Protein 3GZX (pdb70)

B-factor: mean 23.66, std 5.89, range [10.69, 100.93]

Secondary structure (DSSP, 8-state):
---HHHHHTTEETTTTEEEGGGGT-HHHHHHHHHHTTTTS-EEEEEGGGS-STTEEEEEEETTEEEEEEE-TTS-EEEEES--TTT---S--SSEEE-SEEE-TTT--EEETTS-EEE-TTIIIII-SSSTTTTS--GGG-PPPEEEEEEETTEEEEES-TTSPPHHHHTTT-HHHHHHHHSSSTT-EEEPS--EEEEESS-HHHHHHHHHHB-TTTTTTTTHHHHHHTS-TT--TTTS-----EEEEE-SSSS-EEEEEES--HHHHHHHHHHHHHHHHSSHHHHHHHHH-TTS-GGGEEEEEEEETTTEEEETTTTEEEEEEE-STT-EEEEEEEEEETTS-HHHHHHHHHHHHHHSSTT-TTHHHHHHHHHHHHHHTTSTTGGG-EEE--TTTT--S---TTSSSEEEESB--HHHHHHHHHHHHHHH---HHHH--/-TT--TTSPP---SSPPPHHHHHHHHHHHHHHHHHHHTT-HHHHHTTEEEEEEEEEEPB----GGGGGGSBPPTTS-EEEEE-HHHHHHHHHHHTTT--GGGSSPPEEEEEEEEEEEEE-SSTTEEEEEEEEEEEEEETT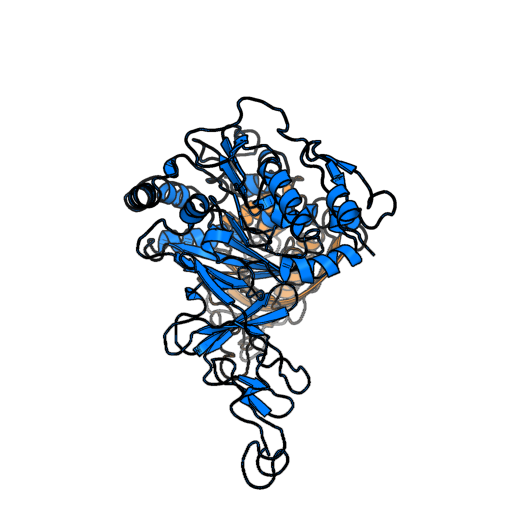TEEEEEEEEEEEEEEE-SSTTSEEEEEEEEEES-SSB-SS---S--

Foldseek 3Di:
DDALVNLLVQFDLQQQKHFLLCLAPQVNVVLCVVLPLQFDWFWFFFCQCAVDAQKWAWGDSFPFIWIWGQHPVRDIWIFTQFFQPPTARQDPDRIDGDQWTFGPPQTQIAGRNQFGDDGPCCDPPVDDHDRCNRPDDSRVTGTQIWDWDDDLTIIITHRDPQHDDPVLLCAQCVLVVCLAFVLDPQTKHWDPDWAKDKFQTALLLVQLCLFANPVCVLPPLQLQLLQVQDDPVDHSVPDDGAFAWKKAAGPANLKIKIWGFQDASSLCSQQNDVLLCCCADDPSVVSSCVRSVLAPSNGTYFMGIHRPPFWIATRSLAKIWGWRDDGSGMTMTTITGMDRPPDDPVNVVSSVVSCCQAVHCPHSNPVSSSVVRNVLSVQCVDPVSSRDIDGQCFQNPPPDQADPSHDHDMGGSNHCSSVSSNSSLVSVSSNDPHCVPSRD/DVPPPPVDDDDFDPDADDPVVLVLVVLLVVVLQVCQQVVVLVVNLVQADQQEWEFEWAADDDDDPVVVPGTDDPPDDGQDTDGSVVSVVLSCLSPVCPVPVQVVHKRKGKDKAPWGWDDDPPPQKIWIKIKIWIWIDDDDGDTDIWIFMKIWIWGQDPDPSRIHTNYIYTYTPDNPRPDPGPSGDD

Structure (mmCIF, N/CA/C/O backbone):
data_3GZX
#
_entry.id   3GZX
#
_cell.length_a   136.355
_cell.length_b   136.355
_cell.length_c   107.155
_cell.angle_alpha   90.00
_cell.angle_beta   90.00
_cell.angle_gamma   120.00
#
_symmetry.space_group_name_H-M   'H 3'
#
loop_
_entity.id
_entity.type
_entity.pdbx_description
1 polymer 'Biphenyl dioxygenase subunit alpha'
2 polymer 'Biphenyl dioxygenase subunit beta'
3 non-polymer 'FE (II) ION'
4 non-polymer 'FE2/S2 (INORGANIC) CLUSTER'
5 non-polymer BIPHENYL
6 non-polymer GLYCEROL
7 non-polymer '2-(N-MORPHOLINO)-ETHANESULFONIC ACID'
8 water water
#
loop_
_atom_site.group_PDB
_atom_site.id
_atom_site.type_symbol
_atom_site.label_atom_id
_atom_site.label_alt_id
_atom_site.label_comp_id
_atom_site.label_asym_id
_atom_site.label_entity_id
_atom_site.label_seq_id
_atom_site.pdbx_PDB_ins_code
_atom_site.Cartn_x
_atom_site.Cartn_y
_atom_site.Cartn_z
_atom_site.occupancy
_atom_site.B_iso_or_equiv
_atom_site.auth_seq_id
_atom_site.auth_comp_id
_atom_site.auth_asym_id
_atom_site.auth_atom_id
_atom_site.pdbx_PDB_model_num
ATOM 1 N N . ASN A 1 18 ? -5.001 81.773 28.774 1.00 30.74 18 ASN A N 1
ATOM 2 C CA . ASN A 1 18 ? -6.165 81.381 29.620 1.00 30.72 18 ASN A CA 1
ATOM 3 C C . ASN A 1 18 ? -7.106 82.559 29.878 1.00 30.62 18 ASN A C 1
ATOM 4 O O . ASN A 1 18 ? -6.739 83.525 30.554 1.00 30.70 18 ASN A O 1
ATOM 9 N N . TRP A 1 19 ? -8.316 82.467 29.331 1.00 30.45 19 TRP A N 1
ATOM 10 C CA . TRP A 1 19 ? -9.323 83.517 29.471 1.00 30.23 19 TRP A CA 1
ATOM 11 C C . TRP A 1 19 ? -10.302 83.222 30.604 1.00 30.08 19 TRP A C 1
ATOM 12 O O . TRP A 1 19 ? -10.863 82.126 30.684 1.00 30.10 19 TRP A O 1
ATOM 23 N N . THR A 1 20 ? -10.496 84.208 31.477 1.00 29.84 20 THR A N 1
ATOM 24 C CA . THR A 1 20 ? -11.463 84.111 32.570 1.00 29.65 20 THR A CA 1
ATOM 25 C C . THR A 1 20 ? -12.810 84.703 32.140 1.00 29.45 20 THR A C 1
ATOM 26 O O . THR A 1 20 ? -12.844 85.576 31.268 1.00 29.47 20 THR A O 1
ATOM 30 N N . PRO A 1 21 ? -13.924 84.226 32.739 1.00 29.25 21 PRO A N 1
ATOM 31 C CA . PRO A 1 21 ? -15.262 84.744 32.423 1.00 29.04 21 PRO A CA 1
ATOM 32 C C . PRO A 1 21 ? -15.374 86.270 32.506 1.00 28.82 21 PRO A C 1
ATOM 33 O O . PRO A 1 21 ? -16.066 86.877 31.686 1.00 28.83 21 PRO A O 1
ATOM 37 N N . ASP A 1 22 ? -14.695 86.873 33.483 1.00 28.53 22 ASP A N 1
ATOM 38 C CA . ASP A 1 22 ?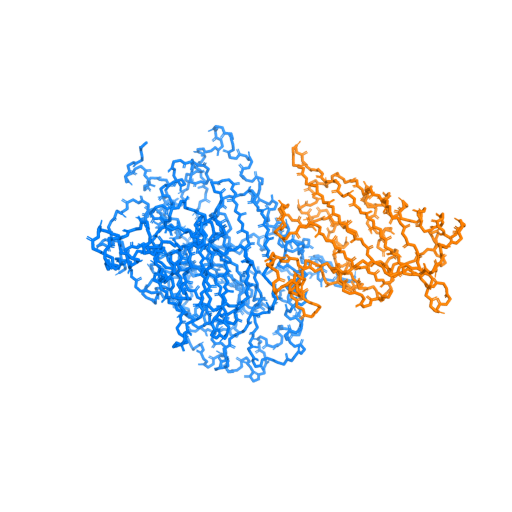 -14.675 88.328 33.642 1.00 28.24 22 ASP A CA 1
ATOM 39 C C . ASP A 1 22 ? -13.916 89.027 32.512 1.00 28.01 22 ASP A C 1
ATOM 40 O O . ASP A 1 22 ? -14.329 90.092 32.049 1.00 27.96 22 ASP A O 1
ATOM 45 N N . ALA A 1 23 ? -12.813 88.420 32.077 1.00 27.72 23 ALA A N 1
ATOM 46 C CA . ALA A 1 23 ? -12.000 88.957 30.984 1.00 27.45 23 ALA A CA 1
ATOM 47 C C . ALA A 1 23 ? -12.719 88.869 29.639 1.00 27.27 23 ALA A C 1
ATOM 48 O O . ALA A 1 23 ? -12.549 89.739 28.781 1.00 27.27 23 ALA A O 1
ATOM 50 N N . ILE A 1 24 ? -13.515 87.816 29.466 1.00 27.01 24 ILE A N 1
ATOM 51 C CA . ILE A 1 24 ? -14.302 87.615 28.248 1.00 26.76 24 ILE A CA 1
ATOM 52 C C . ILE A 1 24 ? -15.465 88.610 28.174 1.00 26.57 24 ILE A C 1
ATOM 53 O O . ILE A 1 24 ? -15.721 89.196 27.119 1.00 26.56 24 ILE A O 1
ATOM 58 N N . ARG A 1 25 ? -16.155 88.800 29.299 1.00 26.33 25 ARG A N 1
ATOM 59 C CA . ARG A 1 25 ? -17.270 89.746 29.383 1.00 26.09 25 ARG A CA 1
ATOM 60 C C . ARG A 1 25 ? -16.830 91.193 29.157 1.00 25.84 25 ARG A C 1
ATOM 61 O O . ARG A 1 25 ? -17.609 92.011 28.666 1.00 25.79 25 ARG A O 1
ATOM 69 N N . ALA A 1 26 ? -15.581 91.494 29.509 1.00 25.51 26 ALA A N 1
ATOM 70 C CA . ALA A 1 26 ? -15.010 92.833 29.341 1.00 25.25 26 ALA A CA 1
ATOM 71 C C . ALA A 1 26 ? -14.752 93.199 27.876 1.00 25.05 26 ALA A C 1
ATOM 72 O O . ALA A 1 26 ? -14.598 94.378 27.544 1.00 25.00 26 ALA A O 1
ATOM 74 N N . LEU A 1 27 ? -14.708 92.188 27.009 1.00 24.80 27 LEU A N 1
ATOM 75 C CA . LEU A 1 27 ? -14.477 92.389 25.576 1.00 24.57 27 LEU A CA 1
ATOM 76 C C . LEU A 1 27 ? -15.672 93.041 24.877 1.00 24.42 27 LEU A C 1
ATOM 77 O O . LEU A 1 27 ? -15.512 93.698 23.846 1.00 24.35 27 LEU A O 1
ATOM 82 N N . VAL A 1 28 ? -16.863 92.847 25.442 1.00 24.21 28 VAL A N 1
ATOM 83 C CA . VAL A 1 28 ? -18.095 93.417 24.899 1.00 24.06 28 VAL A CA 1
ATOM 84 C C . VAL A 1 28 ? -18.801 94.269 25.956 1.00 24.01 28 VAL A C 1
ATOM 85 O O . VAL A 1 28 ? -19.115 93.787 27.046 1.00 23.99 28 VAL A O 1
ATOM 89 N N . ASP A 1 29 ? -19.042 95.535 25.623 1.00 23.93 29 ASP A N 1
ATOM 90 C CA . ASP A 1 29 ? -19.764 96.448 26.505 1.00 23.89 29 ASP A CA 1
ATOM 91 C C . ASP A 1 29 ? -20.975 97.021 25.771 1.00 23.86 29 ASP A C 1
ATOM 92 O O . ASP A 1 29 ? -20.850 97.977 25.002 1.00 23.87 29 ASP A O 1
ATOM 97 N N . GLN A 1 30 ? -22.143 96.427 26.007 1.00 23.82 30 GLN A N 1
ATOM 98 C CA . GLN A 1 30 ? -23.380 96.876 25.362 1.00 23.80 30 GLN A CA 1
ATOM 99 C C . GLN A 1 30 ? -23.948 98.145 26.004 1.00 23.77 30 GLN A C 1
ATOM 100 O O . GLN A 1 30 ? -24.664 98.909 25.352 1.00 23.83 30 GLN A O 1
ATOM 106 N N . ASP A 1 31 ? -23.622 98.360 27.278 1.00 23.72 31 ASP A N 1
ATOM 107 C CA . ASP A 1 31 ? -24.084 99.533 28.021 1.00 23.69 31 ASP A CA 1
ATOM 108 C C . ASP A 1 31 ? -23.372 100.810 27.583 1.00 23.52 31 ASP A C 1
ATOM 109 O O . ASP A 1 31 ? -23.933 101.905 27.679 1.00 23.53 31 ASP A O 1
ATOM 114 N N . ASN A 1 32 ? -22.138 100.661 27.107 1.00 23.31 32 ASN A N 1
ATOM 115 C CA . ASN A 1 32 ? -21.341 101.792 26.636 1.00 23.09 32 ASN A CA 1
ATOM 116 C C . ASN A 1 32 ? -21.067 101.763 25.130 1.00 22.90 32 ASN A C 1
ATOM 117 O O . ASN A 1 32 ? -20.480 102.698 24.585 1.00 22.90 32 ASN A O 1
ATOM 122 N N . GLY A 1 33 ? -21.500 100.691 24.468 1.00 22.70 33 GLY A N 1
ATOM 123 C CA . GLY A 1 33 ? -21.346 100.544 23.019 1.00 22.44 33 GLY A CA 1
ATOM 124 C C . GLY A 1 33 ? -19.900 100.443 22.569 1.00 22.27 33 GLY A C 1
ATOM 125 O O . GLY A 1 33 ? -19.468 101.180 21.681 1.00 22.29 33 GLY A O 1
ATOM 126 N N . LYS A 1 34 ? -19.154 99.530 23.187 1.00 22.07 34 LYS A N 1
ATOM 127 C CA . LYS A 1 34 ? -17.736 99.339 22.878 1.00 21.88 34 LYS A CA 1
ATOM 128 C C . LYS A 1 34 ? -17.403 97.871 22.639 1.00 21.72 34 LYS A C 1
ATOM 129 O O . LYS A 1 34 ? -17.895 96.989 23.347 1.00 21.72 34 LYS A O 1
ATOM 135 N N . LEU A 1 35 ? -16.562 97.622 21.637 1.00 21.50 35 LEU A N 1
ATOM 136 C CA . LEU A 1 35 ? -16.123 96.270 21.296 1.00 21.33 35 LEU A CA 1
ATOM 137 C C . LEU A 1 35 ? -14.601 96.183 21.238 1.00 21.22 35 LEU A C 1
ATOM 138 O O . LEU A 1 35 ? -13.946 97.030 20.626 1.00 21.20 35 LEU A O 1
ATOM 143 N N . ASP A 1 36 ? -14.047 95.159 21.881 1.00 21.07 36 ASP A N 1
ATOM 144 C CA . ASP A 1 36 ? -12.613 94.889 21.821 1.00 20.98 36 ASP A CA 1
ATOM 145 C C . ASP A 1 36 ? -12.314 94.115 20.542 1.00 20.90 36 ASP A C 1
ATOM 146 O O . ASP A 1 36 ? -12.880 93.044 20.313 1.00 20.89 36 ASP A O 1
ATOM 151 N N . ALA A 1 37 ? -11.421 94.661 19.719 1.00 20.83 37 ALA A N 1
ATOM 152 C CA . ALA A 1 37 ? -11.105 94.094 18.402 1.00 20.84 37 ALA A CA 1
ATOM 153 C C . ALA A 1 37 ? -10.501 92.683 18.445 1.00 20.84 37 ALA A C 1
ATOM 154 O O . ALA A 1 37 ? -10.470 91.989 17.424 1.00 20.87 37 ALA A O 1
ATOM 156 N N . ARG A 1 38 ? -10.035 92.269 19.625 1.00 20.84 38 ARG A N 1
ATOM 157 C CA . ARG A 1 38 ? -9.445 90.939 19.826 1.00 20.88 38 ARG A CA 1
ATOM 158 C C . ARG A 1 38 ? -10.414 89.792 19.541 1.00 20.81 38 ARG A C 1
ATOM 159 O O . ARG A 1 38 ? -9.987 88.683 19.217 1.00 20.78 38 ARG A O 1
ATOM 167 N N . ILE A 1 39 ? -11.713 90.066 19.655 1.00 20.76 39 ILE A N 1
ATOM 168 C CA . ILE A 1 39 ? -12.750 89.056 19.417 1.00 20.68 39 ILE A CA 1
ATOM 169 C C . ILE A 1 39 ? -12.723 88.498 17.986 1.00 20.71 39 ILE A C 1
ATOM 170 O O . ILE A 1 39 ? -13.148 87.367 17.750 1.00 20.68 39 ILE A O 1
ATOM 175 N N . TYR A 1 40 ? -12.196 89.289 17.052 1.00 20.79 40 TYR A N 1
ATOM 176 C CA . TYR A 1 40 ? -12.199 88.938 15.631 1.00 20.96 40 TYR A CA 1
ATOM 177 C C . TYR A 1 40 ? -10.964 88.160 15.156 1.00 21.10 40 TYR A C 1
ATOM 178 O O . TYR A 1 40 ? -10.988 87.578 14.070 1.00 21.14 40 TYR A O 1
ATOM 187 N N . ALA A 1 41 ? -9.894 88.153 15.951 1.00 21.28 41 ALA A N 1
ATOM 188 C CA . ALA A 1 41 ? -8.623 87.571 15.499 1.00 21.48 41 ALA A CA 1
ATOM 189 C C . ALA A 1 41 ? -7.903 86.640 16.485 1.00 21.61 41 ALA A C 1
ATOM 190 O O . ALA A 1 41 ? -7.072 85.830 16.067 1.00 21.66 41 ALA A O 1
ATOM 192 N N . ASP A 1 42 ? -8.214 86.755 17.776 1.00 21.73 42 ASP A N 1
ATOM 193 C CA . ASP A 1 42 ? -7.544 85.954 18.808 1.00 21.90 42 ASP A CA 1
ATOM 194 C C . ASP A 1 42 ? -7.793 84.455 18.615 1.00 21.95 42 ASP A C 1
ATOM 195 O O . ASP A 1 42 ? -8.941 84.011 18.552 1.00 21.84 42 ASP A O 1
ATOM 200 N N . GLN A 1 43 ? -6.704 83.693 18.518 1.00 22.13 43 GLN A N 1
ATOM 201 C CA . GLN A 1 43 ? -6.761 82.248 18.268 1.00 22.34 43 GLN A CA 1
ATOM 202 C C . GLN A 1 43 ? -7.338 81.467 19.447 1.00 22.46 43 GLN A C 1
ATOM 203 O O . GLN A 1 43 ? -8.078 80.499 19.252 1.00 22.50 43 GLN A O 1
ATOM 209 N N . ASP A 1 44 ? -6.991 81.888 20.663 1.00 22.57 44 ASP A N 1
ATOM 210 C CA . ASP A 1 44 ? -7.484 81.248 21.883 1.00 22.72 44 ASP A CA 1
ATOM 211 C C . ASP A 1 44 ? -8.983 81.472 22.071 1.00 22.70 44 ASP A C 1
ATOM 212 O O . ASP A 1 44 ? -9.698 80.572 22.518 1.00 22.72 44 ASP A O 1
ATOM 217 N N . LEU A 1 45 ? -9.451 82.670 21.722 1.00 22.70 45 LEU A N 1
ATOM 218 C CA . LEU A 1 45 ? -10.880 82.985 21.750 1.00 22.73 45 LEU A CA 1
ATOM 219 C C . LEU A 1 45 ? -11.662 82.180 20.713 1.00 22.73 45 LEU A C 1
ATOM 220 O O . LEU A 1 45 ? -12.811 81.809 20.956 1.00 22.71 45 LEU A O 1
ATOM 225 N N . TYR A 1 46 ? -11.038 81.911 19.566 1.00 22.78 46 TYR A N 1
ATOM 226 C CA . TYR A 1 46 ? -11.667 81.098 18.525 1.00 22.86 46 TYR A CA 1
ATOM 227 C C . TYR A 1 46 ? -11.872 79.649 18.968 1.00 22.96 46 TYR A C 1
ATOM 228 O O . TYR A 1 46 ? -12.910 79.051 18.678 1.00 22.89 46 TYR A O 1
ATOM 237 N N . GLN A 1 47 ? -10.878 79.090 19.656 1.00 23.14 47 GLN A N 1
ATOM 238 C CA . GLN A 1 47 ? -10.972 77.723 20.172 1.00 23.33 47 GLN A CA 1
ATOM 239 C C . GLN A 1 47 ? -12.096 77.591 21.197 1.00 23.32 47 GLN A C 1
ATOM 240 O O . GLN A 1 47 ? -12.788 76.571 21.243 1.00 23.43 47 GLN A O 1
ATOM 246 N N . LEU A 1 48 ? -12.278 78.636 22.003 1.00 23.25 48 LEU A N 1
ATOM 247 C CA . LEU A 1 48 ? -13.383 78.704 22.957 1.00 23.20 48 LEU A CA 1
ATOM 248 C C . LEU A 1 48 ? -14.732 78.858 22.251 1.00 23.13 48 LEU A C 1
ATOM 249 O O . LEU A 1 48 ? -15.752 78.390 22.758 1.00 23.12 48 LEU A O 1
ATOM 254 N N . GLU A 1 49 ? -14.729 79.511 21.088 1.00 23.08 49 GLU A N 1
ATOM 255 C CA . GLU A 1 49 ? -15.928 79.632 20.252 1.00 23.00 49 GLU A CA 1
ATOM 256 C C . GLU A 1 49 ? -16.396 78.275 19.732 1.00 23.00 49 GLU A C 1
ATOM 257 O O . GLU A 1 49 ? -17.596 78.007 19.685 1.00 22.98 49 GLU A O 1
ATOM 263 N N . LEU A 1 50 ? -15.446 77.426 19.342 1.00 23.02 50 LEU A N 1
ATOM 264 C CA . LEU A 1 50 ? -15.760 76.086 18.841 1.00 23.01 50 LEU A CA 1
ATOM 265 C C . LEU A 1 50 ? -16.447 75.225 19.902 1.00 22.99 50 LEU A C 1
ATOM 266 O O . LEU A 1 50 ? -17.335 74.431 19.586 1.00 22.95 50 LEU A O 1
ATOM 271 N N . GLU A 1 51 ? -16.035 75.402 21.155 1.00 22.97 51 GLU A N 1
ATOM 272 C CA . GLU A 1 51 ? -16.590 74.654 22.280 1.00 23.00 51 GLU A CA 1
ATOM 273 C C . GLU A 1 51 ? -17.874 75.285 22.824 1.00 22.87 51 GLU A C 1
ATOM 274 O O . GLU A 1 51 ? -18.891 74.603 22.972 1.00 22.89 51 GLU A O 1
ATOM 280 N N . ARG A 1 52 ? -17.821 76.585 23.103 1.00 22.69 52 ARG A N 1
ATOM 281 C CA . ARG A 1 52 ? -18.880 77.267 23.853 1.00 22.55 52 ARG A CA 1
ATOM 282 C C . ARG A 1 52 ? -19.956 77.931 22.989 1.00 22.44 52 ARG A C 1
ATOM 283 O O . ARG A 1 52 ? -21.052 78.217 23.476 1.00 22.42 52 ARG A O 1
ATOM 291 N N . VAL A 1 53 ? -19.645 78.175 21.718 1.00 22.32 53 VAL A N 1
ATOM 292 C CA . VAL A 1 53 ? -20.618 78.754 20.790 1.00 22.24 53 VAL A CA 1
ATOM 293 C C . VAL A 1 53 ? -21.077 77.710 19.765 1.00 22.19 53 VAL A C 1
ATOM 294 O O . VAL A 1 53 ? -22.229 77.279 19.796 1.00 22.14 53 VAL A O 1
ATOM 298 N N . PHE A 1 54 ? -20.172 77.293 18.881 1.00 22.16 54 PHE A N 1
ATOM 299 C CA . PHE A 1 54 ? -20.514 76.364 17.800 1.00 22.18 54 PHE A CA 1
ATOM 300 C C . PHE A 1 54 ? -20.833 74.952 18.290 1.00 22.17 54 PHE A C 1
ATOM 301 O O . PHE A 1 54 ? -21.595 74.225 17.648 1.00 22.22 54 PHE A O 1
ATOM 309 N N . GLY A 1 55 ? -20.257 74.576 19.429 1.00 22.13 55 GLY A N 1
ATOM 310 C CA . GLY A 1 55 ? -20.467 73.252 20.009 1.00 22.10 55 GLY A CA 1
ATOM 311 C C . GLY A 1 55 ? -21.810 73.050 20.691 1.00 22.07 55 GLY A C 1
ATOM 312 O O . GLY A 1 55 ? -22.163 71.921 21.040 1.00 22.08 55 GLY A O 1
ATOM 313 N N . ARG A 1 56 ? -22.560 74.134 20.884 1.00 22.06 56 ARG A N 1
ATOM 314 C CA . ARG A 1 56 ? -23.853 74.057 21.576 1.00 22.05 56 ARG A CA 1
ATOM 315 C C . ARG A 1 56 ? -24.934 75.015 21.054 1.00 22.06 56 ARG A C 1
ATOM 316 O O . ARG A 1 56 ? -25.953 75.232 21.719 1.00 22.05 56 ARG A O 1
ATOM 324 N N . SER A 1 57 ? -24.712 75.576 19.867 1.00 22.06 57 SER A N 1
ATOM 325 C CA . SER A 1 57 ? -25.712 76.410 19.200 1.00 22.08 57 SER A CA 1
ATOM 326 C C . SER A 1 57 ? -26.460 75.613 18.136 1.00 22.04 57 SER A C 1
ATOM 327 O O . SER A 1 57 ? -25.968 74.589 17.654 1.00 22.03 57 SER A O 1
ATOM 330 N N . TRP A 1 58 ? -27.655 76.080 17.782 1.00 21.94 58 TRP A N 1
ATOM 331 C CA . TRP A 1 58 ? -28.392 75.518 16.655 1.00 21.86 58 TRP A CA 1
ATOM 332 C C . TRP A 1 58 ? -27.860 76.120 15.359 1.00 21.93 58 TRP A C 1
ATOM 333 O O . TRP A 1 58 ? -27.935 77.334 15.146 1.00 21.94 58 TRP A O 1
ATOM 344 N N . LEU A 1 59 ? -27.309 75.258 14.509 1.00 21.95 59 LEU A N 1
ATOM 345 C CA . LEU A 1 59 ? -26.656 75.677 13.271 1.00 21.97 59 LEU A CA 1
ATOM 346 C C . LEU A 1 59 ? -27.425 75.157 12.061 1.00 22.02 59 LEU A C 1
ATOM 347 O O . LEU A 1 59 ? -27.857 74.000 12.048 1.00 21.99 59 LEU A O 1
ATOM 352 N N . MET A 1 60 ? -27.587 76.014 11.052 1.00 22.07 60 MET A N 1
ATOM 353 C CA A MET A 1 60 ? -28.310 75.656 9.834 0.50 22.05 60 MET A CA 1
ATOM 354 C CA B MET A 1 60 ? -28.311 75.642 9.838 0.50 22.15 60 MET A CA 1
ATOM 355 C C . MET A 1 60 ? -27.431 74.821 8.902 1.00 22.13 60 MET A C 1
ATOM 356 O O . MET A 1 60 ? -26.299 75.205 8.593 1.00 22.06 60 MET A O 1
ATOM 365 N N . LEU A 1 61 ? -27.965 73.687 8.457 1.00 22.21 61 LEU A N 1
ATOM 366 C CA . LEU A 1 61 ? -27.232 72.758 7.599 1.00 22.36 61 LEU A CA 1
ATOM 367 C C . LEU A 1 61 ? -27.722 72.786 6.158 1.00 22.38 61 LEU A C 1
ATOM 368 O O . LEU A 1 61 ? -26.956 72.521 5.227 1.00 22.47 61 LEU A O 1
ATOM 373 N N . GLY A 1 62 ? -29.003 73.096 5.986 1.00 22.43 62 GLY A N 1
ATOM 374 C CA . GLY A 1 62 ? -29.622 73.151 4.670 1.00 22.43 62 GLY A CA 1
ATOM 375 C C . GLY A 1 62 ? -31.134 73.182 4.754 1.00 22.47 62 GLY A C 1
ATOM 376 O O . GLY A 1 62 ? -31.705 73.574 5.775 1.00 22.35 62 GLY A O 1
ATOM 377 N N . HIS A 1 63 ? -31.773 72.761 3.668 1.00 22.58 63 HIS A N 1
ATOM 378 C CA . HIS A 1 63 ? -33.225 72.746 3.555 1.00 22.74 63 HIS A CA 1
ATOM 379 C C . HIS A 1 63 ? -33.708 71.308 3.394 1.00 22.82 63 HIS A C 1
ATOM 380 O O . HIS A 1 63 ? -32.950 70.441 2.952 1.00 22.78 63 HIS A O 1
ATOM 387 N N . GLU A 1 64 ? -34.965 71.056 3.754 1.00 22.98 64 GLU A N 1
ATOM 388 C CA . GLU A 1 64 ? -35.557 69.722 3.617 1.00 23.16 64 GLU A CA 1
ATOM 389 C C . GLU A 1 64 ? -35.597 69.245 2.163 1.00 23.10 64 GLU A C 1
ATOM 390 O O . GLU A 1 64 ? -35.514 68.044 1.897 1.00 23.13 64 GLU A O 1
ATOM 396 N N . THR A 1 65 ? -35.708 70.194 1.233 1.00 23.09 65 THR A N 1
ATOM 397 C CA . THR A 1 65 ? -35.761 69.891 -0.200 1.00 23.06 65 THR A CA 1
ATOM 398 C C . THR A 1 65 ? -34.413 69.437 -0.777 1.00 23.08 65 THR A C 1
ATOM 399 O O . THR A 1 65 ? -34.357 68.915 -1.893 1.00 23.07 65 THR A O 1
ATOM 403 N N . HIS A 1 66 ? -33.335 69.640 -0.017 1.00 23.09 66 HIS A N 1
ATOM 404 C CA . HIS A 1 66 ? -32.018 69.115 -0.387 1.00 23.15 66 HIS A CA 1
ATOM 405 C C . HIS A 1 66 ? -31.977 67.595 -0.256 1.00 23.24 66 HIS A C 1
ATOM 406 O O . HIS A 1 66 ? -31.214 66.926 -0.956 1.00 23.30 66 HIS A O 1
ATOM 413 N N . ILE A 1 67 ? -32.796 67.064 0.651 1.00 23.33 67 ILE A N 1
ATOM 414 C CA . ILE A 1 67 ? -32.869 65.622 0.906 1.00 23.38 67 ILE A CA 1
ATOM 415 C C . ILE A 1 67 ? -34.327 65.120 0.972 1.00 23.45 67 ILE A C 1
ATOM 416 O O . ILE A 1 67 ? -34.790 64.687 2.031 1.00 23.45 67 ILE A O 1
ATOM 421 N N . PRO A 1 68 ? -35.050 65.167 -0.167 1.00 23.54 68 PRO A N 1
ATOM 422 C CA . PRO A 1 68 ? -36.486 64.855 -0.154 1.00 23.60 68 PRO A CA 1
ATOM 423 C C . PRO A 1 68 ? -36.833 63.367 -0.003 1.00 23.63 68 PRO A C 1
ATOM 424 O O . PRO A 1 68 ? -37.841 63.039 0.628 1.00 23.66 68 PRO A O 1
ATOM 428 N N . LYS A 1 69 ? -36.012 62.486 -0.571 1.00 23.61 69 LYS A N 1
ATOM 429 C CA . LYS A 1 69 ? -36.305 61.049 -0.594 1.00 23.66 69 LYS A CA 1
ATOM 430 C C . LYS A 1 69 ? -35.515 60.268 0.455 1.00 23.50 69 LYS A C 1
ATOM 431 O O . LYS A 1 69 ? -34.498 60.746 0.958 1.00 23.43 69 LYS A O 1
ATOM 437 N N . ILE A 1 70 ? -35.995 59.067 0.778 1.00 23.34 70 ILE A N 1
ATOM 438 C CA . ILE A 1 70 ? -35.318 58.172 1.720 1.00 23.21 70 ILE A CA 1
ATOM 439 C C . ILE A 1 70 ? -33.923 57.816 1.205 1.00 23.04 70 ILE A C 1
ATOM 440 O O . ILE A 1 70 ? -33.764 57.393 0.058 1.00 23.04 70 ILE A O 1
ATOM 445 N N . GLY A 1 71 ? -32.917 58.006 2.055 1.00 22.88 71 GLY A N 1
ATOM 446 C CA . GLY A 1 71 ? -31.534 57.701 1.698 1.00 22.69 71 GLY A CA 1
ATOM 447 C C . GLY A 1 71 ? -30.761 58.885 1.148 1.00 22.61 71 GLY A C 1
ATOM 448 O O . GLY A 1 71 ? -29.531 58.839 1.064 1.00 22.51 71 GLY A O 1
ATOM 449 N N . ASP A 1 72 ? -31.480 59.940 0.763 1.00 22.49 72 ASP A N 1
ATOM 450 C CA . ASP A 1 72 ? -30.856 61.172 0.282 1.00 22.45 72 ASP A CA 1
ATOM 451 C C . ASP A 1 72 ? -30.031 61.816 1.387 1.00 22.37 72 ASP A C 1
ATOM 452 O O . ASP A 1 72 ? -30.479 61.914 2.531 1.00 22.34 72 ASP A O 1
ATOM 457 N N . TYR A 1 73 ? -28.822 62.244 1.038 1.00 22.33 73 TYR A N 1
ATOM 458 C CA . TYR A 1 73 ? -27.920 62.851 2.008 1.00 22.30 73 TYR A CA 1
ATOM 459 C C . TYR A 1 73 ? -27.261 64.119 1.475 1.00 22.31 73 TYR A C 1
ATOM 460 O O . TYR A 1 73 ? -27.157 64.323 0.263 1.00 22.17 73 TYR A O 1
ATOM 469 N N . LEU A 1 74 ? -26.838 64.970 2.403 1.00 22.31 74 LEU A N 1
ATOM 470 C CA . LEU A 1 74 ? -26.037 66.145 2.095 1.00 22.39 74 LEU A CA 1
ATOM 471 C C . LEU A 1 74 ? -24.908 66.228 3.111 1.00 22.35 74 LEU A C 1
ATOM 472 O O . LEU A 1 74 ? -25.146 66.154 4.319 1.00 22.39 74 LEU A O 1
ATOM 477 N N . THR A 1 75 ? -23.681 66.357 2.616 1.00 22.31 75 THR A N 1
ATOM 478 C CA . THR A 1 75 ? -22.537 66.593 3.489 1.00 22.29 75 THR A CA 1
ATOM 479 C C . THR A 1 75 ? -22.357 68.090 3.688 1.00 22.35 75 THR A C 1
ATOM 480 O O . THR A 1 75 ? -22.310 68.858 2.723 1.00 22.34 75 THR A O 1
ATOM 484 N N . THR A 1 76 ? -22.279 68.494 4.951 1.00 22.38 76 THR A N 1
ATOM 485 C CA . THR A 1 76 ? -22.136 69.900 5.314 1.00 22.50 76 THR A CA 1
ATOM 486 C C . THR A 1 76 ? -21.275 70.041 6.576 1.00 22.46 76 THR A C 1
ATOM 487 O O . THR A 1 76 ? -20.509 69.131 6.910 1.00 22.48 76 THR A O 1
ATOM 491 N N . TYR A 1 77 ? -21.389 71.174 7.265 1.00 22.41 77 TYR A N 1
ATOM 492 C CA . TYR A 1 77 ? -20.548 71.445 8.424 1.00 22.31 77 TYR A CA 1
ATOM 493 C C . TYR A 1 77 ? -21.303 71.964 9.640 1.00 22.27 77 TYR A C 1
ATOM 494 O O . TYR A 1 77 ? -22.314 72.659 9.514 1.00 22.26 77 TYR A O 1
ATOM 503 N N . MET A 1 78 ? -20.802 71.590 10.814 1.00 22.12 78 MET A N 1
ATOM 504 C CA . MET A 1 78 ? -21.171 72.216 12.075 1.00 22.06 78 MET A CA 1
ATOM 505 C C . MET A 1 78 ? -19.886 72.783 12.668 1.00 22.03 78 MET A C 1
ATOM 506 O O . MET A 1 78 ? -19.117 72.067 13.315 1.00 22.06 78 MET A O 1
ATOM 511 N N . GLY A 1 79 ? -19.648 74.068 12.418 1.00 21.99 79 GLY A N 1
ATOM 512 C CA . GLY A 1 79 ? -18.360 74.683 12.724 1.00 22.01 79 GLY A CA 1
ATOM 513 C C . GLY A 1 79 ? -17.322 74.183 11.737 1.00 22.04 79 GLY A C 1
ATOM 514 O O . GLY A 1 79 ? -17.455 74.398 10.529 1.00 22.03 79 GLY A O 1
ATOM 515 N N . GLU A 1 80 ? -16.297 73.506 12.250 1.00 22.06 80 GLU A N 1
ATOM 516 C CA . GLU A 1 80 ? -15.272 72.883 11.407 1.00 22.09 80 GLU A CA 1
ATOM 517 C C . GLU A 1 80 ? -15.458 71.366 11.306 1.00 22.06 80 GLU A C 1
ATOM 518 O O . GLU A 1 80 ? -14.685 70.680 10.630 1.00 21.93 80 GLU A O 1
ATOM 524 N N . ASP A 1 81 ? -16.488 70.856 11.979 1.00 22.00 81 ASP A N 1
ATOM 525 C CA . ASP A 1 81 ? -16.812 69.431 11.959 1.00 21.99 81 ASP A CA 1
ATOM 526 C C . ASP A 1 81 ? -17.658 69.073 10.738 1.00 21.96 81 ASP A C 1
ATOM 527 O O . ASP A 1 81 ? -18.750 69.618 10.564 1.00 21.92 81 ASP A O 1
ATOM 532 N N . PRO A 1 82 ? -17.153 68.159 9.884 1.00 21.96 82 PRO A N 1
ATOM 533 C CA . PRO A 1 82 ? -17.948 67.690 8.749 1.00 21.96 82 PRO A CA 1
ATOM 534 C C . PRO A 1 82 ? -19.049 66.734 9.211 1.00 21.96 82 PRO A C 1
ATOM 535 O O . PRO A 1 82 ? -18.786 65.819 9.997 1.00 21.94 82 PRO A O 1
ATOM 539 N N . VAL A 1 83 ? -20.273 66.966 8.743 1.00 21.97 83 VAL A N 1
ATOM 540 C CA . VAL A 1 83 ? -21.424 66.153 9.150 1.00 22.04 83 VAL A CA 1
ATOM 541 C C . VAL A 1 83 ? -22.234 65.649 7.955 1.00 22.09 83 VAL A C 1
ATOM 542 O O . VAL A 1 83 ? -22.205 66.245 6.876 1.00 22.07 83 VAL A O 1
ATOM 546 N N . ILE A 1 84 ? -22.947 64.546 8.164 1.00 22.13 84 ILE A N 1
ATOM 547 C CA . ILE A 1 84 ? -23.832 63.982 7.150 1.00 22.25 84 ILE A CA 1
ATOM 548 C C . ILE A 1 84 ? -25.285 64.217 7.555 1.00 22.38 84 ILE A C 1
ATOM 549 O O . ILE A 1 84 ? -25.715 63.786 8.627 1.00 22.30 84 ILE A O 1
ATOM 554 N N . MET A 1 85 ? -26.024 64.916 6.698 1.00 22.47 85 MET A N 1
ATOM 555 C CA . MET A 1 85 ? -27.450 65.152 6.897 1.00 22.76 85 MET A CA 1
ATOM 556 C C . MET A 1 85 ? -28.228 64.224 5.970 1.00 22.68 85 MET A C 1
ATOM 557 O O . MET A 1 85 ? -28.171 64.370 4.749 1.00 22.67 85 MET A O 1
ATOM 562 N N . VAL A 1 86 ? -28.953 63.272 6.553 1.00 22.70 86 VAL A N 1
ATOM 563 C CA . VAL A 1 86 ? -29.559 62.184 5.781 1.00 22.71 86 VAL A CA 1
ATOM 564 C C . VAL A 1 86 ? -31.017 61.898 6.166 1.00 22.77 86 VAL A C 1
ATOM 565 O O . VAL A 1 86 ? -31.360 61.828 7.349 1.00 22.72 86 VAL A O 1
ATOM 569 N N . ARG A 1 87 ? -31.859 61.737 5.146 1.00 22.82 87 ARG A N 1
ATOM 570 C CA . ARG A 1 87 ? -33.272 61.400 5.320 1.00 22.90 87 ARG A CA 1
ATOM 571 C C . ARG A 1 87 ? -33.445 59.920 5.666 1.00 23.03 87 ARG A C 1
ATOM 572 O O . ARG A 1 87 ? -32.886 59.046 4.998 1.00 23.01 87 ARG A O 1
ATOM 580 N N . GLN A 1 88 ? -34.230 59.657 6.707 1.00 23.19 88 GLN A N 1
ATOM 581 C CA . GLN A 1 88 ? -34.446 58.300 7.212 1.00 23.37 88 GLN A CA 1
ATOM 582 C C . GLN A 1 88 ? -35.665 57.631 6.577 1.00 23.51 88 GLN A C 1
ATOM 583 O O . GLN A 1 88 ? -36.413 58.264 5.825 1.00 23.49 88 GLN A O 1
ATOM 589 N N . LYS A 1 89 ? -35.856 56.349 6.890 1.00 23.68 89 LYS A N 1
ATOM 590 C CA . LYS A 1 89 ? -36.986 55.569 6.381 1.00 23.88 89 LYS A CA 1
ATOM 591 C C . LYS A 1 89 ? -38.330 56.065 6.917 1.00 23.89 89 LYS A C 1
ATOM 592 O O . LYS A 1 89 ? -39.348 55.976 6.228 1.00 23.97 89 LYS A O 1
ATOM 598 N N . ASP A 1 90 ? -38.322 56.587 8.143 1.00 23.95 90 ASP A N 1
ATOM 599 C CA . ASP A 1 90 ? -39.523 57.147 8.767 1.00 24.02 90 ASP A CA 1
ATOM 600 C C . ASP A 1 90 ? -39.705 58.638 8.449 1.00 23.98 90 ASP A C 1
ATOM 601 O O . ASP A 1 90 ? -40.460 59.340 9.129 1.00 24.00 90 ASP A O 1
ATOM 606 N N . GLN A 1 91 ? -38.998 59.101 7.416 1.00 23.91 91 GLN A N 1
ATOM 607 C CA . GLN A 1 91 ? -39.062 60.485 6.917 1.00 23.85 91 GLN A CA 1
ATOM 608 C C . GLN A 1 91 ? -38.402 61.520 7.842 1.00 23.60 91 GLN A C 1
ATOM 609 O O . GLN A 1 91 ? -38.407 62.719 7.545 1.00 23.60 91 GLN A O 1
ATOM 615 N N . SER A 1 92 ? -37.824 61.057 8.949 1.00 23.30 92 SER A N 1
ATOM 616 C CA . SER A 1 92 ? -37.076 61.934 9.849 1.00 23.05 92 SER A CA 1
ATOM 617 C C . SER A 1 92 ? -35.689 62.229 9.279 1.00 22.86 92 SER A C 1
ATOM 618 O O . SER A 1 92 ? -35.262 61.601 8.307 1.00 22.79 92 SER A O 1
ATOM 621 N N . ILE A 1 93 ? -34.996 63.191 9.883 1.00 22.63 93 ILE A N 1
ATOM 622 C CA . ILE A 1 93 ? -33.650 63.563 9.456 1.00 22.47 93 ILE A CA 1
ATOM 623 C C . ILE A 1 93 ? -32.660 63.357 10.600 1.00 22.30 93 ILE A C 1
ATOM 624 O O . ILE A 1 93 ? -32.888 63.827 11.719 1.00 22.41 93 ILE A O 1
ATOM 629 N N . LYS A 1 94 ? -31.577 62.638 10.310 1.00 22.11 94 LYS A N 1
ATOM 630 C CA A LYS A 1 94 ? -30.508 62.426 11.281 0.50 21.98 94 LYS A CA 1
ATOM 631 C CA B LYS A 1 94 ? -30.505 62.419 11.278 0.50 21.98 94 LYS A CA 1
ATOM 632 C C . LYS A 1 94 ? -29.216 63.101 10.834 1.00 21.91 94 LYS A C 1
ATOM 633 O O . LYS A 1 94 ? -28.925 63.183 9.637 1.00 21.91 94 LYS A O 1
ATOM 644 N N . VAL A 1 95 ? -28.456 63.593 11.807 1.00 21.78 95 VAL A N 1
ATOM 645 C CA . VAL A 1 95 ? -27.188 64.264 11.546 1.00 21.61 95 VAL A CA 1
ATOM 646 C C . VAL A 1 95 ? -26.103 63.658 12.429 1.00 21.50 95 VAL A C 1
ATOM 647 O O . VAL A 1 95 ? -26.225 63.636 13.657 1.00 21.45 95 VAL A O 1
ATOM 651 N N . PHE A 1 96 ? -25.053 63.152 11.791 1.00 21.37 96 PHE A N 1
ATOM 652 C CA . PHE A 1 96 ? -23.918 62.581 12.508 1.00 21.23 96 PHE A CA 1
ATOM 653 C C . PHE A 1 96 ? -22.580 62.946 11.869 1.00 21.10 96 PHE A C 1
ATOM 654 O O . PHE A 1 96 ? -22.509 63.259 10.677 1.00 21.06 96 PHE A O 1
ATOM 662 N N . LEU A 1 97 ? -21.530 62.909 12.685 1.00 20.94 97 LEU A N 1
ATOM 663 C CA . LEU A 1 97 ? -20.182 63.283 12.271 1.00 20.87 97 LEU A CA 1
ATOM 664 C C . LEU A 1 97 ? -19.682 62.422 11.111 1.00 20.76 97 LEU A C 1
ATOM 665 O O . LEU A 1 97 ? -19.800 61.195 11.141 1.00 20.75 97 LEU A O 1
ATOM 670 N N . ASN A 1 98 ? -19.135 63.077 10.089 1.00 20.57 98 ASN A N 1
ATOM 671 C CA . ASN A 1 98 ? -18.562 62.388 8.934 1.00 20.42 98 ASN A CA 1
ATOM 672 C C . ASN A 1 98 ? -17.157 61.875 9.258 1.00 20.35 98 ASN A C 1
ATOM 673 O O . ASN A 1 98 ? -16.170 62.262 8.623 1.00 20.31 98 ASN A O 1
ATOM 678 N N . GLN A 1 99 ? -17.087 61.001 10.260 1.00 20.27 99 GLN A N 1
ATOM 679 C CA . GLN A 1 99 ? -15.826 60.458 10.747 1.00 20.18 99 GLN A CA 1
ATOM 680 C C . GLN A 1 99 ? -16.004 59.015 11.203 1.00 20.15 99 GLN A C 1
ATOM 681 O O . GLN A 1 99 ? -16.837 58.721 12.065 1.00 20.12 99 GLN A O 1
ATOM 687 N N . CYS A 1 100 ? -15.216 58.121 10.614 1.00 20.09 100 CYS A N 1
ATOM 688 C CA . CYS A 1 100 ? -15.210 56.714 10.993 1.00 20.09 100 CYS A CA 1
ATOM 689 C C . CYS A 1 100 ? -14.607 56.556 12.386 1.00 20.13 100 CYS A C 1
ATOM 690 O O . CYS A 1 100 ? -13.595 57.184 12.701 1.00 20.15 100 CYS A O 1
ATOM 693 N N . ARG A 1 101 ? -15.233 55.723 13.215 1.00 20.16 101 ARG A N 1
ATOM 694 C CA . ARG A 1 101 ? -14.794 55.528 14.602 1.00 20.25 101 ARG A CA 1
ATOM 695 C C . ARG A 1 101 ? -13.543 54.658 14.737 1.00 20.31 101 ARG A C 1
ATOM 696 O O . ARG A 1 101 ? -12.992 54.523 15.832 1.00 20.37 101 ARG A O 1
ATOM 704 N N . HIS A 1 102 ? -13.100 54.068 13.628 1.00 20.38 102 HIS A N 1
ATOM 705 C CA . HIS A 1 102 ? -11.914 53.220 13.636 1.00 20.47 102 HIS A CA 1
ATOM 706 C C . HIS A 1 102 ? -10.625 54.047 13.677 1.00 20.63 102 HIS A C 1
ATOM 707 O O . HIS A 1 102 ? -9.920 54.043 14.688 1.00 20.60 102 HIS A O 1
ATOM 714 N N . ARG A 1 103 ? -10.329 54.754 12.587 1.00 20.78 103 ARG A N 1
ATOM 715 C CA . ARG A 1 103 ? -9.126 55.590 12.511 1.00 21.01 103 ARG A CA 1
ATOM 716 C C . ARG A 1 103 ? -9.393 57.032 12.063 1.00 21.23 103 ARG A C 1
ATOM 717 O O . ARG A 1 103 ? -8.456 57.801 11.851 1.00 21.23 103 ARG A O 1
ATOM 725 N N . GLY A 1 104 ? -10.667 57.393 11.920 1.00 21.52 104 GLY A N 1
ATOM 726 C CA . GLY A 1 104 ? -11.049 58.782 11.665 1.00 21.89 104 GLY A CA 1
ATOM 727 C C . GLY A 1 104 ? -11.245 59.186 10.214 1.00 22.20 104 GLY A C 1
ATOM 728 O O . GLY A 1 104 ? -11.389 60.374 9.915 1.00 22.25 104 GLY A O 1
ATOM 729 N N . MET A 1 105 ? -11.256 58.206 9.314 1.00 22.49 105 MET A N 1
ATOM 730 C CA . MET A 1 105 ? -11.438 58.468 7.885 1.00 22.78 105 MET A CA 1
ATOM 731 C C . MET A 1 105 ? -12.833 59.021 7.583 1.00 23.15 105 MET A C 1
ATOM 732 O O . MET A 1 105 ? -13.820 58.617 8.205 1.00 23.15 105 MET A O 1
ATOM 737 N N . ARG A 1 106 ? -12.894 59.960 6.640 1.00 23.54 106 ARG A N 1
ATOM 738 C CA . ARG A 1 106 ? -14.157 60.511 6.162 1.00 23.99 106 ARG A CA 1
ATOM 739 C C . ARG A 1 106 ? -14.980 59.392 5.534 1.00 24.13 106 ARG A C 1
ATOM 740 O O . ARG A 1 106 ? -14.526 58.728 4.598 1.00 24.21 106 ARG A O 1
ATOM 748 N N . ILE A 1 107 ? -16.181 59.177 6.065 1.00 24.37 107 ILE A N 1
ATOM 749 C CA . ILE A 1 107 ? -17.043 58.086 5.611 1.00 24.61 107 ILE A CA 1
ATOM 750 C C . ILE A 1 107 ? -17.653 58.397 4.242 1.00 24.74 107 ILE A C 1
ATOM 751 O O . ILE A 1 107 ? -17.668 57.541 3.354 1.00 24.89 107 ILE A O 1
ATOM 756 N N . VAL A 1 108 ? -18.142 59.626 4.079 1.00 24.80 108 VAL A N 1
ATOM 757 C CA . VAL A 1 108 ? -18.764 60.062 2.829 1.00 24.95 108 VAL A CA 1
ATOM 758 C C . VAL A 1 108 ? -17.946 61.178 2.185 1.00 24.97 108 VAL A C 1
ATOM 759 O O . VAL A 1 108 ? -17.724 62.229 2.790 1.00 25.03 108 VAL A O 1
ATOM 763 N N . ARG A 1 109 ? -17.513 60.939 0.949 1.00 25.04 109 ARG A N 1
ATOM 764 C CA . ARG A 1 109 ? -16.632 61.862 0.236 1.00 25.07 109 ARG A CA 1
ATOM 765 C C . ARG A 1 109 ? -17.363 62.688 -0.830 1.00 24.99 109 ARG A C 1
ATOM 766 O O . ARG A 1 109 ? -16.761 63.545 -1.484 1.00 25.20 109 ARG A O 1
ATOM 774 N N . SER A 1 110 ? -18.659 62.430 -0.990 1.00 24.78 110 SER A N 1
ATOM 775 C CA . SER A 1 110 ? -19.487 63.136 -1.967 1.00 24.55 110 SER A CA 1
ATOM 776 C C . SER A 1 110 ? -20.243 64.306 -1.338 1.00 24.36 110 SER A C 1
ATOM 777 O O . SER A 1 110 ? -20.513 64.305 -0.136 1.00 24.35 110 SER A O 1
ATOM 780 N N . ASP A 1 111 ? -20.583 65.296 -2.163 1.00 24.10 111 ASP A N 1
ATOM 781 C CA . ASP A 1 111 ? -21.361 66.460 -1.728 1.00 23.91 111 ASP A CA 1
ATOM 782 C C . ASP A 1 111 ? -22.800 66.099 -1.372 1.00 23.90 111 ASP A C 1
ATOM 783 O O . ASP A 1 111 ? -23.424 66.748 -0.529 1.00 23.84 111 ASP A O 1
ATOM 788 N N . GLY A 1 112 ? -23.319 65.068 -2.030 1.00 23.88 112 GLY A N 1
ATOM 789 C CA . GLY A 1 112 ? -24.692 64.624 -1.833 1.00 23.92 112 GLY A CA 1
ATOM 790 C C . GLY A 1 112 ? -25.063 63.503 -2.781 1.00 23.97 112 GLY A C 1
ATOM 791 O O . GLY A 1 112 ? -24.268 63.113 -3.639 1.00 23.89 112 GLY A O 1
ATOM 792 N N . GLY A 1 113 ? -26.278 62.988 -2.623 1.00 24.03 113 GLY A N 1
ATOM 793 C CA . GLY A 1 113 ? -26.785 61.902 -3.456 1.00 24.11 113 GLY A CA 1
ATOM 794 C C . GLY A 1 113 ? -27.711 60.990 -2.677 1.00 24.17 113 GLY A C 1
ATOM 795 O O . GLY A 1 113 ? -28.298 61.401 -1.676 1.00 24.13 113 GLY A O 1
ATOM 796 N N . ASN A 1 114 ? -27.837 59.750 -3.142 1.00 24.27 114 ASN A N 1
ATOM 797 C CA . ASN A 1 114 ? -28.660 58.742 -2.477 1.00 24.40 114 ASN A CA 1
ATOM 798 C C . ASN A 1 114 ? -27.837 57.513 -2.108 1.00 24.51 114 ASN A C 1
ATOM 799 O O . ASN A 1 114 ? -27.033 57.032 -2.910 1.00 24.51 114 ASN A O 1
ATOM 804 N N . ALA A 1 115 ? -28.040 57.010 -0.893 1.00 24.64 115 ALA A N 1
ATOM 805 C CA . ALA A 1 115 ? -27.284 55.859 -0.403 1.00 24.76 115 ALA A CA 1
ATOM 806 C C . ALA A 1 115 ? -28.137 54.889 0.408 1.00 24.84 115 ALA A C 1
ATOM 807 O O . ALA A 1 115 ? -29.099 55.289 1.069 1.00 24.82 115 ALA A O 1
ATOM 809 N N . LYS A 1 116 ? -27.775 53.610 0.338 1.00 24.92 116 LYS A N 1
ATOM 810 C CA . LYS A 1 116 ? -28.371 52.579 1.182 1.00 25.04 116 LYS A CA 1
ATOM 811 C C . LYS A 1 116 ? -27.462 52.329 2.384 1.00 24.94 116 LYS A C 1
ATOM 812 O O . LYS A 1 116 ? -27.908 51.834 3.422 1.00 24.98 116 LYS A O 1
ATOM 818 N N . ALA A 1 117 ? -26.185 52.679 2.224 1.00 24.79 117 ALA A N 1
ATOM 819 C CA . ALA A 1 117 ? -25.175 52.553 3.275 1.00 24.58 117 ALA A CA 1
ATOM 820 C C . ALA A 1 117 ? -24.007 53.507 3.023 1.00 24.47 117 ALA A C 1
ATOM 821 O O . ALA A 1 117 ? -23.759 53.913 1.884 1.00 24.44 117 ALA A O 1
ATOM 823 N N . PHE A 1 118 ? -23.299 53.864 4.092 1.00 24.26 118 PHE A N 1
ATOM 824 C CA . PHE A 1 118 ? -22.082 54.666 3.988 1.00 24.15 118 PHE A CA 1
ATOM 825 C C . PHE A 1 118 ? -20.877 53.813 4.376 1.00 24.00 118 PHE A C 1
ATOM 826 O O . PHE A 1 118 ? -20.778 53.345 5.513 1.00 24.04 118 PHE A O 1
ATOM 834 N N . THR A 1 119 ? -19.968 53.614 3.426 1.00 23.75 119 THR A N 1
ATOM 835 C CA . THR A 1 119 ? -18.822 52.729 3.629 1.00 23.54 119 THR A CA 1
ATOM 836 C C . THR A 1 119 ? -17.499 53.493 3.658 1.00 23.38 119 THR A C 1
ATOM 837 O O . THR A 1 119 ? -17.224 54.323 2.787 1.00 23.37 119 THR A O 1
ATOM 841 N N . CYS A 1 120 ? -16.693 53.204 4.677 1.00 23.09 120 CYS A N 1
ATOM 842 C CA . CYS A 1 120 ? -15.361 53.777 4.816 1.00 22.97 120 CYS A CA 1
ATOM 843 C C . CYS A 1 120 ? -14.385 53.068 3.879 1.00 22.91 120 CYS A C 1
ATOM 844 O O . CYS A 1 120 ? -14.338 51.838 3.837 1.00 22.90 120 CYS A O 1
ATOM 847 N N . THR A 1 121 ? -13.607 53.850 3.136 1.00 22.80 121 THR A N 1
ATOM 848 C CA . THR A 1 121 ? -12.713 53.309 2.106 1.00 22.75 121 THR A CA 1
ATOM 849 C C . THR A 1 121 ? -11.420 52.697 2.659 1.00 22.53 121 THR A C 1
ATOM 850 O O . THR A 1 121 ? -10.737 51.950 1.954 1.00 22.65 121 THR A O 1
ATOM 854 N N . TYR A 1 122 ? -11.093 53.008 3.913 1.00 22.28 122 TYR A N 1
ATOM 855 C CA . TYR A 1 122 ? -9.840 52.556 4.521 1.00 21.98 122 TYR A CA 1
ATOM 856 C C . TYR A 1 122 ? -9.869 51.063 4.869 1.00 21.85 122 TYR A C 1
ATOM 857 O O . TYR A 1 122 ? -9.059 50.291 4.353 1.00 21.81 122 TYR A O 1
ATOM 866 N N . HIS A 1 123 ? -10.797 50.659 5.736 1.00 21.68 123 HIS A N 1
ATOM 867 C CA . HIS A 1 123 ? -10.891 49.257 6.159 1.00 21.57 123 HIS A CA 1
ATOM 868 C C . HIS A 1 123 ? -12.268 48.632 5.912 1.00 21.53 123 HIS A C 1
ATOM 869 O O . HIS A 1 123 ? -12.523 47.500 6.325 1.00 21.48 123 HIS A O 1
ATOM 876 N N . GLY A 1 124 ? -13.151 49.373 5.245 1.00 21.48 124 GLY A N 1
ATOM 877 C CA . GLY A 1 124 ? -14.438 48.834 4.808 1.00 21.47 124 GLY A CA 1
ATOM 878 C C . GLY A 1 124 ? -15.542 48.766 5.848 1.00 21.50 124 GLY A C 1
ATOM 879 O O . GLY A 1 124 ? -16.507 48.016 5.677 1.00 21.49 124 GLY A O 1
ATOM 880 N N . TRP A 1 125 ? -15.407 49.542 6.923 1.00 21.47 125 TRP A N 1
ATOM 881 C CA . TRP A 1 125 ? -16.455 49.647 7.941 1.00 21.48 125 TRP A CA 1
ATOM 882 C C . TRP A 1 125 ? -17.680 50.332 7.345 1.00 21.56 125 TRP A C 1
ATOM 883 O O . TRP A 1 125 ? -17.601 51.475 6.885 1.00 21.66 125 TRP A O 1
ATOM 894 N N . ALA A 1 126 ? -18.803 49.619 7.342 1.00 21.63 126 ALA A N 1
ATOM 895 C CA . ALA A 1 126 ? -20.033 50.115 6.731 1.00 21.67 126 ALA A CA 1
ATOM 896 C C . ALA A 1 126 ? -21.057 50.555 7.771 1.00 21.76 126 ALA A C 1
ATOM 897 O O . ALA A 1 126 ? -21.309 49.853 8.755 1.00 21.67 126 ALA A O 1
ATOM 899 N N . TYR A 1 127 ? -21.637 51.728 7.535 1.00 21.84 127 TYR A N 1
ATOM 900 C CA . TYR A 1 127 ? -22.648 52.302 8.411 1.00 21.90 127 TYR A CA 1
ATOM 901 C C . TYR A 1 127 ? -23.963 52.415 7.653 1.00 21.88 127 TYR A C 1
ATOM 902 O O . TYR A 1 127 ? -23.965 52.707 6.455 1.00 22.00 127 TYR A O 1
ATOM 911 N N . ASP A 1 128 ? -25.078 52.181 8.343 1.00 21.80 128 ASP A N 1
ATOM 912 C CA . ASP A 1 128 ? -26.395 52.389 7.738 1.00 21.68 128 ASP A CA 1
ATOM 913 C C . ASP A 1 128 ? -26.726 53.884 7.680 1.00 21.63 128 ASP A C 1
ATOM 914 O O . ASP A 1 128 ? -25.964 54.713 8.188 1.00 21.50 128 ASP A O 1
ATOM 919 N N . ILE A 1 129 ? -27.856 54.225 7.064 1.00 21.55 129 ILE A N 1
ATOM 920 C CA . ILE A 1 129 ? -28.253 55.631 6.907 1.00 21.55 129 ILE A CA 1
ATOM 921 C C . ILE A 1 129 ? -28.621 56.318 8.231 1.00 21.49 129 ILE A C 1
ATOM 922 O O . ILE A 1 129 ? -28.783 57.538 8.279 1.00 21.48 129 ILE A O 1
ATOM 927 N N . ALA A 1 130 ? -28.741 55.529 9.297 1.00 21.42 130 ALA A N 1
ATOM 928 C CA . ALA A 1 130 ? -29.008 56.056 10.635 1.00 21.36 130 ALA A CA 1
ATOM 929 C C . ALA A 1 130 ? -27.719 56.386 11.389 1.00 21.31 130 ALA A C 1
ATOM 930 O O . ALA A 1 130 ? -27.752 57.045 12.430 1.00 21.35 130 ALA A O 1
ATOM 932 N N . GLY A 1 131 ? -26.588 55.927 10.855 1.00 21.26 131 GLY A N 1
ATOM 933 C CA . GLY A 1 131 ? -25.284 56.162 11.471 1.00 21.16 131 GLY A CA 1
ATOM 934 C C . GLY A 1 131 ? -24.809 55.026 12.357 1.00 21.13 131 GLY A C 1
ATOM 935 O O . GLY A 1 131 ? -23.813 55.163 13.069 1.00 21.15 131 GLY A O 1
ATOM 936 N N . ASN A 1 132 ? -25.528 53.906 12.317 1.00 21.05 132 ASN A N 1
ATOM 937 C CA . ASN A 1 132 ? -25.150 52.711 13.066 1.00 21.00 132 ASN A CA 1
ATOM 938 C C . ASN A 1 132 ? -24.118 51.894 12.302 1.00 20.95 132 ASN A C 1
ATOM 939 O O . ASN A 1 132 ? -24.247 51.701 11.092 1.00 20.92 132 ASN A O 1
ATOM 944 N N . LEU A 1 133 ? -23.099 51.418 13.012 1.00 20.90 133 LEU A N 1
ATOM 945 C CA . LEU A 1 133 ? -22.107 50.518 12.431 1.00 20.90 133 LEU A CA 1
ATOM 946 C C . LEU A 1 133 ? -22.730 49.132 12.256 1.00 20.85 133 LEU A C 1
ATOM 947 O O . LEU A 1 133 ? -23.067 48.464 13.237 1.00 20.83 133 LEU A O 1
ATOM 952 N N . VAL A 1 134 ? -22.893 48.718 11.002 1.00 20.84 134 VAL A N 1
ATOM 953 C CA . VAL A 1 134 ? -23.611 47.479 10.681 1.00 20.86 134 VAL A CA 1
ATOM 954 C C . VAL A 1 134 ? -22.728 46.375 10.091 1.00 20.87 134 VAL A C 1
ATOM 955 O O . VAL A 1 134 ? -23.069 45.193 10.176 1.00 20.88 134 VAL A O 1
ATOM 959 N N . ASN A 1 135 ? -21.602 46.762 9.495 1.00 20.90 135 ASN A N 1
ATOM 960 C CA . ASN A 1 135 ? -20.687 45.797 8.890 1.00 20.95 135 ASN A CA 1
ATOM 961 C C . ASN A 1 135 ? -19.218 46.100 9.171 1.00 20.80 135 ASN A C 1
ATOM 962 O O . ASN A 1 135 ? -18.701 47.156 8.795 1.00 20.84 135 ASN A O 1
ATOM 967 N N . VAL A 1 136 ? -18.561 45.161 9.845 1.00 20.62 136 VAL A N 1
ATOM 968 C CA . VAL A 1 136 ? -17.126 45.224 10.090 1.00 20.44 136 VAL A CA 1
ATOM 969 C C . VAL A 1 136 ? -16.478 44.002 9.440 1.00 20.32 136 VAL A C 1
ATOM 970 O O . VAL A 1 136 ? -16.720 42.870 9.872 1.00 20.24 136 VAL A O 1
ATOM 974 N N . PRO A 1 137 ? -15.671 44.223 8.383 1.00 20.22 137 PRO A N 1
ATOM 975 C CA . PRO A 1 137 ? -14.987 43.120 7.709 1.00 20.17 137 PRO A CA 1
ATOM 976 C C . PRO A 1 137 ? -14.108 42.320 8.669 1.00 20.15 137 PRO A C 1
ATOM 977 O O . PRO A 1 137 ? -13.402 42.902 9.496 1.00 20.06 137 PRO A O 1
ATOM 981 N N . PHE A 1 138 ? -14.183 40.994 8.557 1.00 20.15 138 PHE A N 1
ATOM 982 C CA . PHE A 1 138 ? -13.420 40.058 9.393 1.00 20.21 138 PHE A CA 1
ATOM 983 C C . PHE A 1 138 ? -13.740 40.132 10.894 1.00 20.24 138 PHE A C 1
ATOM 984 O O . PHE A 1 138 ? -12.877 39.848 11.729 1.00 20.28 138 PHE A O 1
ATOM 992 N N . GLU A 1 139 ? -14.975 40.502 11.235 1.00 20.27 139 GLU A N 1
ATOM 993 C CA . GLU A 1 139 ? -15.391 40.567 12.640 1.00 20.36 139 GLU A CA 1
ATOM 994 C C . GLU A 1 139 ? -15.353 39.189 13.302 1.00 20.40 139 GLU A C 1
ATOM 995 O O . GLU A 1 139 ? -14.912 39.053 14.445 1.00 20.43 139 GLU A O 1
ATOM 1001 N N . LYS A 1 140 ? -15.808 38.176 12.566 1.00 20.48 140 LYS A N 1
ATOM 1002 C CA . LYS A 1 140 ? -15.831 36.795 13.046 1.00 20.56 140 LYS A CA 1
ATOM 1003 C C . LYS A 1 140 ? -14.419 36.237 13.253 1.00 20.48 140 LYS A C 1
ATOM 1004 O O . LYS A 1 140 ? -14.168 35.518 14.222 1.00 20.49 140 LYS A O 1
ATOM 1010 N N . GLU A 1 141 ? -13.507 36.585 12.348 1.00 20.41 141 GLU A N 1
ATOM 1011 C CA . GLU A 1 141 ? -12.144 36.052 12.365 1.00 20.38 141 GLU A CA 1
ATOM 1012 C C . GLU A 1 141 ? -11.199 36.790 13.314 1.00 20.29 141 GLU A C 1
ATOM 1013 O O . GLU A 1 141 ? -10.272 36.186 13.859 1.00 20.24 141 GLU A O 1
ATOM 1019 N N . ALA A 1 142 ? -11.434 38.085 13.512 1.00 20.19 142 ALA A N 1
ATOM 1020 C CA . ALA A 1 142 ? -10.454 38.944 14.179 1.00 20.14 142 ALA A CA 1
ATOM 1021 C C . ALA A 1 142 ? -10.948 39.681 15.427 1.00 20.13 142 ALA A C 1
ATOM 1022 O O . ALA A 1 142 ? -10.153 39.989 16.317 1.00 20.11 142 ALA A O 1
ATOM 1024 N N . PHE A 1 143 ? -12.247 39.964 15.488 1.00 20.11 143 PHE A N 1
ATOM 1025 C CA . PHE A 1 143 ? -12.804 40.793 16.562 1.00 20.16 143 PHE A CA 1
ATOM 1026 C C . PHE A 1 143 ? -13.437 40.003 17.710 1.00 20.26 143 PHE A C 1
ATOM 1027 O O . PHE A 1 143 ? -13.550 40.512 18.827 1.00 20.23 143 PHE A O 1
ATOM 1035 N N . CYS A 1 144 ? -13.849 38.767 17.431 1.00 20.39 144 CYS A N 1
ATOM 1036 C CA . CYS A 1 144 ? -14.511 37.928 18.433 1.00 20.54 144 CYS A CA 1
ATOM 1037 C C . CYS A 1 144 ? -14.049 36.470 18.384 1.00 20.60 144 CYS A C 1
ATOM 1038 O O . CYS A 1 144 ? -13.372 36.052 17.441 1.00 20.56 144 CYS A O 1
ATOM 1041 N N . ASP A 1 145 ? -14.424 35.705 19.408 1.00 20.68 145 ASP A N 1
ATOM 1042 C CA . ASP A 1 145 ? -14.025 34.304 19.531 1.00 20.81 145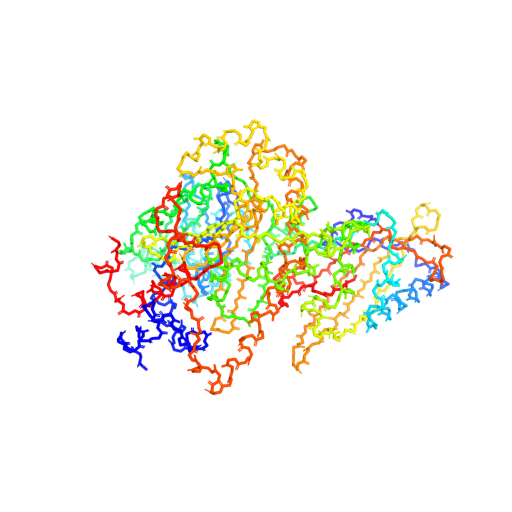 ASP A CA 1
ATOM 1043 C C . ASP A 1 145 ? -15.059 33.356 18.917 1.00 20.88 145 ASP A C 1
ATOM 1044 O O . ASP A 1 145 ? -14.804 32.747 17.875 1.00 20.90 145 ASP A O 1
ATOM 1049 N N . LYS A 1 146 ? -16.217 33.239 19.563 1.00 20.96 146 LYS A N 1
ATOM 1050 C CA . LYS A 1 146 ? -17.270 32.324 19.120 1.00 21.08 146 LYS A CA 1
ATOM 1051 C C . LYS A 1 146 ? -18.480 33.065 18.558 1.00 21.14 146 LYS A C 1
ATOM 1052 O O . LYS A 1 146 ? -19.047 32.659 17.542 1.00 21.22 146 LYS A O 1
ATOM 1058 N N . LYS A 1 147 ? -18.867 34.146 19.232 1.00 21.18 147 LYS A N 1
ATOM 1059 C CA . LYS A 1 147 ? -20.035 34.937 18.856 1.00 21.24 147 LYS A CA 1
ATOM 1060 C C . LYS A 1 147 ? -19.686 36.422 18.893 1.00 21.25 147 LYS A C 1
ATOM 1061 O O . LYS A 1 147 ? -18.819 36.838 19.662 1.00 21.27 147 LYS A O 1
ATOM 1067 N N . GLU A 1 148 ? -20.362 37.214 18.063 1.00 21.28 148 GLU A N 1
ATOM 1068 C CA . GLU A 1 148 ? -20.126 38.657 17.996 1.00 21.29 148 GLU A CA 1
ATOM 1069 C C . GLU A 1 148 ? -20.319 39.329 19.356 1.00 21.23 148 GLU A C 1
ATOM 1070 O O . GLU A 1 148 ? -21.394 39.244 19.955 1.00 21.34 148 GLU A O 1
ATOM 1076 N N . GLY A 1 149 ? -19.259 39.972 19.842 1.00 21.10 149 GLY A N 1
ATOM 1077 C CA . GLY A 1 149 ? -19.312 40.738 21.085 1.00 20.92 149 GLY A CA 1
ATOM 1078 C C . GLY A 1 149 ? -18.746 40.065 22.324 1.00 20.80 149 GLY A C 1
ATOM 1079 O O . GLY A 1 149 ? -18.696 40.681 23.391 1.00 20.83 149 GLY A O 1
ATOM 1080 N N . ASP A 1 150 ? -18.308 38.814 22.189 1.00 20.66 150 ASP A N 1
ATOM 1081 C CA . ASP A 1 150 ? -17.843 38.032 23.343 1.00 20.48 150 ASP A CA 1
ATOM 1082 C C . ASP A 1 150 ? -16.411 38.351 23.796 1.00 20.39 150 ASP A C 1
ATOM 1083 O O . ASP A 1 150 ? -15.923 37.780 24.775 1.00 20.30 150 ASP A O 1
ATOM 1088 N N . CYS A 1 151 ? -15.750 39.263 23.085 1.00 20.27 151 CYS A N 1
ATOM 1089 C CA . CYS A 1 151 ? -14.384 39.670 23.418 1.00 20.19 151 CYS A CA 1
ATOM 1090 C C . CYS A 1 151 ? -14.246 41.175 23.673 1.00 20.15 151 CYS A C 1
ATOM 1091 O O . CYS A 1 151 ? -13.133 41.708 23.714 1.00 20.18 151 CYS A O 1
ATOM 1094 N N . GLY A 1 152 ? -15.379 41.852 23.849 1.00 20.07 152 GLY A N 1
ATOM 1095 C CA . GLY A 1 152 ? -15.387 43.267 24.213 1.00 19.99 152 GLY A CA 1
ATOM 1096 C C . GLY A 1 152 ? -15.670 44.234 23.078 1.00 19.96 152 GLY A C 1
ATOM 1097 O O . GLY A 1 152 ? -15.833 45.435 23.312 1.00 19.90 152 GLY A O 1
ATOM 1098 N N . PHE A 1 153 ? -15.726 43.722 21.850 1.00 19.94 153 PHE A N 1
ATOM 1099 C CA . PHE A 1 153 ? -16.024 44.560 20.691 1.00 19.94 153 PHE A CA 1
ATOM 1100 C C . PHE A 1 153 ? -17.482 44.447 20.250 1.00 20.02 153 PHE A C 1
ATOM 1101 O O . PHE A 1 153 ? -17.930 43.382 19.813 1.00 19.98 153 PHE A O 1
ATOM 1109 N N . ASP A 1 154 ? -18.204 45.560 20.373 1.00 20.11 154 ASP A N 1
ATOM 1110 C CA A ASP A 1 154 ? -19.592 45.652 19.931 0.50 20.17 154 ASP A CA 1
ATOM 1111 C CA B ASP A 1 154 ? -19.591 45.646 19.929 0.50 20.20 154 ASP A CA 1
ATOM 1112 C C . ASP A 1 154 ? -19.749 46.801 18.942 1.00 20.22 154 ASP A C 1
ATOM 1113 O O . ASP A 1 154 ? -19.323 47.925 19.217 1.00 20.27 154 ASP A O 1
ATOM 1122 N N . LYS A 1 155 ? -20.360 46.511 17.794 1.00 20.31 155 LYS A N 1
ATOM 1123 C CA . LYS A 1 155 ? -20.573 47.511 16.741 1.00 20.43 155 LYS A CA 1
ATOM 1124 C C . LYS A 1 155 ? -21.440 48.685 17.199 1.00 20.55 155 LYS A C 1
ATOM 1125 O O . LYS A 1 155 ? -21.303 49.798 16.688 1.00 20.57 155 LYS A O 1
ATOM 1131 N N . ALA A 1 156 ? -22.320 48.426 18.166 1.00 20.69 156 ALA A N 1
ATOM 1132 C CA . ALA A 1 156 ? -23.207 49.448 18.725 1.00 20.81 156 ALA A CA 1
ATOM 1133 C C . ALA A 1 156 ? -22.453 50.536 19.495 1.00 20.92 156 ALA A C 1
ATOM 1134 O O . ALA A 1 156 ? -22.964 51.646 19.669 1.00 20.95 156 ALA A O 1
ATOM 1136 N N . ASP A 1 157 ? -21.242 50.212 19.945 1.00 20.98 157 ASP A N 1
ATOM 1137 C CA . ASP A 1 157 ? -20.405 51.146 20.699 1.00 21.08 157 ASP A CA 1
ATOM 1138 C C . ASP A 1 157 ? -19.643 52.123 19.802 1.00 21.06 157 ASP A C 1
ATOM 1139 O O . ASP A 1 157 ? -19.171 53.161 20.273 1.00 21.08 157 ASP A O 1
ATOM 1144 N N . TRP A 1 158 ? -19.526 51.794 18.517 1.00 21.05 158 TRP A N 1
ATOM 1145 C CA . TRP A 1 158 ? -18.613 52.516 17.628 1.00 21.04 158 TRP A CA 1
ATOM 1146 C C . TRP A 1 158 ? -19.282 53.227 16.442 1.00 21.10 158 TRP A C 1
ATOM 1147 O O . TRP A 1 158 ? -18.829 53.121 15.297 1.00 21.00 158 TRP A O 1
ATOM 1158 N N . GLY A 1 159 ? -20.356 53.957 16.733 1.00 21.13 159 GLY A N 1
ATOM 1159 C CA . GLY A 1 159 ? -21.007 54.817 15.748 1.00 21.25 159 GLY A CA 1
ATOM 1160 C C . GLY A 1 159 ? -20.547 56.258 15.908 1.00 21.31 159 GLY A C 1
ATOM 1161 O O . GLY A 1 159 ? -20.179 56.667 17.012 1.00 21.37 159 GLY A O 1
ATOM 1162 N N . PRO A 1 160 ? -20.551 57.036 14.807 1.00 21.37 160 PRO A N 1
ATOM 1163 C CA . PRO A 1 160 ? -20.145 58.442 14.874 1.00 21.37 160 PRO A CA 1
ATOM 1164 C C . PRO A 1 160 ? -21.105 59.290 15.709 1.00 21.44 160 PRO A C 1
ATOM 1165 O O . PRO A 1 160 ? -22.292 58.969 15.806 1.00 21.39 160 PRO A O 1
ATOM 1169 N N . LEU A 1 161 ? -20.577 60.361 16.300 1.00 21.54 161 LEU A N 1
ATOM 1170 C CA . LEU A 1 161 ? -21.339 61.241 17.188 1.00 21.67 161 LEU A CA 1
ATOM 1171 C C . LEU A 1 161 ? -22.598 61.790 16.518 1.00 21.74 161 LEU A C 1
ATOM 1172 O O . LEU A 1 161 ? -22.539 62.328 15.411 1.00 21.73 161 LEU A O 1
ATOM 1177 N N . GLN A 1 162 ? -23.729 61.641 17.203 1.00 21.82 162 GLN A N 1
ATOM 1178 C CA . GLN A 1 162 ? -25.022 62.096 16.697 1.00 21.97 162 GLN A CA 1
ATOM 1179 C C . GLN A 1 162 ? -25.352 63.495 17.204 1.00 22.08 162 GLN A C 1
ATOM 1180 O O . GLN A 1 162 ? -25.057 63.837 18.353 1.00 22.14 162 GLN A O 1
ATOM 1186 N N . ALA A 1 163 ? -25.966 64.295 16.337 1.00 22.21 163 ALA A N 1
ATOM 1187 C CA . ALA A 1 163 ? -26.427 65.633 16.696 1.00 22.28 163 ALA A CA 1
ATOM 1188 C C . ALA A 1 163 ? -27.948 65.663 16.795 1.00 22.36 163 ALA A C 1
ATOM 1189 O O . ALA A 1 163 ? -28.636 64.907 16.104 1.00 22.40 163 ALA A O 1
ATOM 1191 N N . ARG A 1 164 ? -28.464 66.531 17.664 1.00 22.38 164 ARG A N 1
ATOM 1192 C CA . ARG A 1 164 ? -29.901 66.784 17.750 1.00 22.47 164 ARG A CA 1
ATOM 1193 C C . ARG A 1 164 ? -30.360 67.491 16.481 1.00 22.49 164 ARG A C 1
ATOM 1194 O O . ARG A 1 164 ? -29.687 68.403 15.998 1.00 22.52 164 ARG A O 1
ATOM 1202 N N . VAL A 1 165 ? -31.496 67.059 15.940 1.00 22.50 165 VAL A N 1
ATOM 1203 C CA . VAL A 1 165 ? -32.012 67.610 14.688 1.00 22.57 165 VAL A CA 1
ATOM 1204 C C . VAL A 1 165 ? -33.417 68.173 14.876 1.00 22.61 165 VAL A C 1
ATOM 1205 O O . VAL A 1 165 ? -34.313 67.487 15.376 1.00 22.58 165 VAL A O 1
ATOM 1209 N N . GLU A 1 166 ? -33.592 69.431 14.481 1.00 22.63 166 GLU A N 1
ATOM 1210 C CA . GLU A 1 166 ? -34.902 70.072 14.452 1.00 22.72 166 GLU A CA 1
ATOM 1211 C C . GLU A 1 166 ? -35.058 70.901 13.184 1.00 22.76 166 GLU A C 1
ATOM 1212 O O . GLU A 1 166 ? -34.110 71.549 12.733 1.00 22.80 166 GLU A O 1
ATOM 1218 N N . THR A 1 167 ? -36.258 70.868 12.613 1.00 22.81 167 THR A N 1
ATOM 1219 C CA . THR A 1 167 ? -36.572 71.668 11.434 1.00 22.85 167 THR A CA 1
ATOM 1220 C C . THR A 1 167 ? -37.502 72.819 11.793 1.00 22.89 167 THR A C 1
ATOM 1221 O O . THR A 1 167 ? -38.412 72.662 12.610 1.00 22.83 167 THR A O 1
ATOM 1225 N N . TYR A 1 168 ? -37.259 73.980 11.192 1.00 22.86 168 TYR A N 1
ATOM 1226 C CA . TYR A 1 168 ? -38.204 75.086 11.281 1.00 22.88 168 TYR A CA 1
ATOM 1227 C C . TYR A 1 168 ? -38.647 75.537 9.895 1.00 22.85 168 TYR A C 1
ATOM 1228 O O . TYR A 1 168 ? -37.900 76.213 9.181 1.00 22.88 168 TYR A O 1
ATOM 1237 N N . LYS A 1 169 ? -39.869 75.147 9.534 1.00 22.82 169 LYS A N 1
ATOM 1238 C CA . LYS A 1 169 ? -40.500 75.528 8.267 1.00 22.83 169 LYS A CA 1
ATOM 1239 C C . LYS A 1 169 ? -39.547 75.429 7.069 1.00 22.76 169 LYS A C 1
ATOM 1240 O O . LYS A 1 169 ? -39.309 76.410 6.359 1.00 22.82 169 LYS A O 1
ATOM 1246 N N . GLY A 1 170 ? -38.994 74.234 6.868 1.00 22.66 170 GLY A N 1
ATOM 1247 C CA . GLY A 1 170 ? -38.113 73.964 5.735 1.00 22.53 170 GLY A CA 1
ATOM 1248 C C . GLY A 1 170 ? -36.638 73.871 6.078 1.00 22.43 170 GLY A C 1
ATOM 1249 O O . GLY A 1 170 ? -35.929 73.011 5.552 1.00 22.51 170 GLY A O 1
ATOM 1250 N N . LEU A 1 171 ? -36.173 74.758 6.955 1.00 22.35 171 LEU A N 1
ATOM 1251 C CA . LEU A 1 171 ? -34.758 74.817 7.323 1.00 22.27 171 LEU A CA 1
ATOM 1252 C C . LEU A 1 171 ? -34.387 73.748 8.344 1.00 22.24 171 LEU A C 1
ATOM 1253 O O . LEU A 1 171 ? -35.106 73.541 9.322 1.00 22.15 171 LEU A O 1
ATOM 1258 N N . VAL A 1 172 ? -33.260 73.081 8.112 1.00 22.18 172 VAL A N 1
ATOM 1259 C CA . VAL A 1 172 ? -32.769 72.047 9.023 1.00 22.22 172 VAL A CA 1
ATOM 1260 C C . VAL A 1 172 ? -31.679 72.607 9.937 1.00 22.15 172 VAL A C 1
ATOM 1261 O O . VAL A 1 172 ? -30.656 73.113 9.465 1.00 22.20 172 VAL A O 1
ATOM 1265 N N . PHE A 1 173 ? -31.918 72.516 11.243 1.00 22.12 173 PHE A N 1
ATOM 1266 C CA . PHE A 1 173 ? -30.963 72.958 12.256 1.00 22.08 173 PHE A CA 1
ATOM 1267 C C . PHE A 1 173 ? -30.430 71.773 13.058 1.00 22.07 173 PHE A C 1
ATOM 1268 O O . PHE A 1 173 ? -31.134 70.778 13.251 1.00 22.06 173 PHE A O 1
ATOM 1276 N N . ALA A 1 174 ? -29.189 71.889 13.525 1.00 22.03 174 ALA A N 1
ATOM 1277 C CA . ALA A 1 174 ? -28.571 70.845 14.343 1.00 22.03 174 ALA A CA 1
ATOM 1278 C C . ALA A 1 174 ? -27.790 71.407 15.531 1.00 22.03 174 ALA A C 1
ATOM 1279 O O . ALA A 1 174 ? -27.261 72.519 15.469 1.00 22.00 174 ALA A O 1
ATOM 1281 N N . ASN A 1 175 ? -27.727 70.620 16.604 1.00 21.99 175 ASN A N 1
ATOM 1282 C CA . ASN A 1 175 ? -27.055 71.005 17.844 1.00 22.04 175 ASN A CA 1
ATOM 1283 C C . ASN A 1 175 ? -26.471 69.769 18.532 1.00 22.08 175 ASN A C 1
ATOM 1284 O O . ASN A 1 175 ? -27.161 68.761 18.690 1.00 22.10 175 ASN A O 1
ATOM 1289 N N . TRP A 1 176 ? -25.203 69.852 18.935 1.00 22.17 176 TRP A N 1
ATOM 1290 C CA . TRP A 1 176 ? -24.528 68.741 19.615 1.00 22.25 176 TRP A CA 1
ATOM 1291 C C . TRP A 1 176 ? -25.007 68.554 21.055 1.00 22.37 176 TRP A C 1
ATOM 1292 O O . TRP A 1 176 ? -25.114 67.424 21.536 1.00 22.38 176 TRP A O 1
ATOM 1303 N N . ASP A 1 177 ? -25.287 69.669 21.729 1.00 22.51 177 ASP A N 1
ATOM 1304 C CA 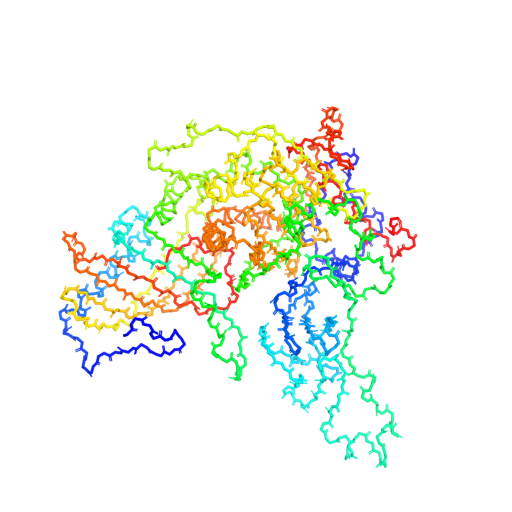. ASP A 1 177 ? -25.529 69.696 23.173 1.00 22.66 177 ASP A CA 1
ATOM 1305 C C . ASP A 1 177 ? -26.923 69.193 23.563 1.00 22.77 177 ASP A C 1
ATOM 1306 O O . ASP A 1 177 ? -27.927 69.798 23.178 1.00 22.79 177 ASP A O 1
ATOM 1311 N N . PRO A 1 178 ? -26.987 68.088 24.336 1.00 22.92 178 PRO A N 1
ATOM 1312 C CA . PRO A 1 178 ? -28.268 67.594 24.850 1.00 22.97 178 PRO A CA 1
ATOM 1313 C C . PRO A 1 178 ? -28.892 68.511 25.907 1.00 23.04 178 PRO A C 1
ATOM 1314 O O . PRO A 1 178 ? -30.104 68.459 26.125 1.00 23.00 178 PRO A O 1
ATOM 1318 N N . GLU A 1 179 ? -28.068 69.340 26.547 1.00 23.14 179 GLU A N 1
ATOM 1319 C CA . GLU A 1 179 ? -28.526 70.264 27.587 1.00 23.32 179 GLU A CA 1
ATOM 1320 C C . GLU A 1 179 ? -29.071 71.579 27.022 1.00 23.24 179 GLU A C 1
ATOM 1321 O O . GLU A 1 179 ? -29.719 72.346 27.738 1.00 23.26 179 GLU A O 1
ATOM 1327 N N . ALA A 1 180 ? -28.802 71.829 25.741 1.00 23.22 180 ALA A N 1
ATOM 1328 C CA . ALA A 1 180 ? -29.256 73.042 25.058 1.00 23.19 180 ALA A CA 1
ATOM 1329 C C . ALA A 1 180 ? -30.784 73.093 24.939 1.00 23.17 180 ALA A C 1
ATOM 1330 O O . ALA A 1 180 ? -31.437 72.047 24.920 1.00 23.18 180 ALA A O 1
ATOM 1332 N N . PRO A 1 181 ? -31.363 74.310 24.866 1.00 23.19 181 PRO A N 1
ATOM 1333 C CA . PRO A 1 181 ? -32.809 74.432 24.683 1.00 23.19 181 PRO A CA 1
ATOM 1334 C C . PRO A 1 181 ? -33.232 73.972 23.293 1.00 23.19 181 PRO A C 1
ATOM 1335 O O . PRO A 1 181 ? -32.406 73.939 22.377 1.00 23.16 181 PRO A O 1
ATOM 1339 N N . ASP A 1 182 ? -34.507 73.618 23.147 1.00 23.17 182 ASP A N 1
ATOM 1340 C CA . ASP A 1 182 ? -35.068 73.238 21.851 1.00 23.17 182 ASP A CA 1
ATOM 1341 C C . ASP A 1 182 ? -35.009 74.414 20.873 1.00 23.10 182 ASP A C 1
ATOM 1342 O O . ASP A 1 182 ? -34.890 75.569 21.293 1.00 23.07 182 ASP A O 1
ATOM 1347 N N . LEU A 1 183 ? -35.096 74.112 19.578 1.00 23.02 183 LEU A N 1
ATOM 1348 C CA . LEU A 1 183 ? 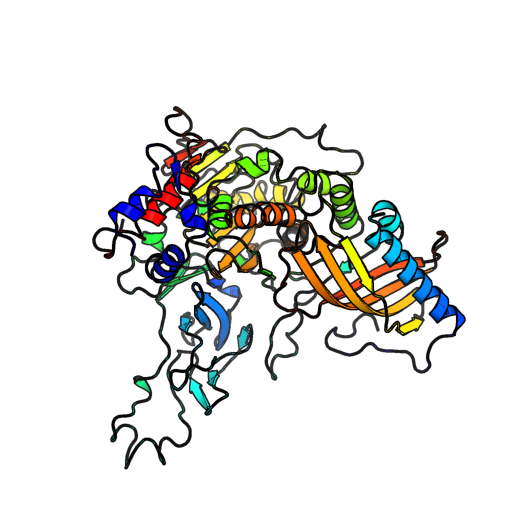-34.941 75.118 18.522 1.00 23.00 183 LEU A CA 1
ATOM 1349 C C . LEU A 1 183 ? -35.862 76.333 18.678 1.00 22.96 183 LEU A C 1
ATOM 1350 O O . LEU A 1 183 ? -35.402 77.471 18.587 1.00 23.00 183 LEU A O 1
ATOM 1355 N N . LYS A 1 184 ? -37.149 76.087 18.920 1.00 22.91 184 LYS A N 1
ATOM 1356 C CA . LYS A 1 184 ? -38.140 77.163 19.027 1.00 22.90 184 LYS A CA 1
ATOM 1357 C C . LYS A 1 184 ? -37.904 78.087 20.225 1.00 22.78 184 LYS A C 1
ATOM 1358 O O . LYS A 1 184 ? -38.065 79.304 20.111 1.00 22.81 184 LYS A O 1
ATOM 1364 N N . THR A 1 185 ? -37.522 77.504 21.361 1.00 22.65 185 THR A N 1
ATOM 1365 C CA . THR A 1 185 ? -37.153 78.269 22.556 1.00 22.53 185 THR A CA 1
ATOM 1366 C C . THR A 1 185 ? -35.886 79.088 22.284 1.00 22.42 185 THR A C 1
ATOM 1367 O O . THR A 1 185 ? -35.781 80.246 22.695 1.00 22.37 185 THR A O 1
ATOM 1371 N N . TYR A 1 186 ? -34.944 78.467 21.576 1.00 22.28 186 TYR A N 1
ATOM 1372 C CA . TYR A 1 186 ? -33.691 79.089 21.145 1.00 22.19 186 TYR A CA 1
ATOM 1373 C C . TYR A 1 186 ? -33.930 80.292 20.226 1.00 22.07 186 TYR A C 1
ATOM 1374 O O . TYR A 1 186 ? -33.176 81.266 20.263 1.00 22.05 186 TYR A O 1
ATOM 1383 N N . LEU A 1 187 ? -34.986 80.218 19.416 1.00 21.94 187 LEU A N 1
ATOM 1384 C CA . LEU A 1 187 ? -35.315 81.269 18.449 1.00 21.83 187 LEU A CA 1
ATOM 1385 C C . LEU A 1 187 ? -36.005 82.488 19.070 1.00 21.82 187 LEU A C 1
ATOM 1386 O O . LEU A 1 187 ? -36.225 83.491 18.386 1.00 21.80 187 LEU A O 1
ATOM 1391 N N . SER A 1 188 ? -36.343 82.392 20.357 1.00 21.68 188 SER A N 1
ATOM 1392 C CA . SER A 1 188 ? -36.905 83.511 21.127 1.00 21.64 188 SER A CA 1
ATOM 1393 C C . SER A 1 188 ? -38.148 84.114 20.458 1.00 21.54 188 SER A C 1
ATOM 1394 O O . SER A 1 188 ? -39.068 83.383 20.085 1.00 21.51 188 SER A O 1
ATOM 1397 N N . ASP A 1 189 ? -38.163 85.437 20.305 1.00 21.53 189 ASP A N 1
ATOM 1398 C CA . ASP A 1 189 ? -39.281 86.144 19.676 1.00 21.55 189 ASP A CA 1
ATOM 1399 C C . ASP A 1 189 ? -38.992 86.527 18.218 1.00 21.53 189 ASP A C 1
ATOM 1400 O O . ASP A 1 189 ? -39.640 87.417 17.658 1.00 21.56 189 ASP A O 1
ATOM 1405 N N . ALA A 1 190 ? -38.031 85.834 17.608 1.00 21.46 190 ALA A N 1
ATOM 1406 C CA . ALA A 1 190 ? -37.560 86.155 16.258 1.00 21.40 190 ALA A CA 1
ATOM 1407 C C . ALA A 1 190 ? -38.290 85.406 15.139 1.00 21.39 190 ALA A C 1
ATOM 1408 O O . ALA A 1 190 ? -38.102 85.713 13.959 1.00 21.31 190 ALA A O 1
ATOM 1410 N N . MET A 1 191 ? -39.126 84.437 15.511 1.00 21.38 191 MET A N 1
ATOM 1411 C CA . MET A 1 191 ? -39.787 83.557 14.536 1.00 21.47 191 MET A CA 1
ATOM 1412 C C . MET A 1 191 ? -40.694 84.251 13.499 1.00 21.33 191 MET A C 1
ATOM 1413 O O . MET A 1 191 ? -40.651 83.881 12.324 1.00 21.31 191 MET A O 1
ATOM 1418 N N . PRO A 1 192 ? -41.512 85.245 13.920 1.00 21.23 192 PRO A N 1
ATOM 1419 C CA . PRO A 1 192 ? -42.302 85.987 12.926 1.00 21.15 192 PRO A CA 1
ATOM 1420 C C . PRO A 1 192 ? -41.451 86.633 11.828 1.00 21.05 192 PRO A C 1
ATOM 1421 O O . PRO A 1 192 ? -41.860 86.654 10.664 1.00 21.02 192 PRO A O 1
ATOM 1425 N N . TYR A 1 193 ? -40.280 87.146 12.202 1.00 20.99 193 TYR A N 1
ATOM 1426 C CA . TYR A 1 193 ? -39.356 87.777 11.258 1.00 20.96 193 TYR A CA 1
ATOM 1427 C C . TYR A 1 193 ? -38.768 86.770 10.269 1.00 20.97 193 TYR A C 1
ATOM 1428 O O . TYR A 1 193 ? -38.447 87.122 9.133 1.00 20.98 193 TYR A O 1
ATOM 1437 N N . MET A 1 194 ? -38.631 85.522 10.714 1.00 21.00 194 MET A N 1
ATOM 1438 C CA . MET A 1 194 ? -38.203 84.422 9.850 1.00 21.07 194 MET A CA 1
ATOM 1439 C C . MET A 1 194 ? -39.316 84.028 8.880 1.00 21.04 194 MET A C 1
ATOM 1440 O O . MET A 1 194 ? -39.051 83.688 7.723 1.00 21.06 194 MET A O 1
ATOM 1445 N N . ASP A 1 195 ? -40.557 84.089 9.364 1.00 21.07 195 ASP A N 1
ATOM 1446 C CA . ASP A 1 195 ? -41.742 83.688 8.600 1.00 21.11 195 ASP A CA 1
ATOM 1447 C C . ASP A 1 195 ? -42.015 84.559 7.373 1.00 21.12 195 ASP A C 1
ATOM 1448 O O . ASP A 1 195 ? -42.698 84.123 6.442 1.00 21.14 195 ASP A O 1
ATOM 1453 N N . VAL A 1 196 ? -41.480 85.780 7.380 1.00 21.21 196 VAL A N 1
ATOM 1454 C CA . VAL A 1 196 ? -41.582 86.705 6.244 1.00 21.24 196 VAL A CA 1
ATOM 1455 C C . VAL A 1 196 ? -41.061 86.053 4.959 1.00 21.23 196 VAL A C 1
ATOM 1456 O O . VAL A 1 196 ? -41.545 86.343 3.864 1.00 21.20 196 VAL A O 1
ATOM 1460 N N . MET A 1 197 ? -40.079 85.167 5.109 1.00 21.22 197 MET A N 1
ATOM 1461 C CA . MET A 1 197 ? -39.522 84.415 3.989 1.00 21.23 197 MET A CA 1
ATOM 1462 C C . MET A 1 197 ? -40.010 82.963 3.977 1.00 21.24 197 MET A C 1
ATOM 1463 O O . MET A 1 197 ? -40.239 82.391 2.909 1.00 21.23 197 MET A O 1
ATOM 1468 N N . LEU A 1 198 ? -40.180 82.384 5.164 1.00 21.33 198 LEU A N 1
ATOM 1469 C CA . LEU A 1 198 ? -40.384 80.937 5.307 1.00 21.41 198 LEU A CA 1
ATOM 1470 C C . LEU A 1 198 ? -41.839 80.458 5.339 1.00 21.44 198 LEU A C 1
ATOM 1471 O O . LEU A 1 198 ? -42.112 79.304 4.999 1.00 21.46 198 LEU A O 1
ATOM 1476 N N . ASP A 1 199 ? -42.764 81.325 5.746 1.00 21.45 199 ASP A N 1
ATOM 1477 C CA . ASP A 1 199 ? -44.157 80.912 5.943 1.00 21.52 199 ASP A CA 1
ATOM 1478 C C . ASP A 1 199 ? -45.169 81.745 5.143 1.00 21.49 199 ASP A C 1
ATOM 1479 O O . ASP A 1 199 ? -46.270 82.031 5.622 1.00 21.48 199 ASP A O 1
ATOM 1484 N N . ARG A 1 200 ? -44.798 82.112 3.919 1.00 21.48 200 ARG A N 1
ATOM 1485 C CA . ARG A 1 200 ? -45.663 82.921 3.054 1.00 21.50 200 ARG A CA 1
ATOM 1486 C C . ARG A 1 200 ? -46.817 82.121 2.451 1.00 21.59 200 ARG A C 1
ATOM 1487 O O . ARG A 1 200 ? -47.856 82.686 2.104 1.00 21.61 200 ARG A O 1
ATOM 1495 N N . THR A 1 201 ? -46.622 80.811 2.325 1.00 21.67 201 THR A N 1
ATOM 1496 C CA . THR A 1 201 ? -47.610 79.927 1.708 1.00 21.76 201 THR A CA 1
ATOM 1497 C C . THR A 1 201 ? -47.705 78.586 2.438 1.00 21.89 201 THR A C 1
ATOM 1498 O O . THR A 1 201 ? -46.756 78.165 3.104 1.00 21.87 201 THR A O 1
ATOM 1502 N N . GLU A 1 202 ? -48.854 77.923 2.307 1.00 22.07 202 GLU A N 1
ATOM 1503 C CA . GLU A 1 202 ? -49.058 76.595 2.891 1.00 22.27 202 GLU A CA 1
ATOM 1504 C C . GLU A 1 202 ? -48.233 75.527 2.163 1.00 22.33 202 GLU A C 1
ATOM 1505 O O . GLU A 1 202 ? -48.012 74.434 2.690 1.00 22.37 202 GLU A O 1
ATOM 1511 N N . ALA A 1 203 ? -47.779 75.863 0.956 1.00 22.43 203 ALA A N 1
ATOM 1512 C CA . ALA A 1 203 ? -46.951 74.975 0.144 1.00 22.49 203 ALA A CA 1
ATOM 1513 C C . ALA A 1 203 ? -45.499 74.938 0.627 1.00 22.50 203 ALA A C 1
ATOM 1514 O O . ALA A 1 203 ? -44.737 74.042 0.256 1.00 22.59 203 ALA A O 1
ATOM 1516 N N . GLY A 1 204 ? -45.127 75.915 1.452 1.00 22.52 204 GLY A N 1
ATOM 1517 C CA . GLY A 1 204 ? -43.767 76.021 1.974 1.00 22.48 204 GLY A CA 1
ATOM 1518 C C . GLY A 1 204 ? -42.784 76.536 0.940 1.00 22.49 204 GLY A C 1
ATOM 1519 O O . GLY A 1 204 ? -43.182 76.991 -0.137 1.00 22.48 204 GLY A O 1
ATOM 1520 N N . THR A 1 205 ? -41.498 76.469 1.273 1.00 22.43 205 THR A N 1
ATOM 1521 C CA . THR A 1 205 ? -40.437 76.879 0.353 1.00 22.38 205 THR A CA 1
ATOM 1522 C C . THR A 1 205 ? -39.688 75.679 -0.217 1.00 22.27 205 THR A C 1
ATOM 1523 O O . THR A 1 205 ? -39.803 74.559 0.288 1.00 22.29 205 THR A O 1
ATOM 1527 N N . GLU A 1 206 ? -38.930 75.927 -1.281 1.00 22.09 206 GLU A N 1
ATOM 1528 C CA . GLU A 1 206 ? -38.045 74.927 -1.869 1.00 22.03 206 GLU A CA 1
ATOM 1529 C C . GLU A 1 206 ? -36.719 75.568 -2.258 1.00 21.85 206 GLU A C 1
ATOM 1530 O O . GLU A 1 206 ? -36.672 76.742 -2.636 1.00 21.84 206 GLU A O 1
ATOM 1536 N N . ALA A 1 207 ? -35.643 74.795 -2.153 1.00 21.76 207 ALA A N 1
ATOM 1537 C CA . ALA A 1 207 ? -34.319 75.275 -2.518 1.00 21.60 207 ALA A CA 1
ATOM 1538 C C . ALA A 1 207 ? -34.047 75.023 -3.995 1.00 21.50 207 ALA A C 1
ATOM 1539 O O . ALA A 1 207 ? -34.204 73.900 -4.482 1.00 21.50 207 ALA A O 1
ATOM 1541 N N . ILE A 1 208 ? -33.660 76.080 -4.707 1.00 21.31 208 ILE A N 1
ATOM 1542 C CA . ILE A 1 208 ? -33.180 75.948 -6.079 1.00 21.17 208 ILE A CA 1
ATOM 1543 C C . ILE A 1 208 ? -31.883 75.145 -6.036 1.00 21.06 208 ILE A C 1
ATOM 1544 O O . ILE A 1 208 ? -31.031 75.380 -5.173 1.00 21.00 208 ILE A O 1
ATOM 1549 N N . GLY A 1 209 ? -31.756 74.182 -6.948 1.00 20.97 209 GLY A N 1
ATOM 1550 C CA . GLY A 1 209 ? -30.579 73.319 -7.013 1.00 20.86 209 GLY A CA 1
ATOM 1551 C C . GLY A 1 209 ? -29.288 74.104 -7.130 1.00 20.82 209 GLY A C 1
ATOM 1552 O O . GLY A 1 209 ? -29.210 75.074 -7.884 1.00 20.80 209 GLY A O 1
ATOM 1553 N N . GLY A 1 210 ? -28.281 73.694 -6.365 1.00 20.76 210 GLY A N 1
ATOM 1554 C CA . GLY A 1 210 ? -26.969 74.327 -6.416 1.00 20.65 210 GLY A CA 1
ATOM 1555 C C . GLY A 1 210 ? -26.657 75.186 -5.208 1.00 20.62 210 GLY A C 1
ATOM 1556 O O . GLY A 1 210 ? -27.174 76.298 -5.072 1.00 20.61 210 GLY A O 1
ATOM 1557 N N . ILE A 1 211 ? -25.814 74.658 -4.326 1.00 20.54 211 ILE A N 1
ATOM 1558 C CA . ILE A 1 211 ? -25.291 75.419 -3.199 1.00 20.47 211 ILE A CA 1
ATOM 1559 C C . ILE A 1 211 ? -23.951 76.017 -3.620 1.00 20.46 211 ILE A C 1
ATOM 1560 O O . ILE A 1 211 ? -23.016 75.285 -3.949 1.00 20.48 211 ILE A O 1
ATOM 1565 N N . GLN A 1 212 ? -23.868 77.344 -3.631 1.00 20.38 212 GLN A N 1
ATOM 1566 C CA . GLN A 1 212 ? -22.623 78.011 -3.987 1.00 20.35 212 GLN A CA 1
ATOM 1567 C C . GLN A 1 212 ? -21.718 78.127 -2.767 1.00 20.35 212 GLN A C 1
ATOM 1568 O O . GLN A 1 212 ? -22.131 78.630 -1.719 1.00 20.38 212 GLN A O 1
ATOM 1574 N N . LYS A 1 213 ? -20.485 77.653 -2.922 1.00 20.32 213 LYS A N 1
ATOM 1575 C CA . LYS A 1 213 ? -19.502 77.649 -1.845 1.00 20.25 213 LYS A CA 1
ATOM 1576 C C . LYS A 1 213 ? -18.285 78.480 -2.236 1.00 20.32 213 LYS A C 1
ATOM 1577 O O . LYS A 1 213 ? -17.687 78.249 -3.290 1.00 20.26 213 LYS A O 1
ATOM 1583 N N . TRP A 1 214 ? -17.930 79.451 -1.394 1.00 20.39 214 TRP A N 1
ATOM 1584 C CA . TRP A 1 214 ? -16.693 80.217 -1.584 1.00 20.51 214 TRP A CA 1
ATOM 1585 C C . TRP A 1 214 ? -16.010 80.611 -0.272 1.00 20.52 214 TRP A C 1
ATOM 1586 O O . TRP A 1 214 ? -16.630 80.593 0.793 1.00 20.52 214 TRP A O 1
ATOM 1597 N N . VAL A 1 215 ? -14.726 80.955 -0.369 1.00 20.59 215 VAL A N 1
ATOM 1598 C CA . VAL A 1 215 ? -13.875 81.174 0.799 1.00 20.64 215 VAL A CA 1
ATOM 1599 C C . VAL A 1 215 ? -13.515 82.651 0.967 1.00 20.67 215 VAL A C 1
ATOM 1600 O O . VAL A 1 215 ? -12.894 83.250 0.089 1.00 20.76 215 VAL A O 1
ATOM 1604 N N . ILE A 1 216 ? -13.908 83.227 2.101 1.00 20.75 216 ILE A N 1
ATOM 1605 C CA . ILE A 1 216 ? -13.563 84.608 2.435 1.00 20.76 216 ILE A CA 1
ATOM 1606 C C . ILE A 1 216 ? -12.621 84.638 3.644 1.00 20.72 216 ILE A C 1
ATOM 1607 O O . ILE A 1 216 ? -12.980 84.153 4.718 1.00 20.68 216 ILE A O 1
ATOM 1612 N N . PRO A 1 217 ? -11.402 85.186 3.468 1.00 20.77 217 PRO A N 1
ATOM 1613 C CA . PRO A 1 217 ? -10.485 85.352 4.601 1.00 20.73 217 PRO A CA 1
ATOM 1614 C C . PRO A 1 217 ? -10.896 86.467 5.577 1.00 20.70 217 PRO A C 1
ATOM 1615 O O . PRO A 1 217 ? -10.253 87.519 5.637 1.00 20.56 217 PRO A O 1
ATOM 1619 N N . CYS A 1 218 ? -11.961 86.218 6.339 1.00 20.68 218 CYS A N 1
ATOM 1620 C CA . CYS A 1 218 ? -12.424 87.136 7.382 1.00 20.74 218 CYS A CA 1
ATOM 1621 C C . CYS A 1 218 ? -13.102 86.366 8.515 1.00 20.66 218 CYS A C 1
ATOM 1622 O O . CYS A 1 218 ? -13.455 85.197 8.353 1.00 20.68 218 CYS A O 1
ATOM 1625 N N . ASN A 1 219 ? -13.288 87.030 9.654 1.00 20.62 219 ASN A N 1
ATOM 1626 C CA . ASN A 1 219 ? -13.986 86.434 10.790 1.00 20.58 219 ASN A CA 1
ATOM 1627 C C . ASN A 1 219 ? -15.482 86.297 10.520 1.00 20.56 219 ASN A C 1
ATOM 1628 O O . ASN A 1 219 ? -16.078 87.141 9.844 1.00 20.48 219 ASN A O 1
ATOM 1633 N N . TRP A 1 220 ? -16.080 85.234 11.056 1.00 20.57 220 TRP A N 1
ATOM 1634 C CA . TRP A 1 220 ? -17.502 84.945 10.846 1.00 20.63 220 TRP A CA 1
ATOM 1635 C C . TRP A 1 220 ? -18.429 86.017 11.414 1.00 20.68 220 TRP A C 1
ATOM 1636 O O . TRP A 1 220 ? -19.526 86.231 10.895 1.00 20.70 220 TRP A O 1
ATOM 1647 N N . LYS A 1 221 ? -17.974 86.691 12.468 1.00 20.71 221 LYS A N 1
ATOM 1648 C CA . LYS A 1 221 ? -18.783 87.695 13.159 1.00 20.76 221 LYS A CA 1
ATOM 1649 C C . LYS A 1 221 ? -19.063 88.941 12.319 1.00 20.85 221 LYS A C 1
ATOM 1650 O O . LYS A 1 221 ? -20.107 89.569 12.485 1.00 20.94 221 LYS A O 1
ATOM 1656 N N . PHE A 1 222 ? -18.141 89.291 11.422 1.00 20.95 222 PHE A N 1
ATOM 1657 C CA . PHE A 1 222 ? -18.348 90.418 10.506 1.00 20.98 222 PHE A CA 1
ATOM 1658 C C . PHE A 1 222 ? -19.538 90.174 9.582 1.00 20.98 222 PHE A C 1
ATOM 1659 O O . PHE A 1 222 ? -20.372 91.060 9.381 1.00 20.99 222 PHE A O 1
ATOM 1667 N N . ALA A 1 223 ? -19.607 88.963 9.034 1.00 20.97 223 ALA A N 1
ATOM 1668 C CA . ALA A 1 223 ? -20.695 88.561 8.150 1.00 20.95 223 ALA A CA 1
ATOM 1669 C C . ALA A 1 223 ? -22.001 88.373 8.921 1.00 21.02 223 ALA A C 1
ATOM 1670 O O . ALA A 1 223 ? -23.062 88.814 8.473 1.00 21.00 223 ALA A O 1
ATOM 1672 N N . ALA A 1 224 ? -21.909 87.724 10.082 1.00 21.07 224 ALA A N 1
ATOM 1673 C CA . ALA A 1 224 ? -23.065 87.483 10.944 1.00 21.16 224 ALA A CA 1
ATOM 1674 C C . ALA A 1 224 ? -23.694 88.782 11.448 1.00 21.21 224 ALA A C 1
ATOM 1675 O O . ALA A 1 224 ? -24.919 88.909 11.468 1.00 21.21 224 ALA A O 1
ATOM 1677 N N . GLU A 1 225 ? -22.853 89.740 11.843 1.00 21.28 225 GLU A N 1
ATOM 1678 C CA . GLU A 1 225 ? -23.326 91.040 12.326 1.00 21.33 225 GLU A CA 1
ATOM 1679 C C . GLU A 1 225 ? -23.984 91.855 11.217 1.00 21.33 225 GLU A C 1
ATOM 1680 O O . GLU A 1 225 ? -25.010 92.497 11.444 1.00 21.35 225 GLU A O 1
ATOM 1686 N N . GLN A 1 226 ? -23.387 91.824 10.025 1.00 21.34 226 GLN A N 1
ATOM 1687 C CA . GLN A 1 226 ? -23.879 92.608 8.893 1.00 21.36 226 GLN A CA 1
ATOM 1688 C C . GLN A 1 226 ? -25.324 92.262 8.544 1.00 21.26 226 GLN A C 1
ATOM 1689 O O . GLN A 1 226 ? -26.147 93.151 8.321 1.00 21.25 226 GLN A O 1
ATOM 1695 N N . PHE A 1 227 ? -25.622 90.967 8.509 1.00 21.16 227 PHE A N 1
ATOM 1696 C CA . PHE A 1 227 ? -26.967 90.489 8.210 1.00 21.12 227 PHE A CA 1
ATOM 1697 C C . PHE A 1 227 ? -27.888 90.607 9.428 1.00 21.15 227 PHE A C 1
ATOM 1698 O O . PHE A 1 227 ? -29.110 90.599 9.290 1.00 21.13 227 PHE A O 1
ATOM 1706 N N . CYS A 1 228 ? -27.291 90.729 10.613 1.00 21.22 228 CYS A N 1
ATOM 1707 C CA . CYS A 1 228 ? -28.039 90.875 11.862 1.00 21.30 228 CYS A CA 1
ATOM 1708 C C . CYS A 1 228 ? -28.551 92.297 12.079 1.00 21.35 228 CYS A C 1
ATOM 1709 O O . CYS A 1 228 ? -29.697 92.492 12.492 1.00 21.36 228 CYS A O 1
ATOM 1712 N N . SER A 1 229 ? -27.705 93.285 11.793 1.00 21.42 229 SER A N 1
ATOM 1713 C CA . SER A 1 229 ? -27.940 94.647 12.267 1.00 21.52 229 SER A CA 1
ATOM 1714 C C . SER A 1 229 ? -27.473 95.764 11.330 1.00 21.59 229 SER A C 1
ATOM 1715 O O . SER A 1 229 ? -27.703 96.942 11.614 1.00 21.61 229 SER A O 1
ATOM 1718 N N . ASP A 1 230 ? -26.836 95.404 10.219 1.00 21.63 230 ASP A N 1
ATOM 1719 C CA . ASP A 1 230 ? -26.137 96.392 9.397 1.00 21.75 230 ASP A CA 1
ATOM 1720 C C . ASP A 1 230 ? -26.817 96.725 8.061 1.00 21.79 230 ASP A C 1
ATOM 1721 O O . ASP A 1 230 ? -26.386 96.270 7.001 1.00 21.92 230 ASP A O 1
ATOM 1726 N N . MET A 1 231 ? -27.878 97.525 8.122 1.00 21.87 231 MET A N 1
ATOM 1727 C CA . MET A 1 231 ? -28.449 98.130 6.919 1.00 21.87 231 MET A CA 1
ATOM 1728 C C . MET A 1 231 ? -27.644 99.386 6.577 1.00 21.93 231 MET A C 1
ATOM 1729 O O . MET A 1 231 ? -27.642 99.853 5.433 1.00 21.89 231 MET A O 1
ATOM 1734 N N . TYR A 1 232 ? -26.955 99.904 7.592 1.00 21.93 232 TYR A N 1
ATOM 1735 C CA . TYR A 1 232 ? -26.125 101.105 7.510 1.00 22.04 232 TYR A CA 1
ATOM 1736 C C . TYR A 1 232 ? -25.155 101.105 6.324 1.00 22.14 232 TYR A C 1
ATOM 1737 O O . TYR A 1 232 ? -25.015 102.121 5.643 1.00 22.15 232 TYR A O 1
ATOM 1746 N N . HIS A 1 233 ? -24.509 99.967 6.070 1.00 22.33 233 HIS A N 1
ATOM 1747 C CA . HIS A 1 233 ? -23.546 99.854 4.970 1.00 22.55 233 HIS A CA 1
ATOM 1748 C C . HIS A 1 233 ? -24.208 99.975 3.592 1.00 22.69 233 HIS A C 1
ATOM 1749 O O . HIS A 1 233 ? -23.649 100.591 2.683 1.00 22.78 233 HIS A O 1
ATOM 1756 N N . ALA A 1 234 ? -25.400 99.396 3.455 1.00 22.88 234 ALA A N 1
ATOM 1757 C CA . ALA A 1 234 ? -26.149 99.427 2.199 1.00 23.01 234 ALA A CA 1
ATOM 1758 C C . ALA A 1 234 ? -26.713 100.816 1.907 1.00 23.12 234 ALA A C 1
ATOM 1759 O O . ALA A 1 234 ? -26.791 101.230 0.749 1.00 23.17 234 ALA A O 1
ATOM 1761 N N . GLY A 1 235 ? -27.096 101.529 2.964 1.00 23.22 235 GLY A N 1
ATOM 1762 C CA . GLY A 1 235 ? -27.643 102.877 2.841 1.00 23.38 235 GLY A CA 1
ATOM 1763 C C . GLY A 1 235 ? -26.594 103.968 2.721 1.00 23.49 235 GLY A C 1
ATOM 1764 O O . GLY A 1 235 ? -26.934 105.145 2.583 1.00 23.52 235 GLY A O 1
ATOM 1765 N N . THR A 1 236 ? -25.319 103.582 2.772 1.00 23.63 236 THR A N 1
ATOM 1766 C CA . THR A 1 236 ? -24.220 104.547 2.680 1.00 23.79 236 THR A CA 1
ATOM 1767 C C . THR A 1 236 ? -23.430 104.463 1.366 1.00 23.92 236 THR A C 1
ATOM 1768 O O . THR A 1 236 ? -23.868 105.024 0.357 1.00 24.01 236 THR A O 1
ATOM 1772 N N . MET A 1 237 ? -22.296 103.757 1.369 1.00 24.05 237 MET A N 1
ATOM 1773 C CA A MET A 1 237 ? -21.474 103.719 0.159 0.50 24.09 237 MET A CA 1
ATOM 1774 C CA B MET A 1 237 ? -21.334 103.751 0.259 0.50 24.10 237 MET A CA 1
ATOM 1775 C C . MET A 1 237 ? -20.960 102.342 -0.243 1.00 24.03 237 MET A C 1
ATOM 1776 O O . MET A 1 237 ? -20.371 102.193 -1.317 1.00 24.03 237 MET A O 1
ATOM 1785 N N . SER A 1 238 ? -21.245 101.323 0.568 1.00 23.87 238 SER A N 1
ATOM 1786 C CA . SER A 1 238 ? -20.834 99.946 0.250 1.00 23.68 238 SER A CA 1
ATOM 1787 C C . SER A 1 238 ? -21.376 99.407 -1.077 1.00 23.53 238 SER A C 1
ATOM 1788 O O . SER A 1 238 ? -20.682 98.659 -1.771 1.00 23.42 238 SER A O 1
ATOM 1791 N N . HIS A 1 239 ? -22.603 99.790 -1.428 1.00 23.29 239 HIS A N 1
ATOM 1792 C CA . HIS A 1 239 ? -23.283 99.202 -2.585 1.00 23.13 239 HIS A CA 1
ATOM 1793 C C . HIS A 1 239 ? -23.751 100.197 -3.649 1.00 22.94 239 HIS A C 1
ATOM 1794 O O . HIS A 1 239 ? -24.694 99.915 -4.392 1.00 22.90 239 HIS A O 1
ATOM 1801 N N . LEU A 1 240 ? -23.081 101.344 -3.735 1.00 22.74 240 LEU A N 1
ATOM 1802 C CA . LEU A 1 240 ? -23.397 102.347 -4.755 1.00 22.57 240 LEU A CA 1
ATOM 1803 C C . LEU A 1 240 ? -23.228 101.799 -6.173 1.00 22.44 240 LEU A C 1
ATOM 1804 O O . LEU A 1 240 ? -24.056 102.063 -7.048 1.00 22.33 240 LEU A O 1
ATOM 1809 N N . SER A 1 241 ? -22.160 101.031 -6.386 1.00 22.28 241 SER A N 1
ATOM 1810 C CA . SER A 1 241 ? -21.880 100.427 -7.689 1.00 22.21 241 SER A CA 1
ATOM 1811 C C . SER A 1 241 ? -22.837 99.275 -8.000 1.00 22.29 241 SER A C 1
ATOM 1812 O O . SER A 1 241 ? -23.168 99.032 -9.162 1.00 22.23 241 SER A O 1
ATOM 1815 N N . GLY A 1 242 ? -23.272 98.572 -6.955 1.00 22.40 242 GLY A N 1
ATOM 1816 C CA . GLY A 1 242 ? -24.250 97.491 -7.086 1.00 22.64 242 GLY A CA 1
ATOM 1817 C C . GLY A 1 242 ? -25.618 97.999 -7.503 1.00 22.81 242 GLY A C 1
ATOM 1818 O O . GLY A 1 242 ? -26.299 97.372 -8.319 1.00 22.78 242 GLY A O 1
ATOM 1819 N N . VAL A 1 243 ? -26.017 99.139 -6.939 1.00 22.98 243 VAL A N 1
ATOM 1820 C CA . VAL A 1 243 ? -27.273 99.799 -7.300 1.00 23.18 243 VAL A CA 1
ATOM 1821 C C . VAL A 1 243 ? -27.218 100.310 -8.744 1.00 23.32 243 VAL A C 1
ATOM 1822 O O . VAL A 1 243 ? -28.181 100.153 -9.499 1.00 23.32 243 VAL A O 1
ATOM 1826 N N . LEU A 1 244 ? -26.082 100.895 -9.122 1.00 23.54 244 LEU A N 1
ATOM 1827 C CA . LEU A 1 244 ? -25.874 101.411 -10.479 1.00 23.83 244 LEU A CA 1
ATOM 1828 C C . LEU A 1 244 ? -25.963 100.310 -11.540 1.00 24.05 244 LEU A C 1
ATOM 1829 O O . LEU A 1 244 ? -26.431 100.553 -12.655 1.00 24.02 244 LEU A O 1
ATOM 1834 N N . ALA A 1 245 ? -25.519 99.106 -11.177 1.00 24.40 245 ALA A N 1
ATOM 1835 C CA . ALA A 1 245 ? -25.572 97.938 -12.060 1.00 24.79 245 ALA A CA 1
ATOM 1836 C C . ALA A 1 245 ? -26.996 97.593 -12.503 1.00 25.12 245 ALA A C 1
ATOM 1837 O O . ALA A 1 245 ? -27.202 97.090 -13.609 1.00 25.14 245 ALA A O 1
ATOM 1839 N N . GLY A 1 246 ? -27.971 97.867 -11.639 1.00 25.52 246 GLY A N 1
ATOM 1840 C CA . GLY A 1 246 ? -29.375 97.583 -11.933 1.00 26.09 246 GLY A CA 1
ATOM 1841 C C . GLY A 1 246 ? -30.120 98.715 -12.620 1.00 26.50 246 GLY A C 1
ATOM 1842 O O . GLY A 1 246 ? -31.286 98.559 -12.988 1.00 26.55 246 GLY A O 1
ATOM 1843 N N . LEU A 1 247 ? -29.448 99.851 -12.797 1.00 26.93 247 LEU A N 1
ATOM 1844 C CA . LEU A 1 247 ? -30.059 101.031 -13.409 1.00 27.36 247 LEU A CA 1
ATOM 1845 C C . LEU A 1 247 ? -29.926 101.034 -14.935 1.00 27.67 247 LEU A C 1
ATOM 1846 O O . LEU A 1 247 ? -28.877 100.658 -15.465 1.00 27.70 247 LEU A O 1
ATOM 1851 N N . PRO A 1 248 ? -30.993 101.459 -15.644 1.00 28.02 248 PRO A N 1
ATOM 1852 C CA . PRO A 1 248 ? -30.968 101.597 -17.104 1.00 28.27 248 PRO A CA 1
ATOM 1853 C C . PRO A 1 248 ? -29.998 102.693 -17.571 1.00 28.58 248 PRO A C 1
ATOM 1854 O O . PRO A 1 248 ? -29.691 103.600 -16.793 1.00 28.59 248 PRO A O 1
ATOM 1858 N N . PRO A 1 249 ? -29.520 102.611 -18.833 1.00 28.86 249 PRO A N 1
ATOM 1859 C CA . PRO A 1 249 ? -28.540 103.551 -19.399 1.00 29.10 249 PRO A CA 1
ATOM 1860 C C . PRO A 1 249 ? -28.866 105.035 -19.195 1.00 29.36 249 PRO A C 1
ATOM 1861 O O . PRO A 1 249 ? -27.951 105.842 -19.012 1.00 29.40 249 PRO A O 1
ATOM 1865 N N . GLU A 1 250 ? -30.152 105.383 -19.226 1.00 29.63 250 GLU A N 1
ATOM 1866 C CA . GLU A 1 250 ? -30.588 106.774 -19.070 1.00 29.89 250 GLU A CA 1
ATOM 1867 C C . GLU A 1 250 ? -30.628 107.243 -17.609 1.00 30.02 250 GLU A C 1
ATOM 1868 O O . GLU A 1 250 ? -30.847 108.427 -17.337 1.00 30.04 250 GLU A O 1
ATOM 1874 N N . MET A 1 251 ? -30.412 106.312 -16.680 1.00 30.19 251 MET A N 1
ATOM 1875 C CA . MET A 1 251 ? -30.439 106.613 -15.248 1.00 30.40 251 MET A CA 1
ATOM 1876 C C . MET A 1 251 ? -29.076 106.435 -14.582 1.00 30.37 251 MET A C 1
ATOM 1877 O O . MET A 1 251 ? -28.305 105.545 -14.949 1.00 30.35 251 MET A O 1
ATOM 1882 N N . ASP A 1 252 ? -28.794 107.291 -13.603 1.00 30.41 252 ASP A N 1
ATOM 1883 C CA . ASP A 1 252 ? -27.578 107.196 -12.795 1.00 30.45 252 ASP A CA 1
ATOM 1884 C C . ASP A 1 252 ? -27.892 107.369 -11.304 1.00 30.36 252 ASP A C 1
ATOM 1885 O O . ASP A 1 252 ? -29.059 107.478 -10.921 1.00 30.35 252 ASP A O 1
ATOM 1890 N N . LEU A 1 253 ? -26.850 107.395 -10.474 1.00 30.28 253 LEU A N 1
ATOM 1891 C CA . LEU A 1 253 ? -27.008 107.443 -9.016 1.00 30.20 253 LEU A CA 1
ATOM 1892 C C . LEU A 1 253 ? -27.510 108.783 -8.471 1.00 30.16 253 LEU A C 1
ATOM 1893 O O . LEU A 1 253 ? -27.999 108.851 -7.341 1.00 30.17 253 LEU A O 1
ATOM 1898 N N . THR A 1 254 ? -27.387 109.839 -9.272 1.00 30.08 254 THR A N 1
ATOM 1899 C CA . THR A 1 254 ? -27.847 111.173 -8.875 1.00 29.99 254 THR A CA 1
ATOM 1900 C C . THR A 1 254 ? -29.371 111.293 -8.920 1.00 29.88 254 THR A C 1
ATOM 1901 O O . THR A 1 254 ? -29.958 112.105 -8.200 1.00 29.90 254 THR A O 1
ATOM 1905 N N . GLN A 1 255 ? -30.001 110.477 -9.763 0.50 29.72 255 GLN A N 1
ATOM 1906 C CA . GLN A 1 255 ? -31.450 110.511 -9.951 0.50 29.56 255 GLN A CA 1
ATOM 1907 C C . GLN A 1 255 ? -32.188 109.688 -8.898 0.50 29.41 255 GLN A C 1
ATOM 1908 O O . GLN A 1 255 ? -33.308 110.024 -8.513 0.50 29.44 255 GLN A O 1
ATOM 1914 N N . ILE A 1 256 ? -31.562 108.612 -8.434 0.50 29.22 256 ILE A N 1
ATOM 1915 C CA . ILE A 1 256 ? -32.172 107.768 -7.409 0.50 29.02 256 ILE A CA 1
ATOM 1916 C C . ILE A 1 256 ? -32.067 108.405 -6.019 0.50 28.85 256 ILE A C 1
ATOM 1917 O O . ILE A 1 256 ? -31.057 109.024 -5.679 0.50 28.83 256 ILE A O 1
ATOM 1922 N N . GLN A 1 257 ? -33.123 108.257 -5.227 0.50 28.61 257 GLN A N 1
ATOM 1923 C CA . GLN A 1 257 ? -33.190 108.896 -3.917 0.50 28.37 257 GLN A CA 1
ATOM 1924 C C . GLN A 1 257 ? -32.164 108.335 -2.939 0.50 28.15 257 GLN A C 1
ATOM 1925 O O . GLN A 1 257 ? -30.958 108.456 -3.152 0.50 28.18 257 GLN A O 1
ATOM 1931 N N . LEU A 1 258 ? -32.652 107.721 -1.866 0.50 27.83 258 LEU A N 1
ATOM 1932 C CA . LEU A 1 258 ? -31.781 107.208 -0.818 0.50 27.51 258 LEU A CA 1
ATOM 1933 C C . LEU A 1 258 ? -32.499 106.165 0.034 0.50 27.22 258 LEU A C 1
ATOM 1934 O O . LEU A 1 258 ? -32.201 104.974 -0.041 0.50 27.23 258 LEU A O 1
ATOM 1939 N N . SER A 1 259 ? -33.448 106.624 0.843 0.50 26.86 259 SER A N 1
ATOM 1940 C CA . SER A 1 259 ? -34.175 105.743 1.747 0.50 26.45 259 SER A CA 1
ATOM 1941 C C . SER A 1 259 ? -33.711 105.981 3.182 0.50 26.11 259 SER A C 1
ATOM 1942 O O . SER A 1 259 ? -32.526 105.845 3.494 0.50 26.12 259 SER A O 1
ATOM 1945 N N . LYS A 1 260 ? -34.648 106.343 4.053 0.50 25.66 260 LYS A N 1
ATOM 1946 C CA . LYS A 1 260 ? -34.303 106.731 5.417 0.50 25.21 260 LYS A CA 1
ATOM 1947 C C . LYS A 1 260 ? -35.351 106.281 6.433 0.50 24.86 260 LYS A C 1
ATOM 1948 O O . LYS A 1 260 ? -35.186 106.476 7.638 0.50 24.81 260 LYS A O 1
ATOM 1954 N N . ASN A 1 261 ? -36.427 105.674 5.946 0.50 24.39 261 ASN A N 1
ATOM 1955 C CA A ASN A 1 261 ? -37.548 105.197 6.822 0.00 23.67 261 ASN A CA 1
ATOM 1956 C CA B ASN A 1 261 ? -37.498 105.220 6.825 0.50 23.95 261 ASN A CA 1
ATOM 1957 C C . ASN A 1 261 ? -37.499 103.706 7.012 0.50 23.56 261 ASN A C 1
ATOM 1958 O O . ASN A 1 261 ? -37.627 102.954 6.045 0.50 23.48 261 ASN A O 1
ATOM 1967 N N . GLY A 1 262 ? -37.355 103.272 8.262 1.00 23.15 262 GLY A N 1
ATOM 1968 C CA . GLY A 1 262 ? -37.353 101.849 8.596 1.00 22.67 262 GLY A CA 1
ATOM 1969 C C . GLY A 1 262 ? -36.982 101.556 10.038 1.00 22.34 262 GLY A C 1
ATOM 1970 O O . GLY A 1 262 ? -36.720 102.472 10.823 1.00 22.28 262 GLY A O 1
ATOM 1971 N N . ASN A 1 263 ? -36.951 100.270 10.381 1.00 21.98 263 ASN A N 1
ATOM 1972 C CA . ASN A 1 263 ? -36.635 99.827 11.739 1.00 21.63 263 ASN A CA 1
ATOM 1973 C C . ASN A 1 263 ? -35.781 98.560 11.782 1.00 21.41 263 ASN A C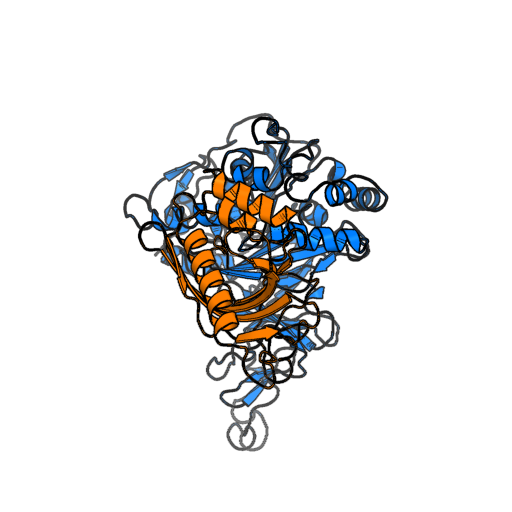 1
ATOM 1974 O O . ASN A 1 263 ? -35.627 97.868 10.772 1.00 21.33 263 ASN A O 1
ATOM 1979 N N . GLN A 1 264 ? -35.218 98.275 12.954 1.00 21.10 264 GLN A N 1
ATOM 1980 C CA . GLN A 1 264 ? -34.520 97.012 13.190 1.00 20.92 264 GLN A CA 1
ATOM 1981 C C . GLN A 1 264 ? -35.006 96.336 14.475 1.00 20.73 264 GLN A C 1
ATOM 1982 O O . GLN A 1 264 ? -35.587 96.985 15.346 1.00 20.66 264 GLN A O 1
ATOM 1988 N N . PHE A 1 265 ? -34.758 95.034 14.576 1.00 20.54 265 PHE A N 1
ATOM 1989 C CA . PHE A 1 265 ? -35.263 94.212 15.670 1.00 20.37 265 PHE A CA 1
ATOM 1990 C C . PHE A 1 265 ? -34.131 93.475 16.383 1.00 20.27 265 PHE A C 1
ATOM 1991 O O . PHE A 1 265 ? -33.240 92.918 15.739 1.00 20.14 265 PHE A O 1
ATOM 1999 N N . ARG A 1 266 ? -34.174 93.495 17.714 1.00 20.12 266 ARG A N 1
ATOM 2000 C CA . ARG A 1 266 ? -33.256 92.727 18.550 1.00 20.03 266 ARG A CA 1
ATOM 2001 C C . ARG A 1 266 ? -34.054 91.691 19.337 1.00 20.00 266 ARG A C 1
ATOM 2002 O O . ARG A 1 266 ? -35.033 92.034 20.001 1.00 20.01 266 ARG A O 1
ATOM 2010 N N . SER A 1 267 ? -33.635 90.429 19.259 1.00 19.97 267 SER A N 1
ATOM 2011 C CA . SER A 1 267 ? -34.329 89.346 19.957 1.00 19.94 267 SER A CA 1
ATOM 2012 C C . SER A 1 267 ? -34.171 89.449 21.472 1.00 19.92 267 SER A C 1
ATOM 2013 O O . SER A 1 267 ? -33.132 89.893 21.966 1.00 19.81 267 SER A O 1
ATOM 2016 N N . ALA A 1 268 ? -35.216 89.046 22.196 1.00 19.93 268 ALA A N 1
ATOM 2017 C CA . ALA A 1 268 ? -35.225 89.073 23.662 1.00 20.01 268 ALA A CA 1
ATOM 2018 C C . ALA A 1 268 ? -34.101 88.220 24.250 1.00 20.07 268 ALA A C 1
ATOM 2019 O O . ALA A 1 268 ? -33.524 88.563 25.284 1.00 20.09 268 ALA A O 1
ATOM 2021 N N . TRP A 1 269 ? -33.806 87.111 23.576 1.00 20.12 269 TRP A N 1
ATOM 2022 C CA . TRP A 1 269 ? -32.699 86.230 23.927 1.00 20.20 269 TRP A CA 1
ATOM 2023 C C . TRP A 1 269 ? -32.086 85.670 22.646 1.00 20.19 269 TRP A C 1
ATOM 2024 O O . TRP A 1 269 ? -32.782 85.498 21.644 1.00 20.23 269 TRP A O 1
ATOM 2035 N N . GLY A 1 270 ? -30.783 85.403 22.674 1.00 20.21 270 GLY A N 1
ATOM 2036 C CA . GLY A 1 270 ? -30.143 84.641 21.605 1.00 20.17 270 GLY A CA 1
ATOM 2037 C C . GLY A 1 270 ? -29.230 85.389 20.656 1.00 20.21 270 GLY A C 1
ATOM 2038 O O . GLY A 1 270 ? -28.406 84.773 19.985 1.00 20.33 270 GLY A O 1
ATOM 2039 N N . GLY A 1 271 ? -29.377 86.709 20.589 1.00 20.16 271 GLY A N 1
ATOM 2040 C CA . GLY A 1 271 ? -28.546 87.529 19.709 1.00 20.15 271 GLY A CA 1
ATOM 2041 C C . GLY A 1 271 ? -29.001 87.543 18.260 1.00 20.12 271 GLY A C 1
ATOM 2042 O O . GLY A 1 271 ? -28.224 87.889 17.366 1.00 20.10 271 GLY A O 1
ATOM 2043 N N . HIS A 1 272 ? -30.256 87.161 18.028 1.00 20.12 272 HIS A N 1
ATOM 2044 C CA . HIS A 1 272 ? -30.856 87.230 16.696 1.00 20.15 272 HIS A CA 1
ATOM 2045 C C . HIS A 1 272 ? -31.212 88.680 16.379 1.00 20.18 272 HIS A C 1
ATOM 2046 O O . HIS A 1 272 ? -31.455 89.478 17.287 1.00 20.12 272 HIS A O 1
ATOM 2053 N N . GLY A 1 273 ? -31.241 89.016 15.093 1.00 20.19 273 GLY A N 1
ATOM 2054 C CA . GLY A 1 273 ? -31.553 90.377 14.671 1.00 20.26 273 GLY A CA 1
ATOM 2055 C C . GLY A 1 273 ? -32.055 90.483 13.247 1.00 20.31 273 GLY A C 1
ATOM 2056 O O . GLY A 1 273 ? -31.713 89.663 12.394 1.00 20.29 273 GLY A O 1
ATOM 2057 N N . ALA A 1 274 ? -32.868 91.506 12.999 1.00 20.31 274 ALA A N 1
ATOM 2058 C CA . ALA A 1 274 ? -33.402 91.781 11.668 1.00 20.41 274 ALA A CA 1
ATOM 2059 C C . ALA A 1 274 ? -33.550 93.282 11.435 1.00 20.51 274 ALA A C 1
ATOM 2060 O O . ALA A 1 274 ? -33.742 94.042 12.382 1.00 20.52 274 ALA A O 1
ATOM 2062 N N . GLY A 1 275 ? -33.457 93.698 10.174 1.00 20.65 275 GLY A N 1
ATOM 2063 C CA . GLY A 1 275 ? -33.609 95.104 9.792 1.00 20.86 275 GLY A CA 1
ATOM 2064 C C . GLY A 1 275 ? -34.280 95.243 8.438 1.00 21.01 275 GLY A C 1
ATOM 2065 O O . GLY A 1 275 ? -34.094 94.401 7.561 1.00 21.03 275 GLY A O 1
ATOM 2066 N N . TRP A 1 276 ? -35.057 96.312 8.269 1.00 21.14 276 TRP A N 1
ATOM 2067 C CA . TRP A 1 276 ? -35.883 96.503 7.074 1.00 21.29 276 TRP A CA 1
ATOM 2068 C C . TRP A 1 276 ? -36.234 97.974 6.856 1.00 21.55 276 TRP A C 1
ATOM 2069 O O . TRP A 1 276 ? -36.265 98.761 7.805 1.00 21.47 276 TRP A O 1
ATOM 2080 N N . PHE A 1 277 ? -36.507 98.334 5.604 1.00 21.92 277 PHE A N 1
ATOM 2081 C CA . PHE A 1 277 ? -37.064 99.646 5.284 1.00 22.31 277 PHE A CA 1
ATOM 2082 C C . PHE A 1 277 ? -38.589 99.585 5.245 1.00 22.60 277 PHE A C 1
ATOM 2083 O O . PHE A 1 277 ? -39.170 98.528 4.981 1.00 22.64 277 PHE A O 1
ATOM 2091 N N . ILE A 1 278 ? -39.227 100.722 5.512 1.00 22.98 278 ILE A N 1
ATOM 2092 C CA . ILE A 1 278 ? -40.686 100.802 5.570 1.00 23.35 278 ILE A CA 1
ATOM 2093 C C . ILE A 1 278 ? -41.242 101.726 4.486 1.00 23.70 278 ILE A C 1
ATOM 2094 O O . ILE A 1 278 ? -40.763 102.849 4.311 1.00 23.69 278 ILE A O 1
ATOM 2099 N N . ASN A 1 279 ? -42.248 101.228 3.763 1.00 24.17 279 ASN A N 1
ATOM 2100 C CA . ASN A 1 279 ? -42.994 101.996 2.754 1.00 24.66 279 ASN A CA 1
ATOM 2101 C C . ASN A 1 279 ? -42.129 102.539 1.607 1.00 25.00 279 ASN A C 1
ATOM 2102 O O . ASN A 1 279 ? -42.431 103.584 1.022 1.00 25.04 279 ASN A O 1
ATOM 2107 N N . ASP A 1 280 ? -41.057 101.817 1.291 1.00 25.43 280 ASP A N 1
ATOM 2108 C CA . ASP A 1 280 ? -40.149 102.197 0.213 1.00 25.89 280 ASP A CA 1
ATOM 2109 C C . ASP A 1 280 ? -39.531 100.950 -0.407 1.00 26.12 280 ASP A C 1
ATOM 2110 O O . ASP A 1 280 ? -38.707 100.279 0.216 1.00 26.15 280 ASP A O 1
ATOM 2115 N N . SER A 1 281 ? -39.938 100.651 -1.639 1.00 26.45 281 SER A N 1
ATOM 2116 C CA . SER A 1 281 ? -39.495 99.445 -2.339 1.00 26.76 281 SER A CA 1
ATOM 2117 C C . SER A 1 281 ? -38.209 99.646 -3.147 1.00 26.96 281 SER A C 1
ATOM 2118 O O . SER A 1 281 ? -37.752 98.723 -3.825 1.00 26.98 281 SER A O 1
ATOM 2121 N N . SER A 1 282 ? -37.629 100.843 -3.055 1.00 27.17 282 SER A N 1
ATOM 2122 C CA . SER A 1 282 ? -36.449 101.225 -3.841 1.00 27.41 282 SER A CA 1
ATOM 2123 C C . SER A 1 282 ? -35.256 100.277 -3.686 1.00 27.56 282 SER A C 1
ATOM 2124 O O . SER A 1 282 ? -34.653 99.868 -4.681 1.00 27.62 282 SER A O 1
ATOM 2127 N N . ILE A 1 283 ? -34.924 99.935 -2.442 1.00 27.69 283 ILE A N 1
ATOM 2128 C CA . ILE A 1 283 ? -33.777 99.064 -2.156 1.00 27.85 283 ILE A CA 1
ATOM 2129 C C . ILE A 1 283 ? -34.012 97.619 -2.606 1.00 27.79 283 ILE A C 1
ATOM 2130 O O . ILE A 1 283 ? -33.066 96.915 -2.964 1.00 27.94 283 ILE A O 1
ATOM 2135 N N . LEU A 1 284 ? -35.273 97.192 -2.586 1.00 27.73 284 LEU A N 1
ATOM 2136 C CA . LEU A 1 284 ? -35.649 95.862 -3.050 1.00 27.57 284 LEU A CA 1
ATOM 2137 C C . LEU A 1 284 ? -35.659 95.828 -4.578 1.00 27.43 284 LEU A C 1
ATOM 2138 O O . LEU A 1 284 ? -35.110 94.908 -5.184 1.00 27.47 284 LEU A O 1
ATOM 2143 N N . LEU A 1 285 ? -36.263 96.853 -5.182 1.00 27.19 285 LEU A N 1
ATOM 2144 C CA . LEU A 1 285 ? -36.357 96.994 -6.638 1.00 26.95 285 LEU A CA 1
ATOM 2145 C C . LEU A 1 285 ? -34.988 96.979 -7.322 1.00 26.72 285 LEU A C 1
ATOM 2146 O O . LEU A 1 285 ? -34.850 96.456 -8.432 1.00 26.75 285 LEU A O 1
ATOM 2151 N N . SER A 1 286 ? -33.991 97.557 -6.649 1.00 26.48 286 SER A N 1
ATOM 2152 C CA A SER A 1 286 ? -32.627 97.616 -7.169 0.50 26.34 286 SER A CA 1
ATOM 2153 C CA B SER A 1 286 ? -32.624 97.617 -7.163 0.50 26.33 286 SER A CA 1
ATOM 2154 C C . SER A 1 286 ? -31.983 96.232 -7.239 1.00 26.23 286 SER A C 1
ATOM 2155 O O . SER A 1 286 ? -31.159 95.968 -8.117 1.00 26.25 286 SER A O 1
ATOM 2160 N N . VAL A 1 287 ? -32.368 95.355 -6.315 1.00 25.95 287 VAL A N 1
ATOM 2161 C CA . VAL A 1 287 ? -31.802 94.009 -6.232 1.00 25.63 287 VAL A CA 1
ATOM 2162 C C . VAL A 1 287 ? -32.613 92.976 -7.023 1.00 25.43 287 VAL A C 1
ATOM 2163 O O . VAL A 1 287 ? -32.047 92.204 -7.801 1.00 25.41 287 VAL A O 1
ATOM 2167 N N . VAL A 1 288 ? -33.931 92.973 -6.831 1.00 25.13 288 VAL A N 1
ATOM 2168 C CA . VAL A 1 288 ? -34.789 91.911 -7.375 1.00 24.89 288 VAL A CA 1
ATOM 2169 C C . VAL A 1 288 ? -35.579 92.290 -8.634 1.00 24.67 288 VAL A C 1
ATOM 2170 O O . VAL A 1 288 ? -36.088 91.412 -9.333 1.00 24.63 288 VAL A O 1
ATOM 2174 N N . GLY A 1 289 ? -35.684 93.587 -8.915 1.00 24.40 289 GLY A N 1
ATOM 2175 C CA . GLY A 1 289 ? -36.409 94.064 -10.094 1.00 24.14 289 GLY A CA 1
ATOM 2176 C C . GLY A 1 289 ? -37.904 94.230 -9.869 1.00 23.96 289 GLY A C 1
ATOM 2177 O O . GLY A 1 289 ? -38.408 93.913 -8.788 1.00 23.93 289 GLY A O 1
ATOM 2178 N N . PRO A 1 290 ? -38.627 94.722 -10.896 1.00 23.80 290 PRO A N 1
ATOM 2179 C CA . PRO A 1 290 ? -40.057 95.035 -10.788 1.00 23.67 290 PRO A CA 1
ATOM 2180 C C . PRO A 1 290 ? -40.983 93.820 -10.655 1.00 23.55 290 PRO A C 1
ATOM 2181 O O . PRO A 1 290 ? -42.010 93.911 -9.978 1.00 23.48 290 PRO A O 1
ATOM 2185 N N . LYS A 1 291 ? -40.625 92.704 -11.291 1.00 23.38 291 LYS A N 1
ATOM 2186 C CA . LYS A 1 291 ? -41.469 91.503 -11.293 1.00 23.22 291 LYS A CA 1
ATOM 2187 C C . LYS A 1 291 ? -41.599 90.867 -9.907 1.00 23.11 291 LYS A C 1
ATOM 2188 O O . LYS A 1 291 ? -42.702 90.513 -9.485 1.00 23.06 291 LYS A O 1
ATOM 2194 N N . ILE A 1 292 ? -40.473 90.728 -9.209 1.00 22.93 292 ILE A N 1
ATOM 2195 C CA . ILE A 1 292 ? -40.461 90.165 -7.856 1.00 22.81 292 ILE A CA 1
ATOM 2196 C C . ILE A 1 292 ? -41.086 91.131 -6.847 1.00 22.73 292 ILE A C 1
ATOM 2197 O O . ILE A 1 292 ? -41.845 90.712 -5.972 1.00 22.71 292 ILE A O 1
ATOM 2202 N N . THR A 1 293 ? -40.772 92.419 -6.985 1.00 22.66 293 THR A N 1
ATOM 2203 C CA . THR A 1 293 ? -41.338 93.465 -6.125 1.00 22.60 293 THR A CA 1
ATOM 2204 C C . THR A 1 293 ? -42.870 93.448 -6.170 1.00 22.56 293 THR A C 1
ATOM 2205 O O . THR A 1 293 ? -43.527 93.576 -5.135 1.00 22.53 293 THR A O 1
ATOM 2209 N N . GLN A 1 294 ? -43.421 93.272 -7.371 1.00 22.51 294 GLN A N 1
ATOM 2210 C CA . GLN A 1 294 ? -44.866 93.156 -7.573 1.00 22.54 294 GLN A CA 1
ATOM 2211 C C . GLN A 1 294 ? -45.426 91.898 -6.906 1.00 22.38 294 GLN A C 1
ATOM 2212 O O . GLN A 1 294 ? -46.469 91.950 -6.253 1.00 22.33 294 GLN A O 1
ATOM 2218 N N . TYR A 1 295 ? -44.722 90.779 -7.074 1.00 22.25 295 TYR A N 1
ATOM 2219 C CA . TYR A 1 295 ? -45.087 89.502 -6.455 1.00 22.16 295 TYR A CA 1
ATOM 2220 C C . TYR A 1 295 ? -45.036 89.578 -4.927 1.00 22.19 295 TYR A C 1
ATOM 2221 O O . TYR A 1 295 ? -45.861 88.973 -4.239 1.00 22.15 295 TYR A O 1
ATOM 2230 N N . TRP A 1 296 ? -44.064 90.329 -4.416 1.00 22.29 296 TRP A N 1
ATOM 2231 C CA . TRP A 1 296 ? -43.828 90.470 -2.980 1.00 22.41 296 TRP A CA 1
ATOM 2232 C C . TRP A 1 296 ? -44.872 91.355 -2.292 1.00 22.47 296 TRP A C 1
ATOM 2233 O O . TRP A 1 296 ? -45.069 91.256 -1.079 1.00 22.41 296 TRP A O 1
ATOM 2244 N N . THR A 1 297 ? -45.544 92.205 -3.070 1.00 22.55 297 THR A N 1
ATOM 2245 C CA . THR A 1 297 ? -46.418 93.246 -2.513 1.00 22.70 297 THR A CA 1
ATOM 2246 C C . THR A 1 297 ? -47.883 93.184 -2.954 1.00 22.78 297 THR A C 1
ATOM 2247 O O . THR A 1 297 ? -48.780 93.505 -2.170 1.00 22.78 297 THR A O 1
ATOM 2251 N N . GLN A 1 298 ? -48.123 92.780 -4.200 1.00 22.84 298 GLN A N 1
ATOM 2252 C CA . GLN A 1 298 ? -49.469 92.818 -4.780 1.00 23.05 298 GLN A CA 1
ATOM 2253 C C . GLN A 1 298 ? -49.917 91.472 -5.346 1.00 22.93 298 GLN A C 1
ATOM 2254 O O . GLN A 1 298 ? -49.133 90.760 -5.973 1.00 22.97 298 GLN A O 1
ATOM 2260 N N . GLY A 1 299 ? -51.187 91.141 -5.125 1.00 22.88 299 GLY A N 1
ATOM 2261 C CA . GLY A 1 299 ? -51.775 89.912 -5.659 1.00 22.78 299 GLY A CA 1
ATOM 2262 C C . GLY A 1 299 ? -52.118 88.882 -4.596 1.00 22.71 299 GLY A C 1
ATOM 2263 O O . GLY A 1 299 ? -51.865 89.109 -3.411 1.00 22.71 299 GLY A O 1
ATOM 2264 N N . PRO A 1 300 ? -52.698 87.739 -5.017 1.00 22.66 300 PRO A N 1
ATOM 2265 C CA . PRO A 1 300 ? -53.124 86.654 -4.124 1.00 22.58 300 PRO A CA 1
ATOM 2266 C C . PRO A 1 300 ? -52.011 86.096 -3.233 1.00 22.50 300 PRO A C 1
ATOM 2267 O O . PRO A 1 300 ? -52.260 85.795 -2.063 1.00 22.52 300 PRO A O 1
ATOM 2271 N N . ALA A 1 301 ? -50.802 85.964 -3.779 1.00 22.35 301 ALA A N 1
ATOM 2272 C CA . ALA A 1 301 ? -49.662 85.440 -3.024 1.00 22.25 301 ALA A CA 1
ATOM 2273 C C . ALA A 1 301 ? -49.258 86.367 -1.878 1.00 22.18 301 ALA A C 1
ATOM 2274 O O . ALA A 1 301 ? -49.003 85.909 -0.762 1.00 22.16 301 ALA A O 1
ATOM 2276 N N . ALA A 1 302 ? -49.210 87.668 -2.160 1.00 22.11 302 ALA A N 1
ATOM 2277 C CA . ALA A 1 302 ? -48.882 88.678 -1.155 1.00 22.08 302 ALA A CA 1
ATOM 2278 C C . ALA A 1 302 ? -49.968 88.784 -0.084 1.00 22.06 302 ALA A C 1
ATOM 2279 O O . ALA A 1 302 ? -49.666 88.964 1.098 1.00 22.05 302 ALA A O 1
ATOM 2281 N N . GLU A 1 303 ? -51.225 88.668 -0.511 1.00 22.03 303 GLU A N 1
ATOM 2282 C CA . GLU A 1 303 ? -52.374 88.691 0.396 1.00 22.06 303 GLU A CA 1
ATOM 2283 C C . GLU A 1 303 ? -52.378 87.483 1.334 1.00 21.96 303 GLU A C 1
ATOM 2284 O O . GLU A 1 303 ? -52.668 87.618 2.525 1.00 21.93 303 GLU A O 1
ATOM 2290 N N . LYS A 1 304 ? -52.050 86.311 0.788 1.00 21.89 304 LYS A N 1
ATOM 2291 C CA . LYS A 1 304 ? -51.961 85.076 1.569 1.00 21.85 304 LYS A CA 1
ATOM 2292 C C . LYS A 1 304 ? -50.865 85.170 2.628 1.00 21.80 304 LYS A C 1
ATOM 2293 O O . LYS A 1 304 ? -51.067 84.773 3.777 1.00 21.81 304 LYS A O 1
ATOM 2299 N N . ALA A 1 305 ? -49.712 85.704 2.230 1.00 21.75 305 ALA A N 1
ATOM 2300 C CA . ALA A 1 305 ? -48.571 85.876 3.126 1.00 21.72 305 ALA A CA 1
ATOM 2301 C C . ALA A 1 305 ? -48.896 86.805 4.296 1.00 21.72 305 ALA A C 1
ATOM 2302 O O . ALA A 1 305 ? -48.450 86.572 5.422 1.00 21.70 305 ALA A O 1
ATOM 2304 N N . ALA A 1 306 ? -49.677 87.849 4.020 1.00 21.71 306 ALA A N 1
ATOM 2305 C CA . ALA A 1 306 ? -50.104 88.810 5.038 1.00 21.79 306 ALA A CA 1
ATOM 2306 C C . ALA A 1 306 ? -50.986 88.163 6.105 1.00 21.81 306 ALA A C 1
ATOM 2307 O O . ALA A 1 306 ? -50.902 88.516 7.283 1.00 21.84 306 ALA A O 1
ATOM 2309 N N . ARG A 1 307 ? -51.823 87.217 5.684 1.00 21.83 307 ARG A N 1
ATOM 2310 C CA . ARG A 1 307 ? -52.687 86.470 6.598 1.00 21.84 307 ARG A CA 1
ATOM 2311 C C . ARG A 1 307 ? -51.885 85.477 7.436 1.00 21.83 307 ARG A C 1
ATOM 2312 O O . ARG A 1 307 ? -52.174 85.274 8.618 1.00 21.82 307 ARG A O 1
ATOM 2320 N N . ARG A 1 308 ? -50.874 84.870 6.816 1.00 21.80 308 ARG A N 1
ATOM 2321 C CA . ARG A 1 308 ? -50.062 83.834 7.457 1.00 21.85 308 ARG A CA 1
ATOM 2322 C C . ARG A 1 308 ? -49.029 84.388 8.441 1.00 21.87 308 ARG A C 1
ATOM 2323 O O . ARG A 1 308 ? -48.557 83.664 9.321 1.00 21.90 308 ARG A O 1
ATOM 2331 N N . VAL A 1 309 ? -48.677 85.663 8.283 1.00 21.86 309 VAL A N 1
ATOM 2332 C CA . VAL A 1 309 ? -47.764 86.342 9.208 1.00 21.85 309 VAL A CA 1
ATOM 2333 C C . VAL A 1 309 ? -48.453 87.595 9.778 1.00 21.87 309 VAL A C 1
ATOM 2334 O O . VAL A 1 309 ? -48.107 88.722 9.408 1.00 21.86 309 VAL A O 1
ATOM 2338 N N . PRO A 1 310 ? -49.433 87.401 10.688 1.00 21.89 310 PRO A N 1
ATOM 2339 C CA . PRO A 1 310 ? -50.255 88.518 11.166 1.00 21.90 310 PRO A CA 1
ATOM 2340 C C . PRO A 1 310 ? -49.581 89.395 12.227 1.00 21.96 310 PRO A C 1
ATOM 2341 O O . PRO A 1 310 ? -50.080 90.482 12.530 1.00 21.96 310 PRO A O 1
ATOM 2345 N N . GLN A 1 311 ? -48.464 88.927 12.780 1.00 21.98 311 GLN A N 1
ATOM 2346 C CA . GLN A 1 311 ? -47.744 89.664 13.823 1.00 22.17 311 GLN A CA 1
ATOM 2347 C C . GLN A 1 311 ? -46.876 90.791 13.259 1.00 22.02 311 GLN A C 1
ATOM 2348 O O . GLN A 1 311 ? -46.373 91.629 14.011 1.00 22.00 311 GLN A O 1
ATOM 2354 N N . LEU A 1 312 ? -46.711 90.807 11.938 1.00 21.98 312 LEU A N 1
ATOM 2355 C CA . LEU A 1 312 ? -45.906 91.819 11.258 1.00 21.94 312 LEU A CA 1
ATOM 2356 C C . LEU A 1 312 ? -46.654 92.432 10.075 1.00 21.89 312 LEU A C 1
ATOM 2357 O O . LEU A 1 312 ? -47.366 91.724 9.360 1.00 21.89 312 LEU A O 1
ATOM 2362 N N . PRO A 1 313 ? -46.499 93.755 9.867 1.00 21.82 313 PRO A N 1
ATOM 2363 C CA . PRO A 1 313 ? -47.010 94.399 8.657 1.00 21.78 313 PRO A CA 1
ATOM 2364 C C . PRO A 1 313 ? -46.077 94.141 7.470 1.00 21.74 313 PRO A C 1
ATOM 2365 O O . PRO A 1 313 ? -45.426 95.064 6.968 1.00 21.67 313 PRO A O 1
ATOM 2369 N N . ILE A 1 314 ? -46.033 92.885 7.026 1.00 21.73 314 ILE A N 1
ATOM 2370 C CA . ILE A 1 314 ? -45.041 92.422 6.047 1.00 21.77 314 ILE A CA 1
ATOM 2371 C C . ILE A 1 314 ? -45.117 93.112 4.680 1.00 21.72 314 ILE A C 1
ATOM 2372 O O . ILE A 1 314 ? -44.108 93.207 3.977 1.00 21.76 314 ILE A O 1
ATOM 2377 N N . LEU A 1 315 ? -46.305 93.588 4.314 1.00 21.63 315 LEU A N 1
ATOM 2378 C CA . LEU A 1 315 ? -46.510 94.260 3.028 1.00 21.56 315 LEU A CA 1
ATOM 2379 C C . LEU A 1 315 ? -45.858 95.643 2.985 1.00 21.48 315 LEU A C 1
ATOM 2380 O O . LEU A 1 315 ? -45.639 96.198 1.907 1.00 21.51 315 LEU A O 1
ATOM 2385 N N . ASP A 1 316 ? -45.546 96.184 4.162 1.00 21.31 316 ASP A N 1
ATOM 2386 C CA . ASP A 1 316 ? -44.888 97.483 4.282 1.00 21.20 316 ASP A CA 1
ATOM 2387 C C . ASP A 1 316 ? -43.378 97.352 4.513 1.00 21.15 316 ASP A C 1
ATOM 2388 O O . ASP A 1 316 ? -42.670 98.357 4.607 1.00 21.06 316 ASP A O 1
ATOM 2393 N N . MET A 1 317 ? -42.895 96.112 4.593 1.00 21.12 317 MET A N 1
ATOM 2394 C CA . MET A 1 317 ? -41.481 95.829 4.851 1.00 21.10 317 MET A CA 1
ATOM 2395 C C . MET A 1 317 ? -40.716 95.557 3.556 1.00 21.05 317 MET A C 1
ATOM 2396 O O . MET A 1 317 ? -41.177 94.795 2.702 1.00 21.02 317 MET A O 1
ATOM 2401 N N . PHE A 1 318 ? -39.545 96.178 3.420 1.00 20.99 318 PHE A N 1
ATOM 2402 C CA . PHE A 1 318 ? -38.742 96.057 2.200 1.00 20.96 318 PHE A CA 1
ATOM 2403 C C . PHE A 1 318 ? -37.248 95.910 2.479 1.00 20.89 318 PHE A C 1
ATOM 2404 O O . PHE A 1 318 ? -36.699 96.592 3.348 1.00 20.90 318 PHE A O 1
ATOM 2412 N N . GLY A 1 319 ? -36.603 95.023 1.723 1.00 20.75 319 GLY A N 1
ATOM 2413 C CA . GLY A 1 319 ? -35.154 94.821 1.795 1.00 20.67 319 GLY A CA 1
ATOM 2414 C C . GLY A 1 319 ? -34.659 94.289 3.128 1.00 20.58 319 GLY A C 1
ATOM 2415 O O . GLY A 1 319 ? -33.587 94.676 3.597 1.00 20.61 319 GLY A O 1
ATOM 2416 N N . GLN A 1 320 ? -35.439 93.393 3.729 1.00 20.45 320 GLN A N 1
ATOM 2417 C CA . GLN A 1 320 ? -35.135 92.843 5.049 1.00 20.31 320 GLN A CA 1
ATOM 2418 C C . GLN A 1 320 ? -33.826 92.051 5.083 1.00 20.21 320 GLN A C 1
ATOM 2419 O O . GLN A 1 320 ? -33.508 91.318 4.145 1.00 20.08 320 GLN A O 1
ATOM 2425 N N . HIS A 1 321 ? -33.073 92.225 6.168 1.00 20.09 321 HIS A N 1
ATOM 2426 C CA . HIS A 1 321 ? -31.914 91.388 6.465 1.00 20.05 321 HIS A CA 1
ATOM 2427 C C . HIS A 1 321 ? -32.107 90.697 7.809 1.00 20.07 321 HIS A C 1
ATOM 2428 O O . HIS A 1 321 ? -32.757 91.247 8.698 1.00 20.00 321 HIS A O 1
ATOM 2435 N N . MET A 1 322 ? -31.555 89.494 7.954 1.00 20.09 322 MET A N 1
ATOM 2436 C CA . MET A 1 322 ? -31.692 88.742 9.201 1.00 20.19 322 MET A CA 1
ATOM 2437 C C . MET A 1 322 ? -30.543 87.771 9.464 1.00 20.21 322 MET A C 1
ATOM 2438 O O . MET A 1 322 ? -30.000 87.168 8.538 1.00 20.19 322 MET A O 1
ATOM 2443 N N . THR A 1 323 ? -30.181 87.645 10.739 1.00 20.26 323 THR A N 1
ATOM 2444 C CA . THR A 1 323 ? -29.281 86.598 11.206 1.00 20.37 323 THR A CA 1
ATOM 2445 C C . THR A 1 323 ? -29.911 85.854 12.380 1.00 20.47 323 THR A C 1
ATOM 2446 O O . THR A 1 323 ? -30.331 86.464 13.368 1.00 20.47 323 THR A O 1
ATOM 2450 N N . VAL A 1 324 ? -29.996 84.535 12.240 1.00 20.52 324 VAL A N 1
ATOM 2451 C CA . VAL A 1 324 ? -30.292 83.652 13.356 1.00 20.59 324 VAL A CA 1
ATOM 2452 C C . VAL A 1 324 ? -28.947 83.200 13.924 1.00 20.63 324 VAL A C 1
ATOM 2453 O O . VAL A 1 324 ? -28.201 82.463 13.272 1.00 20.55 324 VAL A O 1
ATOM 2457 N N . PHE A 1 325 ? -28.644 83.670 15.133 1.00 20.74 325 PHE A N 1
ATOM 2458 C CA . PHE A 1 325 ? -27.370 83.408 15.807 1.00 20.86 325 PHE A CA 1
ATOM 2459 C C . PHE A 1 325 ? -27.045 81.911 15.878 1.00 20.86 325 PHE A C 1
ATOM 2460 O O . PHE A 1 325 ? -27.928 81.100 16.169 1.00 20.91 325 PHE A O 1
ATOM 2468 N N . PRO A 1 326 ? -25.774 81.544 15.622 1.00 20.88 326 PRO A N 1
ATOM 2469 C CA . PRO A 1 326 ? -24.669 82.444 15.284 1.00 20.85 326 PRO A CA 1
ATOM 2470 C C . PRO A 1 326 ? -24.442 82.735 13.796 1.00 20.85 326 PRO A C 1
ATOM 2471 O O . PRO A 1 326 ? -23.943 83.812 13.463 1.00 20.89 326 PRO A O 1
ATOM 2475 N N . THR A 1 327 ? -24.798 81.799 12.917 1.00 20.80 327 THR A N 1
ATOM 2476 C CA . THR A 1 327 ? -24.312 81.838 11.531 1.00 20.81 327 THR A CA 1
ATOM 2477 C C . THR A 1 327 ? -25.349 81.612 10.423 1.00 20.85 327 THR A C 1
ATOM 2478 O O . THR A 1 327 ? -24.980 81.385 9.268 1.00 20.86 327 THR A O 1
ATOM 2482 N N . CYS A 1 328 ? -26.634 81.664 10.766 1.00 20.90 328 CYS A N 1
ATOM 2483 C CA . CYS A 1 328 ? -27.689 81.520 9.763 1.00 20.85 328 CYS A CA 1
ATOM 2484 C C . CYS A 1 328 ? -28.192 82.888 9.313 1.00 20.74 328 CYS A C 1
ATOM 2485 O O . CYS A 1 328 ? -28.860 83.588 10.071 1.00 20.81 328 CYS A O 1
ATOM 2488 N N . SER A 1 329 ? -27.870 83.256 8.075 1.00 20.62 329 SER A N 1
ATOM 2489 C CA . SER A 1 329 ? -28.213 84.577 7.550 1.00 20.49 329 SER A CA 1
ATOM 2490 C C . SER A 1 329 ? -28.999 84.509 6.246 1.00 20.53 329 SER A C 1
ATOM 2491 O O . SER A 1 329 ? -28.723 83.668 5.387 1.00 20.51 329 SER A O 1
ATOM 2494 N N . PHE A 1 330 ? -29.973 85.406 6.107 1.00 20.52 330 PHE A N 1
ATOM 2495 C CA . PHE A 1 330 ? -30.825 85.460 4.916 1.00 20.57 330 PHE A CA 1
ATOM 2496 C C . PHE A 1 330 ? -31.420 86.845 4.660 1.00 20.59 330 PHE A C 1
ATOM 2497 O O . PHE A 1 330 ? -31.422 87.706 5.544 1.00 20.55 330 PHE A O 1
ATOM 2505 N N . LEU A 1 331 ? -31.920 87.046 3.442 1.00 20.62 331 LEU A N 1
ATOM 2506 C CA . LEU A 1 331 ? -32.512 88.320 3.038 1.00 20.65 331 LEU A CA 1
ATOM 2507 C C . LEU A 1 331 ? -33.904 88.122 2.432 1.00 20.66 331 LEU A C 1
ATOM 2508 O O . LEU A 1 331 ? -34.030 87.949 1.218 1.00 20.65 331 LEU A O 1
ATOM 2513 N N . PRO A 1 332 ? -34.955 88.139 3.279 1.00 20.64 332 PRO A N 1
ATOM 2514 C CA . PRO A 1 332 ? -36.333 87.990 2.802 1.00 20.70 332 PRO A CA 1
ATOM 2515 C C . PRO A 1 332 ? -36.681 89.016 1.721 1.00 20.73 332 PRO A C 1
ATOM 2516 O O . PRO A 1 332 ? -36.449 90.213 1.903 1.00 20.74 332 PRO A O 1
ATOM 2520 N N . GLY A 1 333 ? -37.217 88.534 0.602 1.00 20.76 333 GLY A N 1
ATOM 2521 C CA . GLY A 1 333 ? -37.510 89.384 -0.552 1.00 20.75 333 GLY A CA 1
ATOM 2522 C C . GLY A 1 333 ? -36.569 89.083 -1.701 1.00 20.74 333 GLY A C 1
ATOM 2523 O O . GLY A 1 333 ? -36.998 88.941 -2.848 1.00 20.87 333 GLY A O 1
ATOM 2524 N N . ILE A 1 334 ? -35.280 89.001 -1.381 1.00 20.67 334 ILE A N 1
ATOM 2525 C CA . ILE A 1 334 ? -34.255 88.552 -2.320 1.00 20.57 334 ILE A CA 1
ATOM 2526 C C . ILE A 1 334 ? -34.166 87.028 -2.238 1.00 20.50 334 ILE A C 1
ATOM 2527 O O . ILE A 1 334 ? -33.978 86.348 -3.252 1.00 20.50 334 ILE A O 1
ATOM 2532 N N . ASN A 1 335 ? -34.316 86.515 -1.017 1.00 20.36 335 ASN A N 1
ATOM 2533 C CA . ASN A 1 335 ? -34.378 85.078 -0.721 1.00 20.30 335 ASN A CA 1
ATOM 2534 C C . ASN A 1 335 ? -33.065 84.307 -0.877 1.00 20.28 335 ASN A C 1
ATOM 2535 O O . ASN A 1 335 ? -33.065 83.087 -1.074 1.00 20.23 335 ASN A O 1
ATOM 2540 N N . THR A 1 336 ? -31.950 85.026 -0.778 1.00 20.24 336 THR A N 1
ATOM 2541 C CA . THR A 1 336 ? -30.656 84.386 -0.577 1.00 20.30 336 THR A CA 1
ATOM 2542 C C . THR A 1 336 ? -30.562 83.961 0.886 1.00 20.32 336 THR A C 1
ATOM 2543 O O . THR A 1 336 ? -31.024 84.673 1.778 1.00 20.25 336 THR A O 1
ATOM 2547 N N . ILE A 1 337 ? -29.988 82.785 1.116 1.00 20.38 337 ILE A N 1
ATOM 2548 C CA . ILE A 1 337 ? -29.790 82.263 2.467 1.00 20.40 337 ILE A CA 1
ATOM 2549 C C . ILE A 1 337 ? -28.465 81.507 2.519 1.00 20.47 337 ILE A C 1
ATOM 2550 O O . ILE A 1 337 ? -28.102 80.814 1.566 1.00 20.45 337 ILE A O 1
ATOM 2555 N N . ARG A 1 338 ? -27.738 81.662 3.623 1.00 20.49 338 ARG A N 1
ATOM 2556 C CA . ARG A 1 338 ? -26.404 81.078 3.747 1.00 20.54 338 ARG A CA 1
ATOM 2557 C C . ARG A 1 338 ? -26.004 80.731 5.180 1.00 20.59 338 ARG A C 1
ATOM 2558 O O . ARG A 1 338 ? -26.540 81.287 6.143 1.00 20.64 338 ARG A O 1
ATOM 2566 N N . THR A 1 339 ? -25.068 79.791 5.298 1.00 20.61 339 THR A N 1
ATOM 2567 C CA . THR A 1 339 ? -24.391 79.506 6.557 1.00 20.61 339 THR A CA 1
ATOM 2568 C C . THR A 1 339 ? -22.941 79.959 6.433 1.00 20.67 339 THR A C 1
ATOM 2569 O O . THR A 1 339 ? -22.282 79.684 5.425 1.00 20.59 339 THR A O 1
ATOM 2573 N N . TRP A 1 340 ? -22.457 80.662 7.452 1.00 20.68 340 TRP A N 1
ATOM 2574 C CA . TRP A 1 340 ? -21.053 81.042 7.525 1.00 20.79 340 TRP A CA 1
ATOM 2575 C C . TRP A 1 340 ? -20.304 79.966 8.307 1.00 20.80 340 TRP A C 1
ATOM 2576 O O . TRP A 1 340 ? -20.384 79.918 9.536 1.00 20.80 340 TRP A O 1
ATOM 2587 N N . HIS A 1 341 ? -19.595 79.092 7.596 1.00 20.78 341 HIS A N 1
ATOM 2588 C CA . HIS A 1 341 ? -18.794 78.054 8.244 1.00 20.82 341 HIS A CA 1
ATOM 2589 C C . HIS A 1 341 ? -17.431 78.616 8.642 1.00 20.82 341 HIS A C 1
ATOM 2590 O O . HIS A 1 341 ? -16.656 79.025 7.776 1.00 20.84 341 HIS A O 1
ATOM 2597 N N . PRO A 1 342 ? -17.132 78.637 9.956 1.00 20.86 342 PRO A N 1
ATOM 2598 C CA . PRO A 1 342 ? -15.867 79.197 10.433 1.00 20.91 342 PRO A CA 1
ATOM 2599 C C . PRO A 1 342 ? -14.669 78.337 10.037 1.00 20.98 342 PRO A C 1
ATOM 2600 O O . PRO A 1 342 ? -14.762 77.107 10.030 1.00 20.99 342 PRO A O 1
ATOM 2604 N N . ARG A 1 343 ? -13.562 78.993 9.696 1.00 21.10 343 ARG A N 1
ATOM 2605 C CA . ARG A 1 343 ? -12.327 78.311 9.316 1.00 21.20 343 ARG A CA 1
ATOM 2606 C C . ARG A 1 343 ? -11.139 78.995 9.988 1.00 21.24 343 ARG A C 1
ATOM 2607 O O . ARG A 1 343 ? -10.207 79.455 9.325 1.00 21.32 343 ARG A O 1
ATOM 2615 N N . GLY A 1 344 ? -11.182 79.049 11.316 1.00 21.22 344 GLY A N 1
ATOM 2616 C CA . GLY A 1 344 ? -10.229 79.837 12.087 1.00 21.15 344 GLY A CA 1
ATOM 2617 C C . GLY A 1 344 ? -10.768 81.241 12.300 1.00 21.13 344 GLY A C 1
ATOM 2618 O O . GLY A 1 344 ? -11.826 81.586 11.764 1.00 21.09 344 GLY A O 1
ATOM 2619 N N . PRO A 1 345 ? -10.049 82.067 13.083 1.00 21.13 345 PRO A N 1
ATOM 2620 C CA . PRO A 1 345 ? -10.491 83.443 13.322 1.00 21.14 345 PRO A CA 1
ATOM 2621 C C . PRO A 1 345 ? -10.346 84.342 12.090 1.00 21.18 345 PRO A C 1
ATOM 2622 O O . PRO A 1 345 ? -10.962 85.408 12.031 1.00 21.10 345 PRO A O 1
ATOM 2626 N N . ASN A 1 346 ? -9.553 83.899 11.117 1.00 21.24 346 ASN A N 1
ATOM 2627 C CA . ASN A 1 346 ? -9.205 84.721 9.959 1.00 21.34 346 ASN A CA 1
ATOM 2628 C C . ASN A 1 346 ? -9.808 84.251 8.634 1.00 21.45 346 ASN A C 1
ATOM 2629 O O . ASN A 1 346 ? -9.424 84.744 7.572 1.00 21.43 346 ASN A O 1
ATOM 2634 N N . GLU A 1 347 ? -10.748 83.308 8.691 1.00 21.57 347 GLU A N 1
ATOM 2635 C CA . GLU A 1 347 ? -11.334 82.742 7.473 1.00 21.71 347 GLU A CA 1
ATOM 2636 C C . GLU A 1 347 ? -12.739 82.175 7.681 1.00 21.67 347 GLU A C 1
ATOM 2637 O O . GLU A 1 347 ? -13.061 81.666 8.761 1.00 21.51 347 GLU A O 1
ATOM 2643 N N . VAL A 1 348 ? -13.559 82.283 6.633 1.00 21.70 348 VAL A N 1
ATOM 2644 C CA A VAL A 1 348 ? -14.915 81.742 6.628 0.50 21.77 348 VAL A CA 1
ATOM 2645 C CA B VAL A 1 348 ? -14.911 81.714 6.616 0.50 21.75 348 VAL A CA 1
ATOM 2646 C C . VAL A 1 348 ? -15.262 81.136 5.255 1.00 21.81 348 VAL A C 1
ATOM 2647 O O . VAL A 1 348 ? -14.741 81.575 4.225 1.00 21.81 348 VAL A O 1
ATOM 2654 N N . GLU A 1 349 ? -16.135 80.132 5.261 1.00 21.86 349 GLU A N 1
ATOM 2655 C CA . GLU A 1 349 ? -16.680 79.562 4.036 1.00 22.00 349 GLU A CA 1
ATOM 2656 C C . GLU A 1 349 ? -18.163 79.882 3.965 1.00 21.94 349 GLU A C 1
ATOM 2657 O O . GLU A 1 349 ? -18.917 79.575 4.892 1.00 22.12 349 GLU A O 1
ATOM 2663 N N . VAL A 1 350 ? -18.575 80.508 2.867 1.00 21.79 350 VAL A N 1
ATOM 2664 C CA . VAL A 1 350 ? -19.982 80.830 2.657 1.00 21.68 350 VAL A CA 1
ATOM 2665 C C . VAL A 1 350 ? -20.640 79.726 1.839 1.00 21.55 350 VAL A C 1
ATOM 2666 O O . VAL A 1 350 ? -20.221 79.441 0.717 1.00 21.53 350 VAL A O 1
ATOM 2670 N N . TRP A 1 351 ? -21.659 79.101 2.420 1.00 21.39 351 TRP A N 1
ATOM 2671 C CA . TRP A 1 351 ? -22.460 78.099 1.726 1.00 21.16 351 TRP A CA 1
ATOM 2672 C C . TRP A 1 351 ? -23.856 78.669 1.507 1.00 21.05 351 TRP A C 1
ATOM 2673 O O . TRP A 1 351 ? -24.683 78.685 2.422 1.00 20.91 351 TRP A O 1
ATOM 2684 N N . ALA A 1 352 ? -24.100 79.147 0.289 1.00 20.78 352 ALA A N 1
ATOM 2685 C CA . ALA A 1 352 ? -25.317 79.890 -0.028 1.00 20.66 352 ALA A CA 1
ATOM 2686 C C . ALA A 1 352 ? -26.212 79.170 -1.029 1.00 20.57 352 ALA A C 1
ATOM 2687 O O . ALA A 1 352 ? -25.729 78.519 -1.955 1.00 20.61 352 ALA A O 1
ATOM 2689 N N . PHE A 1 353 ? -27.521 79.299 -0.830 1.00 20.47 353 PHE A N 1
ATOM 2690 C CA . PHE A 1 353 ? -28.508 78.797 -1.786 1.00 20.40 353 PHE A CA 1
ATOM 2691 C C . PHE A 1 353 ? -29.733 79.714 -1.849 1.00 20.41 353 PHE A C 1
ATOM 2692 O O . PHE A 1 353 ? -29.877 80.629 -1.032 1.00 20.36 353 PHE A O 1
ATOM 2700 N N . VAL A 1 354 ? -30.594 79.478 -2.836 1.00 20.35 354 VAL A N 1
ATOM 2701 C CA . VAL A 1 354 ? -31.752 80.336 -3.073 1.00 20.33 354 VAL A CA 1
ATOM 2702 C C . VAL A 1 354 ? -33.048 79.597 -2.752 1.00 20.28 354 VAL A C 1
ATOM 2703 O O . VAL A 1 354 ? -33.239 78.451 -3.164 1.00 20.21 354 VAL A O 1
ATOM 2707 N N . LEU A 1 355 ? -33.928 80.264 -2.009 1.00 20.24 355 LEU A N 1
ATOM 2708 C CA . LEU A 1 355 ? -35.237 79.714 -1.670 1.00 20.26 355 LEU A CA 1
ATOM 2709 C C . LEU A 1 355 ? -36.347 80.414 -2.443 1.00 20.19 355 LEU A C 1
ATOM 2710 O O . LEU A 1 355 ? -36.332 81.634 -2.601 1.00 20.11 355 LEU A O 1
ATOM 2715 N N . VAL A 1 356 ? -37.302 79.629 -2.932 1.00 20.14 356 VAL A N 1
ATOM 2716 C CA . VAL A 1 356 ? -38.497 80.167 -3.580 1.00 20.13 356 VAL A CA 1
ATOM 2717 C C . VAL A 1 356 ? -39.745 79.512 -2.995 1.00 20.11 356 VAL A C 1
ATOM 2718 O O . VAL A 1 356 ? -39.683 78.383 -2.503 1.00 20.03 356 VAL A O 1
ATOM 2722 N N . ASP A 1 357 ? -40.866 80.230 -3.034 1.00 20.09 357 ASP A N 1
ATOM 2723 C CA . ASP A 1 357 ? -42.155 79.656 -2.659 1.00 20.13 357 ASP A CA 1
ATOM 2724 C C . ASP A 1 357 ? -42.455 78.500 -3.608 1.00 20.19 357 ASP A C 1
ATOM 2725 O O . ASP A 1 357 ? -42.359 78.654 -4.826 1.00 20.18 357 ASP A O 1
ATOM 2730 N N . ALA A 1 358 ? -42.796 77.343 -3.043 1.00 20.32 358 ALA A N 1
ATOM 2731 C CA . ALA A 1 358 ? -43.009 76.120 -3.824 1.00 20.50 358 ALA A CA 1
ATOM 2732 C C . ALA A 1 358 ? -44.128 76.251 -4.861 1.00 20.61 358 ALA A C 1
ATOM 2733 O O . ALA A 1 358 ? -44.086 75.603 -5.910 1.00 20.71 358 ALA A O 1
ATOM 2735 N N . ASP A 1 359 ? -45.113 77.096 -4.561 1.00 20.70 359 ASP A N 1
ATOM 2736 C CA . ASP A 1 359 ? -46.274 77.292 -5.431 1.00 20.80 359 ASP A CA 1
ATOM 2737 C C . ASP A 1 359 ? -46.186 78.549 -6.306 1.00 20.87 359 ASP A C 1
ATOM 2738 O O . ASP A 1 359 ? -47.141 78.884 -7.012 1.00 20.93 359 ASP A O 1
ATOM 2743 N N . ALA A 1 360 ? -45.046 79.237 -6.255 1.00 20.93 360 ALA A N 1
ATOM 2744 C CA . ALA A 1 360 ? -44.823 80.434 -7.070 1.00 20.99 360 ALA A CA 1
ATOM 2745 C C . ALA A 1 360 ? -44.827 80.092 -8.562 1.00 21.07 360 ALA A C 1
ATOM 2746 O O . ALA A 1 360 ? -44.370 79.012 -8.945 1.00 21.12 360 ALA A O 1
ATOM 2748 N N . PRO A 1 361 ? -45.356 81.003 -9.407 1.00 21.15 361 PRO A N 1
ATOM 2749 C CA . PRO A 1 361 ? -45.328 80.797 -10.858 1.00 21.25 361 PRO A CA 1
ATOM 2750 C C . PRO A 1 361 ? -43.903 80.612 -11.377 1.00 21.33 361 PRO A C 1
ATOM 2751 O O . PRO A 1 361 ? -42.957 81.137 -10.783 1.00 21.32 361 PRO A O 1
ATOM 2755 N N . GLU A 1 362 ? -43.761 79.870 -12.473 1.00 21.47 362 GLU A N 1
ATOM 2756 C CA . GLU A 1 362 ? -42.445 79.505 -13.006 1.00 21.59 362 GLU A CA 1
ATOM 2757 C C . GLU A 1 362 ? -41.587 80.705 -13.417 1.00 21.58 362 GLU A C 1
ATOM 2758 O O . GLU A 1 362 ? -40.365 80.673 -13.261 1.00 21.62 362 GLU A O 1
ATOM 2764 N N . ASP A 1 363 ? -42.227 81.755 -13.929 1.00 21.54 363 ASP A N 1
ATOM 2765 C CA . ASP A 1 363 ? -41.513 82.977 -14.312 1.00 21.56 363 ASP A CA 1
ATOM 2766 C C . ASP A 1 363 ? -40.997 83.755 -13.096 1.00 21.43 363 ASP A C 1
ATOM 2767 O O . ASP A 1 363 ? -39.994 84.464 -13.189 1.00 21.45 363 ASP A O 1
ATOM 2772 N N . ILE A 1 364 ? -41.684 83.609 -11.963 1.00 21.29 364 ILE A N 1
ATOM 2773 C CA . ILE A 1 364 ? -41.252 84.210 -10.698 1.00 21.10 364 ILE A CA 1
ATOM 2774 C C . ILE A 1 364 ? -40.046 83.456 -10.122 1.00 20.99 364 ILE A C 1
ATOM 2775 O O . ILE A 1 364 ? -39.071 84.077 -9.691 1.00 20.95 364 ILE A O 1
ATOM 2780 N N . LYS A 1 365 ? -40.118 82.124 -10.134 1.00 20.88 365 LYS A N 1
ATOM 2781 C CA . LYS A 1 365 ? -39.008 81.269 -9.700 1.00 20.73 365 LYS A CA 1
ATOM 2782 C C . LYS A 1 365 ? -37.743 81.527 -10.521 1.00 20.71 365 LYS A C 1
ATOM 2783 O O . LYS A 1 365 ? -36.642 81.593 -9.971 1.00 20.60 365 LYS A O 1
ATOM 2789 N N . GLU A 1 366 ? -37.917 81.676 -11.834 1.00 20.68 366 GLU A N 1
ATOM 2790 C CA . GLU A 1 366 ? -36.815 81.968 -12.753 1.00 20.72 366 GLU A CA 1
ATOM 2791 C C . GLU A 1 366 ? -36.210 83.348 -12.483 1.00 20.74 366 GLU A C 1
ATOM 2792 O O . GLU A 1 366 ? -34.989 83.517 -12.533 1.00 20.71 366 GLU A O 1
ATOM 2798 N N . GLU A 1 367 ? -37.071 84.322 -12.193 1.00 20.79 367 GLU A N 1
ATOM 2799 C CA . GLU A 1 367 ? -36.630 85.675 -11.866 1.00 20.90 367 GLU A CA 1
ATOM 2800 C C . GLU A 1 367 ? -35.823 85.695 -10.564 1.00 20.79 367 GLU A C 1
ATOM 2801 O O . GLU A 1 367 ? -34.769 86.327 -10.499 1.00 20.78 367 GLU A O 1
ATOM 2807 N N . PHE A 1 368 ? -36.314 84.991 -9.544 1.00 20.69 368 PHE A N 1
ATOM 2808 C CA . PHE A 1 368 ? -35.579 84.818 -8.287 1.00 20.62 368 PHE A CA 1
ATOM 2809 C C . PHE A 1 368 ? -34.201 84.203 -8.522 1.00 20.54 368 PHE A C 1
ATOM 2810 O O . PHE A 1 368 ? -33.216 84.620 -7.911 1.00 20.44 368 PHE A O 1
ATOM 2818 N N . ARG A 1 369 ? -34.148 83.216 -9.413 1.00 20.45 369 ARG A N 1
ATOM 2819 C CA . ARG A 1 369 ? -32.912 82.509 -9.735 1.00 20.43 369 ARG A CA 1
ATOM 2820 C C . ARG A 1 369 ? -31.866 83.433 -10.364 1.00 20.38 369 ARG A C 1
ATOM 2821 O O . ARG A 1 369 ? -30.727 83.490 -9.901 1.00 20.41 369 ARG A O 1
ATOM 2829 N N . LEU A 1 370 ? -32.266 84.155 -11.410 1.00 20.34 370 LEU A N 1
ATOM 2830 C CA . LEU A 1 370 ? -31.349 85.012 -12.164 1.00 20.32 370 LEU A CA 1
ATOM 2831 C C . LEU A 1 370 ? -30.930 86.277 -11.415 1.00 20.34 370 LEU A C 1
ATOM 2832 O O . LEU A 1 370 ? -29.787 86.720 -11.541 1.00 20.35 370 LEU A O 1
ATOM 2837 N N . GLN A 1 371 ? -31.851 86.853 -10.643 1.00 20.32 371 GLN A N 1
ATOM 2838 C CA . GLN A 1 371 ? -31.554 88.061 -9.867 1.00 20.40 371 GLN A CA 1
ATOM 2839 C C . GLN A 1 371 ? -30.601 87.779 -8.706 1.00 20.29 371 GLN A C 1
ATOM 2840 O O . GLN A 1 371 ? -29.788 88.631 -8.345 1.00 20.33 371 GLN A O 1
ATOM 2846 N N . ASN A 1 372 ? -30.704 86.582 -8.130 1.00 20.24 372 ASN A N 1
ATOM 2847 C CA . ASN A 1 372 ? -29.793 86.144 -7.071 1.00 20.17 372 ASN A CA 1
ATOM 2848 C C . ASN A 1 372 ? -28.356 85.963 -7.554 1.00 20.15 372 ASN A C 1
ATOM 2849 O O . ASN A 1 372 ? -27.416 86.419 -6.899 1.00 20.14 372 ASN A O 1
ATOM 2854 N N . ILE A 1 373 ? -28.199 85.303 -8.702 1.00 20.07 373 ILE A N 1
ATOM 2855 C CA . ILE A 1 373 ? -26.892 85.117 -9.340 1.00 20.05 373 ILE A CA 1
ATOM 2856 C C . ILE A 1 373 ? -26.266 86.475 -9.666 1.00 20.18 373 ILE A C 1
ATOM 2857 O O . ILE A 1 373 ? -25.059 86.669 -9.510 1.00 20.23 373 ILE A O 1
ATOM 2862 N N . ARG A 1 374 ? -27.109 87.411 -10.098 1.00 20.25 374 ARG A N 1
ATOM 2863 C CA . ARG A 1 374 ? -26.693 88.767 -10.443 1.00 20.50 374 ARG A CA 1
ATOM 2864 C C . ARG A 1 374 ? -26.164 89.558 -9.241 1.00 20.52 374 ARG A C 1
ATOM 2865 O O . ARG A 1 374 ? -25.251 90.373 -9.386 1.00 20.49 374 ARG A O 1
ATOM 2873 N N . THR A 1 375 ? -26.727 89.301 -8.061 1.00 20.65 375 THR A N 1
ATOM 2874 C CA . THR A 1 375 ? -26.542 90.189 -6.909 1.00 20.80 375 THR A CA 1
ATOM 2875 C C . THR A 1 375 ? -25.820 89.569 -5.712 1.00 20.88 375 THR A C 1
ATOM 2876 O O . THR A 1 375 ? -24.726 90.007 -5.347 1.00 20.98 375 THR A O 1
ATOM 2880 N N . PHE A 1 376 ? -26.440 88.563 -5.099 1.00 20.93 376 PHE A N 1
ATOM 2881 C CA . PHE A 1 376 ? -25.889 87.944 -3.896 1.00 21.05 376 PHE A CA 1
ATOM 2882 C C . PHE A 1 376 ? -25.319 86.566 -4.195 1.00 21.15 376 PHE A C 1
ATOM 2883 O O . PHE A 1 376 ? -25.958 85.529 -3.992 1.00 21.22 376 PHE A O 1
ATOM 2891 N N . ASN A 1 377 ? -24.084 86.598 -4.679 1.00 21.19 377 ASN A N 1
ATOM 2892 C CA . ASN A 1 377 ? -23.412 85.467 -5.285 1.00 21.26 377 ASN A CA 1
ATOM 2893 C C . ASN A 1 377 ? -21.920 85.776 -5.250 1.00 21.33 377 ASN A C 1
ATOM 2894 O O . ASN A 1 377 ? -21.534 86.947 -5.210 1.00 21.25 377 ASN A O 1
ATOM 2899 N N . ALA A 1 378 ? -21.082 84.740 -5.264 1.00 21.40 378 ALA A N 1
ATOM 2900 C CA . ALA A 1 378 ? -19.625 84.920 -5.263 1.00 21.45 378 ALA A CA 1
ATOM 2901 C C . ALA A 1 378 ? -19.160 85.959 -6.290 1.00 21.46 378 ALA A C 1
ATOM 2902 O O . ALA A 1 378 ? -18.219 86.713 -6.033 1.00 21.54 378 ALA A O 1
ATOM 2904 N N . GLY A 1 379 ? -19.830 85.999 -7.441 1.00 21.45 379 GLY A N 1
ATOM 2905 C CA . GLY A 1 379 ? -19.532 86.979 -8.483 1.00 21.45 379 GLY A CA 1
ATOM 2906 C C . GLY A 1 379 ? -20.585 88.064 -8.640 1.00 21.43 379 GLY A C 1
ATOM 2907 O O . GLY A 1 379 ? -20.546 88.833 -9.601 1.00 21.46 379 GLY A O 1
ATOM 2908 N N . GLY A 1 380 ? -21.521 88.128 -7.693 1.00 21.47 380 GLY A N 1
ATOM 2909 C CA . GLY A 1 380 ? -22.621 89.093 -7.732 1.00 21.46 380 GLY A CA 1
ATOM 2910 C C . GLY A 1 380 ? -22.188 90.535 -7.532 1.00 21.51 380 GLY A C 1
ATOM 2911 O O . GLY A 1 380 ? -21.154 90.798 -6.916 1.00 21.44 380 GLY A O 1
ATOM 2912 N N . VAL A 1 381 ? -22.993 91.465 -8.045 1.00 21.55 381 VAL A N 1
ATOM 2913 C CA . VAL A 1 381 ? -22.664 92.899 -8.017 1.00 21.66 381 VAL A CA 1
ATOM 2914 C C . VAL A 1 381 ? -22.735 93.532 -6.620 1.00 21.86 381 VAL A C 1
ATOM 2915 O O . VAL A 1 381 ? -22.138 94.583 -6.381 1.00 21.81 381 VAL A O 1
ATOM 2919 N N . PHE A 1 382 ? -23.466 92.893 -5.709 1.00 22.09 382 PHE A N 1
ATOM 2920 C CA . PHE A 1 382 ? -23.543 93.353 -4.323 1.00 22.39 382 PHE A CA 1
ATOM 2921 C C . PHE A 1 382 ? -22.532 92.624 -3.441 1.00 22.66 382 PHE A C 1
ATOM 2922 O O . PHE A 1 382 ? -21.733 93.257 -2.748 1.00 22.63 382 PHE A O 1
ATOM 2930 N N . GLU A 1 383 ? -22.563 91.293 -3.499 1.00 22.95 383 GLU A N 1
ATOM 2931 C CA . GLU A 1 383 ? -21.757 90.428 -2.634 1.00 23.34 383 GLU A CA 1
ATOM 2932 C C . GLU A 1 383 ? -20.247 90.687 -2.704 1.00 23.55 383 GLU A C 1
ATOM 2933 O O . GLU A 1 383 ? -19.562 90.630 -1.681 1.00 23.67 383 GLU A O 1
ATOM 2939 N N . GLN A 1 384 ? -19.735 90.973 -3.902 1.00 23.78 384 GLN A N 1
ATOM 2940 C CA . GLN A 1 384 ? -18.292 91.165 -4.099 1.00 24.06 384 GLN A CA 1
ATOM 2941 C C . GLN A 1 384 ? -17.719 92.352 -3.314 1.00 24.32 384 GLN A C 1
ATOM 2942 O O . GLN A 1 384 ? -16.575 92.304 -2.859 1.00 24.32 384 GLN A O 1
ATOM 2948 N N . ASP A 1 385 ? -18.523 93.401 -3.150 1.00 24.62 385 ASP A N 1
ATOM 2949 C CA . ASP A 1 385 ? -18.114 94.585 -2.394 1.00 24.99 385 ASP A CA 1
ATOM 2950 C C . ASP A 1 385 ? -18.193 94.369 -0.881 1.00 25.35 385 ASP A C 1
ATOM 2951 O O . ASP A 1 385 ? -17.466 95.015 -0.122 1.00 25.49 385 ASP A O 1
ATOM 2956 N N . ASP A 1 386 ? -19.074 93.464 -0.455 1.00 25.71 386 ASP A N 1
ATOM 2957 C CA . ASP A 1 386 ? -19.191 93.082 0.955 1.00 26.10 386 ASP A CA 1
ATOM 2958 C C . ASP A 1 386 ? -17.924 92.390 1.444 1.00 26.21 386 ASP A C 1
ATOM 2959 O O . ASP A 1 386 ? -17.336 92.795 2.450 1.00 26.31 386 ASP A O 1
ATOM 2964 N N . GLY A 1 387 ? -17.516 91.349 0.719 1.00 26.31 387 GLY A N 1
ATOM 2965 C CA . GLY A 1 387 ? -16.330 90.564 1.054 1.00 26.40 387 GLY A CA 1
ATOM 2966 C C . GLY A 1 387 ? -15.060 91.390 1.107 1.00 26.42 387 GLY A C 1
ATOM 2967 O O . GLY A 1 387 ? -14.259 91.241 2.029 1.00 26.47 387 GLY A O 1
ATOM 2968 N N . GLU A 1 388 ? -14.890 92.272 0.122 1.00 26.42 388 GLU A N 1
ATOM 2969 C CA . GLU A 1 388 ? -13.718 93.145 0.031 1.00 26.41 388 GLU A CA 1
ATOM 2970 C C . GLU A 1 388 ? -13.519 93.991 1.291 1.00 26.20 388 GLU A C 1
ATOM 2971 O O . GLU A 1 388 ? -12.385 94.210 1.724 1.00 26.21 388 GLU A O 1
ATOM 2977 N N . ASN A 1 389 ? -14.622 94.461 1.869 1.00 25.96 389 ASN A N 1
ATOM 2978 C CA . ASN A 1 389 ? -14.580 95.175 3.140 1.00 25.70 389 ASN A CA 1
ATOM 2979 C C . ASN A 1 389 ? -14.096 94.278 4.278 1.00 25.41 389 ASN A C 1
ATOM 2980 O O . ASN A 1 389 ? -13.205 94.661 5.035 1.00 25.41 389 ASN A O 1
ATOM 2985 N N . TRP A 1 390 ? -14.670 93.078 4.371 1.00 25.00 390 TRP A N 1
ATOM 2986 C CA . TRP A 1 390 ? -14.353 92.137 5.448 1.00 24.58 390 TRP A CA 1
ATOM 2987 C C . TRP A 1 390 ? -12.903 91.643 5.423 1.00 24.43 390 TRP A C 1
ATOM 2988 O O . TRP A 1 390 ? -12.274 91.525 6.480 1.00 24.41 390 TRP A O 1
ATOM 2999 N N . VAL A 1 391 ? -12.388 91.358 4.223 1.00 24.31 391 VAL A N 1
ATOM 3000 C CA A VAL A 1 391 ? -11.017 90.865 4.037 0.50 24.25 391 VAL A CA 1
ATOM 3001 C CA B VAL A 1 391 ? -11.018 90.857 4.072 0.50 24.24 391 VAL A CA 1
ATOM 3002 C C . VAL A 1 391 ? -9.985 91.903 4.488 1.00 24.20 391 VAL A C 1
ATOM 3003 O O . VAL A 1 391 ? -8.963 91.563 5.090 1.00 24.18 391 VAL A O 1
ATOM 3010 N N . GLU A 1 392 ? -10.265 93.170 4.187 1.00 24.12 392 GLU A N 1
ATOM 3011 C CA . GLU A 1 392 ? -9.369 94.270 4.532 1.00 24.03 392 GLU A CA 1
ATOM 3012 C C . GLU A 1 392 ? -9.353 94.558 6.032 1.00 23.83 392 GLU A C 1
ATOM 3013 O O . GLU A 1 392 ? -8.309 94.913 6.581 1.00 23.80 392 GLU A O 1
ATOM 3019 N N . ILE A 1 393 ? -10.504 94.402 6.687 1.00 23.57 393 ILE A N 1
ATOM 3020 C CA . ILE A 1 393 ? -10.586 94.530 8.144 1.00 23.41 393 ILE A CA 1
ATOM 3021 C C . ILE A 1 393 ? -9.690 93.483 8.814 1.00 23.27 393 ILE A C 1
ATOM 3022 O O . ILE A 1 393 ? -8.921 93.804 9.723 1.00 23.27 393 ILE A O 1
ATOM 3027 N N . GLN A 1 394 ? -9.792 92.240 8.344 1.00 23.12 394 GLN A N 1
ATOM 3028 C CA . GLN A 1 394 ? -9.023 91.125 8.892 1.00 22.97 394 GLN A CA 1
ATOM 3029 C C . GLN A 1 394 ? -7.515 91.304 8.698 1.00 22.97 394 GLN A C 1
ATOM 3030 O O . GLN A 1 394 ? -6.728 90.943 9.574 1.00 23.01 394 GLN A O 1
ATOM 3036 N N . ARG A 1 395 ? -7.127 91.863 7.552 1.00 22.98 395 ARG A N 1
ATOM 3037 C CA . ARG A 1 395 ? -5.719 92.117 7.236 0.50 22.96 395 ARG A CA 1
ATOM 3038 C C . ARG A 1 395 ? -5.099 93.181 8.140 1.00 22.95 395 ARG A C 1
ATOM 3039 O O . ARG A 1 395 ? -3.940 93.060 8.541 1.00 23.01 395 ARG A O 1
ATOM 3047 N N . VAL A 1 396 ? -5.874 94.218 8.455 1.00 22.89 396 VAL A N 1
ATOM 3048 C CA . VAL A 1 396 ? -5.431 95.278 9.365 1.00 22.86 396 VAL A CA 1
ATOM 3049 C C . VAL A 1 396 ? -5.309 94.734 10.793 1.00 22.83 396 VAL A C 1
ATOM 3050 O O . VAL A 1 396 ? -4.418 95.140 11.546 1.00 22.77 396 VAL A O 1
ATOM 3054 N N . MET A 1 397 ? -6.204 93.821 11.154 1.00 22.82 397 MET A N 1
ATOM 3055 C CA A MET A 1 397 ? -6.199 93.231 12.489 0.50 22.76 397 MET A CA 1
ATOM 3056 C CA B MET A 1 397 ? -6.201 93.230 12.487 0.50 22.84 397 MET A CA 1
ATOM 3057 C C . MET A 1 397 ? -4.946 92.435 12.831 1.00 22.74 397 MET A C 1
ATOM 3058 O O . MET A 1 397 ? -4.739 92.052 13.982 1.00 22.77 397 MET A O 1
ATOM 3067 N N . ARG A 1 398 ? -4.113 92.189 11.825 1.00 22.64 398 ARG A N 1
ATOM 3068 C CA A ARG A 1 398 ? -2.844 91.484 12.025 0.50 22.52 398 ARG A CA 1
ATOM 3069 C CA B ARG A 1 398 ? -2.850 91.479 12.036 0.50 22.55 398 ARG A CA 1
ATOM 3070 C C . ARG A 1 398 ? -1.855 92.322 12.835 1.00 22.48 398 ARG A C 1
ATOM 3071 O O . ARG A 1 398 ? -0.938 91.784 13.461 1.00 22.46 398 ARG A O 1
ATOM 3086 N N . GLY A 1 399 ? -2.045 93.640 12.814 1.00 22.34 399 GLY A N 1
ATOM 3087 C CA . GLY A 1 399 ? -1.186 94.569 13.547 1.00 22.16 399 GLY A CA 1
ATOM 3088 C C . GLY A 1 399 ? -1.416 94.525 15.046 1.00 22.07 399 GLY A C 1
ATOM 3089 O O . GLY A 1 399 ? -2.532 94.267 15.501 1.00 21.98 399 GLY A O 1
ATOM 3090 N N . HIS A 1 400 ? -0.357 94.788 15.810 1.00 21.99 400 HIS A N 1
ATOM 3091 C CA . HIS A 1 400 ? -0.394 94.691 17.272 1.00 21.97 400 HIS A CA 1
ATOM 3092 C C . HIS A 1 400 ? -1.298 95.732 17.935 1.00 21.87 400 HIS A C 1
ATOM 3093 O O . HIS A 1 400 ? -2.016 95.419 18.886 1.00 21.80 400 HIS A O 1
ATOM 3100 N N . LYS A 1 401 ? -1.250 96.965 17.438 1.00 21.75 401 LYS A N 1
ATOM 3101 C CA . LYS A 1 401 ? -2.089 98.041 17.965 1.00 21.66 401 LYS A CA 1
ATOM 3102 C C . LYS A 1 401 ? -3.521 97.940 17.443 1.00 21.63 401 LYS A C 1
ATOM 3103 O O . LYS A 1 401 ? -4.475 98.239 18.165 1.00 21.61 401 LYS A O 1
ATOM 3109 N N . ALA A 1 402 ? -3.658 97.507 16.192 1.00 21.54 402 ALA A N 1
ATOM 3110 C CA . ALA A 1 402 ? -4.958 97.411 15.529 1.00 21.58 402 ALA A CA 1
ATOM 3111 C C . ALA A 1 402 ? -5.836 96.278 16.066 1.00 21.59 402 ALA A C 1
ATOM 3112 O O . ALA A 1 402 ? -7.063 96.341 15.963 1.00 21.55 402 ALA A O 1
ATOM 3114 N N . LYS A 1 403 ? -5.208 95.253 16.639 1.00 21.63 403 LYS A N 1
ATOM 3115 C CA . LYS A 1 403 ? -5.934 94.084 17.145 1.00 21.80 403 LYS A CA 1
ATOM 3116 C C . LYS A 1 403 ? -6.586 94.299 18.516 1.00 21.67 403 LYS A C 1
ATOM 3117 O O . LYS A 1 403 ? -7.471 93.535 18.905 1.00 21.72 403 LYS A O 1
ATOM 3123 N N . SER A 1 404 ? -6.148 95.336 19.231 1.00 21.61 404 SER A N 1
ATOM 3124 C CA A SER A 1 404 ? -6.655 95.629 20.572 0.50 21.57 404 SER A CA 1
ATOM 3125 C CA B SER A 1 404 ? -6.658 95.628 20.571 0.50 21.57 404 SER A CA 1
ATOM 3126 C C . SER A 1 404 ? -7.458 96.931 20.619 1.00 21.53 404 SER A C 1
ATOM 3127 O O . SER A 1 404 ? -7.794 97.428 21.699 1.00 21.54 404 SER A O 1
ATOM 3132 N N . THR A 1 405 ? -7.770 97.473 19.442 1.00 21.42 405 THR A N 1
ATOM 3133 C CA . THR A 1 405 ? -8.519 98.726 19.318 1.00 21.34 405 THR A CA 1
ATOM 3134 C C . THR A 1 405 ? -9.933 98.617 19.895 1.00 21.28 405 THR A C 1
ATOM 3135 O O . THR A 1 405 ? -10.615 97.608 19.708 1.00 21.25 405 THR A O 1
ATOM 3139 N N . SER A 1 406 ? -10.352 99.659 20.611 1.00 21.23 406 SER A N 1
ATOM 3140 C CA . SER A 1 406 ? -11.725 99.779 21.089 1.00 21.23 406 SER A CA 1
ATOM 3141 C C . SER A 1 406 ? -12.601 100.315 19.959 1.00 21.18 406 SER A C 1
ATOM 3142 O O . SER A 1 406 ? -12.438 101.459 19.522 1.00 21.06 406 SER A O 1
ATOM 3145 N N . LEU A 1 407 ? -13.519 99.476 19.486 1.00 21.19 407 LEU A N 1
ATOM 3146 C CA . LEU A 1 407 ? -14.368 99.806 18.340 1.00 21.24 407 LEU A CA 1
ATOM 3147 C C . LEU A 1 407 ? -15.730 100.355 18.763 1.00 21.31 407 LEU A C 1
ATOM 3148 O O . LEU A 1 407 ? -16.258 99.989 19.817 1.00 21.26 407 LEU A O 1
ATOM 3153 N N . CYS A 1 408 ? -16.290 101.227 17.928 1.00 21.39 408 CYS A N 1
ATOM 3154 C CA . CYS A 1 408 ? -17.537 101.921 18.241 1.00 21.49 408 CYS A CA 1
ATOM 3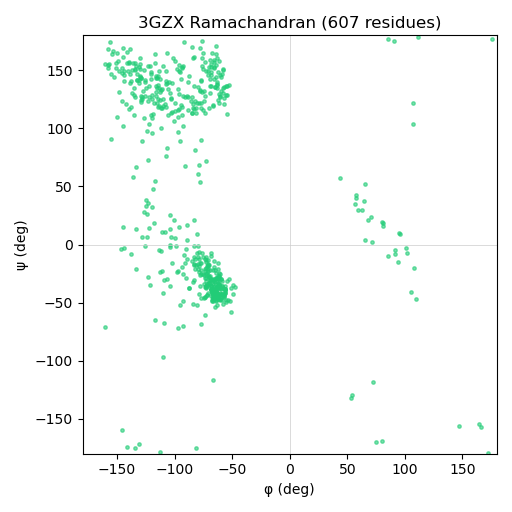155 C C . CYS A 1 408 ? -18.782 101.117 17.878 1.00 21.61 408 CYS A C 1
ATOM 3156 O O . CYS A 1 408 ? -19.056 100.868 16.701 1.00 21.56 408 CYS A O 1
ATOM 3159 N N . ALA A 1 409 ? -19.526 100.718 18.906 1.00 21.76 409 ALA A N 1
ATOM 3160 C CA . ALA A 1 409 ? -20.826 100.077 18.737 1.00 21.97 409 ALA A CA 1
ATOM 3161 C C . ALA A 1 409 ? -21.918 100.913 19.413 1.00 22.14 409 ALA A C 1
ATOM 3162 O O . ALA A 1 409 ? -22.910 100.377 19.912 1.00 22.21 409 ALA A O 1
ATOM 3164 N N . LYS A 1 410 ? -21.724 102.232 19.408 1.00 22.39 410 LYS A N 1
ATOM 3165 C CA . LYS A 1 410 ? -22.605 103.172 20.108 1.00 22.61 410 LYS A CA 1
ATOM 3166 C C . LYS A 1 410 ? -23.863 103.562 19.331 1.00 22.86 410 LYS A C 1
ATOM 3167 O O . LYS A 1 410 ? -24.767 104.184 19.894 1.00 22.81 410 LYS A O 1
ATOM 3173 N N . MET A 1 411 ? -23.917 103.204 18.049 1.00 23.17 411 MET A N 1
ATOM 3174 C CA . MET A 1 411 ? -24.996 103.640 17.158 1.00 23.61 411 MET A CA 1
ATOM 3175 C C . MET A 1 411 ? -26.395 103.306 17.682 1.00 23.68 411 MET A C 1
ATOM 3176 O O . MET A 1 411 ? -26.777 102.137 17.767 1.00 23.67 411 MET A O 1
ATOM 3181 N N . GLY A 1 412 ? -27.142 104.350 18.034 1.00 23.89 412 GLY A N 1
ATOM 3182 C CA . GLY A 1 412 ? -28.517 104.206 18.506 1.00 24.13 412 GLY A CA 1
ATOM 3183 C C . GLY A 1 412 ? -28.670 104.071 20.011 1.00 24.35 412 GLY A C 1
ATOM 3184 O O . GLY A 1 412 ? -29.789 104.103 20.527 1.00 24.37 412 GLY A O 1
ATOM 3185 N N . LEU A 1 413 ? -27.547 103.923 20.713 1.00 24.52 413 LEU A N 1
ATOM 3186 C CA . LEU A 1 413 ? -27.551 103.758 22.167 1.00 24.76 413 LEU A CA 1
ATOM 3187 C C . LEU A 1 413 ? -27.973 105.047 22.870 1.00 24.90 413 LEU A C 1
ATOM 3188 O O . LEU A 1 413 ? -27.457 106.127 22.570 1.00 24.89 413 LEU A O 1
ATOM 3193 N N . ASN A 1 414 ? -28.925 104.913 23.795 1.00 25.10 414 ASN A N 1
ATOM 3194 C CA . ASN A 1 414 ? -29.513 106.039 24.541 1.00 25.26 414 ASN A CA 1
ATOM 3195 C C . ASN A 1 414 ? -30.317 107.026 23.682 1.00 25.25 414 ASN A C 1
ATOM 3196 O O . ASN A 1 414 ? -30.804 108.043 24.185 1.00 25.28 414 ASN A O 1
ATOM 3201 N N . VAL A 1 415 ? -30.459 106.714 22.394 1.00 25.24 415 VAL A N 1
ATOM 3202 C CA . VAL A 1 415 ? -31.238 107.535 21.468 1.00 25.19 415 VAL A CA 1
ATOM 3203 C C . VAL A 1 415 ? -32.721 107.172 21.599 1.00 25.15 415 VAL A C 1
ATOM 3204 O O . VAL A 1 415 ? -33.108 106.034 21.318 1.00 25.18 415 VAL A O 1
ATOM 3208 N N . PRO A 1 416 ? -33.552 108.139 22.033 1.00 25.09 416 PRO A N 1
ATOM 3209 C CA . PRO A 1 416 ? -34.956 107.872 22.348 1.00 25.01 416 PRO A CA 1
ATOM 3210 C C . PRO A 1 416 ? -35.887 107.883 21.134 1.00 24.91 416 PRO A C 1
ATOM 3211 O O . PRO A 1 416 ? -35.533 108.421 20.081 1.00 24.87 416 PRO A O 1
ATOM 3215 N N . ASN A 1 417 ? -37.064 107.280 21.305 1.00 24.80 417 ASN A N 1
ATOM 3216 C CA . ASN A 1 417 ? -38.148 107.289 20.310 1.00 24.70 417 ASN A CA 1
ATOM 3217 C C . ASN A 1 417 ? -37.777 106.715 18.935 1.00 24.58 417 ASN A C 1
ATOM 3218 O O . ASN A 1 417 ? -38.154 107.266 17.897 1.00 24.59 417 ASN A O 1
ATOM 3223 N N . LYS A 1 418 ? -37.045 105.603 18.941 1.00 24.36 418 LYS A N 1
ATOM 3224 C CA . LYS A 1 418 ? -36.636 104.937 17.702 1.00 24.16 418 LYS A CA 1
ATOM 3225 C C . LYS A 1 418 ? -37.323 103.584 17.511 1.00 23.99 418 LYS A C 1
ATOM 3226 O O . LYS A 1 418 ? -37.175 102.946 16.466 1.00 23.98 418 LYS A O 1
ATOM 3232 N N . ASN A 1 419 ? -38.076 103.159 18.523 1.00 23.74 419 ASN A N 1
ATOM 3233 C CA . ASN A 1 419 ? -38.826 101.905 18.472 1.00 23.58 419 ASN A CA 1
ATOM 3234 C C . ASN A 1 419 ? -40.081 102.009 17.605 1.00 23.48 419 ASN A C 1
ATOM 3235 O O . ASN A 1 419 ? -40.524 103.109 17.265 1.00 23.45 419 ASN A O 1
ATOM 3240 N N . ASN A 1 420 ? -40.646 100.855 17.255 1.00 23.34 420 ASN A N 1
ATOM 3241 C CA . ASN A 1 420 ? -41.878 100.791 16.474 1.00 23.28 420 ASN A CA 1
ATOM 3242 C C . ASN A 1 420 ? -42.849 99.764 17.067 1.00 23.19 420 ASN A C 1
ATOM 3243 O O . ASN A 1 420 ? -42.583 98.560 17.018 1.00 23.20 420 ASN A O 1
ATOM 3248 N N . PRO A 1 421 ? -43.979 100.242 17.630 1.00 23.11 421 PRO A N 1
ATOM 3249 C CA . PRO A 1 421 ? -44.967 99.391 18.309 1.00 23.08 421 PRO A CA 1
ATOM 3250 C C . PRO A 1 421 ? -45.704 98.399 17.400 1.00 23.03 421 PRO A C 1
ATOM 3251 O O . PRO A 1 421 ? -46.345 97.473 17.901 1.00 23.03 421 PRO A O 1
ATOM 3255 N N . ALA A 1 422 ? -45.609 98.588 16.084 1.00 22.97 422 ALA A N 1
ATOM 3256 C CA . ALA A 1 422 ? -46.228 97.672 15.122 1.00 22.92 422 ALA A CA 1
ATOM 3257 C C . ALA A 1 422 ? -45.473 96.345 15.014 1.00 22.85 422 ALA A C 1
ATOM 3258 O O . ALA A 1 422 ? -45.976 95.379 14.435 1.00 22.88 422 ALA A O 1
ATOM 3260 N N . TYR A 1 423 ? -44.268 96.310 15.581 1.00 22.80 423 TYR A N 1
ATOM 3261 C CA . TYR A 1 423 ? -43.400 95.138 15.523 1.00 22.74 423 TYR A CA 1
ATOM 3262 C C . TYR A 1 423 ? -43.152 94.563 16.919 1.00 22.68 423 TYR A C 1
ATOM 3263 O O . TYR A 1 423 ? -42.909 95.319 17.863 1.00 22.75 423 TYR A O 1
ATOM 3272 N N . PRO A 1 424 ? -43.223 93.223 17.057 1.00 22.63 424 PRO A N 1
ATOM 3273 C CA . PRO A 1 424 ? -43.003 92.567 18.349 1.00 22.54 424 PRO A CA 1
ATOM 3274 C C . PRO A 1 424 ? -41.545 92.611 18.805 1.00 22.39 424 PRO A C 1
ATOM 3275 O O . PRO A 1 424 ? -40.631 92.609 17.976 1.00 22.44 424 PRO A O 1
ATOM 3279 N N . GLY A 1 425 ? -41.345 92.650 20.120 1.00 22.24 425 GLY A N 1
ATOM 3280 C CA . GLY A 1 425 ? -40.010 92.653 20.709 1.00 22.02 425 GLY A CA 1
ATOM 3281 C C . GLY A 1 425 ? -39.339 94.014 20.700 1.00 21.84 425 GLY A C 1
ATOM 3282 O O . GLY A 1 425 ? -39.976 95.031 20.414 1.00 21.84 425 GLY A O 1
ATOM 3283 N N . LYS A 1 426 ? -38.047 94.021 21.019 1.00 21.63 426 LYS A N 1
ATOM 3284 C CA . LYS A 1 426 ? -37.249 95.244 21.062 1.00 21.46 426 LYS A CA 1
ATOM 3285 C C . LYS A 1 426 ? -36.935 95.738 19.653 1.00 21.32 426 LYS A C 1
ATOM 3286 O O . LYS A 1 426 ? -36.368 95.002 18.841 1.00 21.26 426 LYS A O 1
ATOM 3292 N N . THR A 1 427 ? -37.314 96.982 19.370 1.00 21.13 427 THR A N 1
ATOM 3293 C CA . THR A 1 427 ? -37.037 97.594 18.070 1.00 20.96 427 THR A CA 1
ATOM 3294 C C . THR A 1 427 ? -36.250 98.895 18.184 1.00 20.89 427 THR A C 1
ATOM 3295 O O . THR A 1 427 ? -36.310 99.590 19.202 1.00 20.84 427 THR A O 1
ATOM 3299 N N . ALA A 1 428 ? -35.507 99.203 17.124 1.00 20.80 428 ALA A N 1
ATOM 3300 C CA . ALA A 1 428 ? -34.744 100.441 17.012 1.00 20.72 428 ALA A CA 1
ATOM 3301 C C . ALA A 1 428 ? -34.823 100.953 15.574 1.00 20.70 428 ALA A C 1
ATOM 3302 O O . ALA A 1 428 ? -35.553 100.395 14.756 1.00 20.64 428 ALA A O 1
ATOM 3304 N N . TYR A 1 429 ? -34.077 102.015 15.276 1.00 20.64 429 TYR A N 1
ATOM 3305 C CA . TYR A 1 429 ? -34.032 102.604 13.937 1.00 20.68 429 TYR A CA 1
ATOM 3306 C C . TYR A 1 429 ? -33.342 101.658 12.949 1.00 20.64 429 TYR A C 1
ATOM 3307 O O . TYR A 1 429 ? -32.513 100.841 13.351 1.00 20.56 429 TYR A O 1
ATOM 3316 N N . VAL A 1 430 ? -33.698 101.759 11.666 1.00 20.60 430 VAL A N 1
ATOM 3317 C CA . VAL A 1 430 ? -33.100 100.914 10.619 1.00 20.63 430 VAL A CA 1
ATOM 3318 C C . VAL A 1 430 ? -31.572 101.043 10.591 1.00 20.61 430 VAL A C 1
ATOM 3319 O O . VAL A 1 430 ? -30.857 100.053 10.414 1.00 20.60 430 VAL A O 1
ATOM 3323 N N . TYR A 1 431 ? -31.091 102.270 10.778 1.00 20.59 431 TYR A N 1
ATOM 3324 C CA . TYR A 1 431 ? -29.672 102.528 10.945 1.00 20.61 431 TYR A CA 1
ATOM 3325 C C . TYR A 1 431 ? -29.358 102.574 12.438 1.00 20.58 431 TYR A C 1
ATOM 3326 O O . TYR A 1 431 ? -29.426 103.630 13.071 1.00 20.55 431 TYR A O 1
ATOM 3335 N N . ALA A 1 432 ? -29.045 101.407 12.997 1.00 20.53 432 ALA A N 1
ATOM 3336 C CA . ALA A 1 432 ? -28.713 101.271 14.413 1.00 20.48 432 ALA A CA 1
ATOM 3337 C C . ALA A 1 432 ? -27.898 100.005 14.651 1.00 20.46 432 ALA A C 1
ATOM 3338 O O . ALA A 1 432 ? -27.788 99.149 13.769 1.00 20.39 432 ALA A O 1
ATOM 3340 N N . GLU A 1 433 ? -27.326 99.897 15.847 1.00 20.39 433 GLU A N 1
ATOM 3341 C CA . GLU A 1 433 ? -26.568 98.712 16.229 1.00 20.42 433 GLU A CA 1
ATOM 3342 C C . GLU A 1 433 ? -27.080 98.091 17.531 1.00 20.40 433 GLU A C 1
ATOM 3343 O O . GLU A 1 433 ? -26.310 97.531 18.312 1.00 20.42 433 GLU A O 1
ATOM 3349 N N . GLU A 1 434 ? -28.392 98.190 17.742 1.00 20.34 434 GLU A N 1
ATOM 3350 C CA . GLU A 1 434 ? -29.056 97.553 18.878 1.00 20.33 434 GLU A CA 1
ATOM 3351 C C . GLU A 1 434 ? -29.011 96.031 18.742 1.00 20.32 434 GLU A C 1
ATOM 3352 O O . GLU A 1 434 ? -28.652 95.329 19.690 1.00 20.31 434 GLU A O 1
ATOM 3358 N N . ALA A 1 435 ? -29.364 95.534 17.558 1.00 20.27 435 ALA A N 1
ATOM 3359 C CA . ALA A 1 435 ? -29.288 94.105 17.256 1.00 20.25 435 ALA A CA 1
ATOM 3360 C C . ALA A 1 435 ? -27.842 93.602 17.276 1.00 20.21 435 ALA A C 1
ATOM 3361 O O . ALA A 1 435 ? -27.586 92.453 17.644 1.00 20.21 435 ALA A O 1
ATOM 3363 N N . ALA A 1 436 ? -26.909 94.471 16.885 1.00 20.20 436 ALA A N 1
ATOM 3364 C CA . ALA A 1 436 ? -25.479 94.160 16.913 1.00 20.19 436 ALA A CA 1
ATOM 3365 C C . ALA A 1 436 ? -24.981 94.010 18.347 1.00 20.20 436 ALA A C 1
ATOM 3366 O O . ALA A 1 436 ? -24.313 93.028 18.675 1.00 20.17 436 ALA A O 1
ATOM 3368 N N . ARG A 1 437 ? -25.320 94.983 19.194 1.00 20.20 437 ARG A N 1
ATOM 3369 C CA . ARG A 1 437 ? -24.987 94.934 20.619 1.00 20.27 437 ARG A CA 1
ATOM 3370 C C . ARG A 1 437 ? -25.580 93.693 21.281 1.00 20.36 437 ARG A C 1
ATOM 3371 O O . ARG A 1 437 ? -24.951 93.090 22.150 1.00 20.36 437 ARG A O 1
ATOM 3379 N N . GLY A 1 438 ? -26.785 93.319 20.854 1.00 20.44 438 GLY A N 1
ATOM 3380 C CA . GLY A 1 438 ? -27.442 92.101 21.321 1.00 20.58 438 GLY A CA 1
ATOM 3381 C C . GLY A 1 438 ? -26.722 90.838 20.893 1.00 20.70 438 GLY A C 1
ATOM 3382 O O . GLY A 1 438 ? -26.631 89.878 21.662 1.00 20.64 438 GLY A O 1
ATOM 3383 N N . MET A 1 439 ? -26.210 90.842 19.662 1.00 20.83 439 MET A N 1
ATOM 3384 C CA . MET A 1 439 ? -25.465 89.707 19.120 1.00 21.15 439 MET A CA 1
ATOM 3385 C C . MET A 1 439 ? -24.173 89.466 19.900 1.00 21.10 439 MET A C 1
ATOM 3386 O O . MET A 1 439 ? -23.881 88.334 20.291 1.00 21.07 439 MET A O 1
ATOM 3391 N N . TYR A 1 440 ? -23.413 90.537 20.126 1.00 21.18 440 TYR A N 1
ATOM 3392 C CA . TYR A 1 440 ? -22.140 90.447 20.838 1.00 21.25 440 TYR A CA 1
ATOM 3393 C C . TYR A 1 440 ? -22.309 90.226 22.341 1.00 21.37 440 TYR A C 1
ATOM 3394 O O . TYR A 1 440 ? -21.445 89.617 22.977 1.00 21.40 440 TYR A O 1
ATOM 3403 N N . HIS A 1 441 ? -23.414 90.717 22.902 1.00 21.56 441 HIS A N 1
ATOM 3404 C CA . HIS A 1 441 ? -23.732 90.471 24.310 1.00 21.73 441 HIS A CA 1
ATOM 3405 C C . HIS A 1 441 ? -24.030 88.994 24.553 1.00 21.82 441 HIS A C 1
ATOM 3406 O O . HIS A 1 441 ? -23.552 88.415 25.531 1.00 21.89 441 HIS A O 1
ATOM 3413 N N . HIS A 1 442 ? -24.816 88.392 23.662 1.00 21.96 442 HIS A N 1
ATOM 3414 C CA . HIS A 1 442 ? -25.121 86.965 23.749 1.00 22.09 442 HIS A CA 1
ATOM 3415 C C . HIS A 1 442 ? -23.887 86.115 23.460 1.00 22.13 442 HIS A C 1
ATOM 3416 O O . HIS A 1 442 ? -23.703 85.056 24.065 1.00 22.14 442 HIS A O 1
ATOM 3423 N N . TRP A 1 443 ? -23.052 86.586 22.534 1.00 22.17 443 TRP A N 1
ATOM 3424 C CA . TRP A 1 443 ? -21.761 85.962 22.249 1.00 22.20 443 TRP A CA 1
ATOM 3425 C C . TRP A 1 443 ? -20.926 85.867 23.526 1.00 22.25 443 TRP A C 1
ATOM 3426 O O . TRP A 1 443 ? -20.413 84.798 23.857 1.00 22.18 443 TRP A O 1
ATOM 3437 N N . SER A 1 444 ? -20.816 86.984 24.245 1.00 22.27 444 SER A N 1
ATOM 3438 C CA . SER A 1 444 ? -20.047 87.043 25.490 1.00 22.42 444 SER A CA 1
ATOM 3439 C C . SER A 1 444 ? -20.660 86.187 26.597 1.00 22.45 444 SER A C 1
ATOM 3440 O O . SER A 1 444 ? -19.939 85.669 27.451 1.00 22.52 444 SER A O 1
ATOM 3443 N N . ARG A 1 445 ? -21.985 86.043 26.574 1.00 22.51 445 ARG A N 1
ATOM 3444 C CA . ARG A 1 445 ? -22.696 85.187 27.527 1.00 22.56 445 ARG A CA 1
ATOM 3445 C C . ARG A 1 445 ? -22.368 83.709 27.320 1.00 22.55 445 ARG A C 1
ATOM 3446 O O . ARG A 1 445 ? -22.083 82.995 28.285 1.00 22.56 445 ARG A O 1
ATOM 3454 N N . MET A 1 446 ? -22.410 83.268 26.061 1.00 22.54 446 MET A N 1
ATOM 3455 C CA A MET A 1 446 ? -22.102 81.881 25.709 0.50 22.53 446 MET A CA 1
ATOM 3456 C CA B MET A 1 446 ? -22.101 81.883 25.698 0.50 22.57 446 MET A CA 1
ATOM 3457 C C . MET A 1 446 ? -20.642 81.544 25.992 1.00 22.58 446 MET A C 1
ATOM 3458 O O . MET A 1 446 ? -20.319 80.411 26.348 1.00 22.59 446 MET A O 1
ATOM 3467 N N . MET A 1 447 ? -19.772 82.537 25.836 1.00 22.66 447 MET A N 1
ATOM 3468 C CA . MET A 1 447 ? -18.334 82.368 26.025 1.00 22.78 447 MET A CA 1
ATOM 3469 C C . MET A 1 447 ? -17.902 82.380 27.494 1.00 22.93 447 MET A C 1
ATOM 3470 O O . MET A 1 447 ? -16.830 81.872 27.827 1.00 23.02 447 MET A O 1
ATOM 3475 N N . SER A 1 448 ? -18.733 82.951 28.364 1.00 23.11 448 SER A N 1
ATOM 3476 C CA . SER A 1 448 ? -18.371 83.129 29.776 1.00 23.32 448 SER A CA 1
ATOM 3477 C C . SER A 1 448 ? -19.160 82.255 30.754 1.00 23.46 448 SER A C 1
ATOM 3478 O O . SER A 1 448 ? -18.699 82.001 31.870 1.00 23.51 448 SER A O 1
ATOM 3481 N N . GLU A 1 449 ? -20.344 81.808 30.341 1.00 23.63 449 GLU A N 1
ATOM 3482 C CA . GLU A 1 449 ? -21.191 80.963 31.186 1.00 23.83 449 GLU A CA 1
ATOM 3483 C C . GLU A 1 449 ? -21.099 79.496 30.757 1.00 23.92 449 GLU A C 1
ATOM 3484 O O . GLU A 1 449 ? -21.519 79.146 29.654 1.00 23.98 449 GLU A O 1
ATOM 3490 N N . PRO A 1 450 ? -20.540 78.635 31.629 1.00 24.03 450 PRO A N 1
ATOM 3491 C CA . PRO A 1 450 ? -20.321 77.224 31.290 1.00 24.11 450 PRO A CA 1
ATOM 3492 C C . PRO A 1 450 ? -21.589 76.364 31.270 1.00 24.15 450 PRO A C 1
ATOM 3493 O O . PRO A 1 450 ? -21.607 75.322 30.613 1.00 24.23 450 PRO A O 1
ATOM 3497 N N . SER A 1 451 ? -22.632 76.795 31.977 1.00 24.18 451 SER A N 1
ATOM 3498 C CA . SER A 1 451 ? -23.839 75.984 32.134 1.00 24.24 451 SER A CA 1
ATOM 3499 C C . SER A 1 451 ? -25.082 76.616 31.511 1.00 24.23 451 SER A C 1
ATOM 3500 O O . SER A 1 451 ? -25.246 77.839 31.525 1.00 24.21 451 SER A O 1
ATOM 3503 N N . TRP A 1 452 ? -25.955 75.764 30.974 1.00 24.21 452 TRP A N 1
ATOM 3504 C CA . TRP A 1 452 ? -27.249 76.193 30.443 1.00 24.22 452 TRP A CA 1
ATOM 3505 C C . TRP A 1 452 ? -28.234 76.565 31.553 1.00 24.28 452 TRP A C 1
ATOM 3506 O O . TRP A 1 452 ? -29.291 77.132 31.279 1.00 24.28 452 TRP A O 1
ATOM 3517 N N . ASP A 1 453 ? -27.880 76.247 32.799 1.00 24.35 453 ASP A N 1
ATOM 3518 C CA . ASP A 1 453 ? -28.693 76.602 33.965 1.00 24.44 453 ASP A CA 1
ATOM 3519 C C . ASP A 1 453 ? -28.891 78.114 34.086 1.00 24.46 453 ASP A C 1
ATOM 3520 O O . ASP A 1 453 ? -29.914 78.573 34.597 1.00 24.44 453 ASP A O 1
ATOM 3525 N N . THR A 1 454 ? -27.907 78.874 33.609 1.00 24.49 454 THR A N 1
ATOM 3526 C CA . THR A 1 454 ? -27.971 80.334 33.609 1.00 24.53 454 THR A CA 1
ATOM 3527 C C . THR A 1 454 ? -28.144 80.902 32.198 1.00 24.58 454 THR A C 1
ATOM 3528 O O . THR A 1 454 ? -28.759 81.959 32.024 1.00 24.57 454 THR A O 1
ATOM 3532 N N . LEU A 1 455 ? -27.608 80.188 31.206 1.00 24.61 455 LEU A N 1
ATOM 3533 C CA A LEU A 1 455 ? -27.612 80.653 29.819 0.50 24.65 455 LEU A CA 1
ATOM 3534 C CA B LEU A 1 455 ? -27.618 80.640 29.811 0.50 24.66 455 LEU A CA 1
ATOM 3535 C C . LEU A 1 455 ? -28.996 80.607 29.162 1.00 24.69 455 LEU A C 1
ATOM 3536 O O . LEU A 1 455 ? -29.324 81.471 28.345 1.00 24.69 455 LEU A O 1
ATOM 3545 N N . LYS A 1 456 ? -29.797 79.602 29.518 1.00 24.74 456 LYS A N 1
ATOM 3546 C CA . LYS A 1 456 ? -31.132 79.423 28.934 1.00 24.91 456 LYS A CA 1
ATOM 3547 C C . LYS A 1 456 ? -32.055 80.622 29.197 1.00 24.93 456 LYS A C 1
ATOM 3548 O O . LYS A 1 456 ? -31.953 81.262 30.247 1.00 24.91 456 LYS A O 1
ATOM 3554 N N . PRO A 1 457 ? -32.944 80.938 28.233 1.00 24.97 457 PRO A N 1
ATOM 3555 C CA . PRO A 1 457 ? -33.890 82.043 28.409 1.00 25.03 457 PRO A CA 1
ATOM 3556 C C . PRO A 1 457 ? -34.945 81.755 29.478 1.00 25.04 457 PRO A C 1
ATOM 3557 O O . PRO A 1 457 ? -35.207 80.604 29.831 1.00 25.05 457 PRO A O 1
ATOM 3562 N N . MET B 2 1 ? -20.311 70.375 -30.837 1.00 22.89 1 MET B N 1
ATOM 3563 C CA . MET B 2 1 ? -21.735 70.163 -30.462 1.00 22.98 1 MET B CA 1
ATOM 3564 C C . MET B 2 1 ? -22.057 70.987 -29.217 1.00 22.86 1 MET B C 1
ATOM 3565 O O . MET B 2 1 ? -21.454 70.794 -28.159 1.00 22.82 1 MET B O 1
ATOM 3570 N N . ILE B 2 2 ? -23.006 71.910 -29.362 1.00 22.71 2 ILE B N 1
ATOM 3571 C CA . ILE B 2 2 ? -23.330 72.900 -28.327 1.00 22.63 2 ILE B CA 1
ATOM 3572 C C . ILE B 2 2 ? -23.786 72.273 -27.006 1.00 22.40 2 ILE B C 1
ATOM 3573 O O . ILE B 2 2 ? -23.441 72.762 -25.927 1.00 22.37 2 ILE B O 1
ATOM 3578 N N . SER B 2 3 ? -24.546 71.184 -27.099 1.00 22.19 3 SER B N 1
ATOM 3579 C CA . SER B 2 3 ? -25.139 70.548 -25.922 1.00 22.01 3 SER B CA 1
ATOM 3580 C C . SER B 2 3 ? -24.337 69.367 -25.366 1.00 21.92 3 SER B C 1
ATOM 3581 O O . SER B 2 3 ? -24.857 68.582 -24.568 1.00 21.88 3 SER B O 1
ATOM 3584 N N . THR B 2 4 ? -23.077 69.243 -25.785 1.00 21.76 4 THR B N 1
ATOM 3585 C CA . THR B 2 4 ? -22.167 68.248 -25.215 1.00 21.64 4 THR B CA 1
ATOM 3586 C C . THR B 2 4 ? -22.047 68.492 -23.710 1.00 21.54 4 THR B C 1
ATOM 3587 O O . THR B 2 4 ? -21.835 69.632 -23.289 1.00 21.49 4 THR B O 1
ATOM 3591 N N . PRO B 2 5 ? -22.217 67.430 -22.893 1.00 21.48 5 PRO B N 1
ATOM 3592 C CA . PRO B 2 5 ? -22.004 67.559 -21.451 1.00 21.47 5 PRO B CA 1
ATOM 3593 C C . PRO B 2 5 ? -20.621 68.125 -21.147 1.00 21.45 5 PRO B C 1
ATOM 3594 O O . PRO B 2 5 ? -19.635 67.722 -21.771 1.00 21.46 5 PRO B O 1
ATOM 3598 N N . LEU B 2 6 ? -20.560 69.060 -20.201 1.00 21.43 6 LEU B N 1
ATOM 3599 C CA . LEU B 2 6 ? -19.305 69.720 -19.838 1.00 21.43 6 LEU B CA 1
ATOM 3600 C C . LEU B 2 6 ? -18.298 68.756 -19.214 1.00 21.47 6 LEU B C 1
ATOM 3601 O O . LEU B 2 6 ? -17.098 69.032 -19.189 1.00 21.42 6 LEU B O 1
ATOM 3606 N N . SER B 2 7 ? -18.799 67.624 -18.723 1.00 21.52 7 SER B N 1
ATOM 3607 C CA . SER B 2 7 ? -17.956 66.548 -18.210 1.00 21.63 7 SER B CA 1
ATOM 3608 C C . SER B 2 7 ? -17.249 65.803 -19.343 1.00 21.69 7 SER B C 1
ATOM 3609 O O . SER B 2 7 ? -16.188 65.212 -19.137 1.00 21.71 7 SER B O 1
ATOM 3612 N N . LYS B 2 8 ? -17.847 65.839 -20.533 1.00 21.72 8 LYS B N 1
ATOM 3613 C CA . LYS B 2 8 ? -17.318 65.141 -21.703 1.00 21.82 8 LYS B CA 1
ATOM 3614 C C . LYS B 2 8 ? -16.431 66.060 -22.545 1.00 21.83 8 LYS B C 1
ATOM 3615 O O . LYS B 2 8 ? -16.617 67.281 -22.553 1.00 21.79 8 LYS B O 1
ATOM 3621 N N . GLU B 2 9 ? -15.472 65.463 -23.250 1.00 21.88 9 GLU B N 1
ATOM 3622 C CA . GLU B 2 9 ? -14.544 66.205 -24.106 1.00 22.01 9 GLU B CA 1
ATOM 3623 C C . GLU B 2 9 ? -15.245 66.911 -25.273 1.00 22.08 9 GLU B C 1
ATOM 3624 O O . GLU B 2 9 ? -16.324 66.498 -25.709 1.00 21.97 9 GLU B O 1
ATOM 3630 N N . PHE B 2 10 ? -14.617 67.979 -25.759 1.00 22.21 10 PHE B N 1
ATOM 3631 C CA . PHE B 2 10 ? -15.127 68.776 -26.874 1.00 22.44 10 PHE B CA 1
ATOM 3632 C C . PHE B 2 10 ? -15.206 67.948 -28.157 1.00 22.67 10 PHE B C 1
ATOM 3633 O O . PHE B 2 10 ? -14.300 67.169 -28.455 1.00 22.68 10 PHE B O 1
ATOM 3641 N N . GLU B 2 11 ? -16.299 68.109 -28.901 1.00 22.97 11 GLU B N 1
ATOM 3642 C CA . GLU B 2 11 ? -16.488 67.393 -30.163 1.00 23.35 11 GLU B CA 1
ATOM 3643 C C . GLU B 2 11 ? -15.756 68.108 -31.302 1.00 23.45 11 GLU B C 1
ATOM 3644 O O . GLU B 2 11 ? -16.360 68.866 -32.067 1.00 23.50 11 GLU B O 1
ATOM 3650 N N . TRP B 2 12 ? -14.452 67.867 -31.403 1.00 23.55 12 TRP B N 1
ATOM 3651 C CA . TRP B 2 12 ? -13.642 68.438 -32.479 1.00 23.65 12 TRP B CA 1
ATOM 3652 C C . TRP B 2 12 ? -14.021 67.833 -33.836 1.00 23.66 12 TRP B C 1
ATOM 3653 O O . TRP B 2 12 ? -14.433 66.670 -33.897 1.00 23.64 12 TRP B O 1
ATOM 3664 N N . PRO B 2 13 ? -13.899 68.623 -34.925 1.00 23.68 13 PRO B N 1
ATOM 3665 C CA . PRO B 2 13 ? -14.203 68.120 -36.271 1.00 23.68 13 PRO B CA 1
ATOM 3666 C C . PRO B 2 13 ? -13.259 66.998 -36.708 1.00 23.69 13 PRO B C 1
ATOM 3667 O O . PRO B 2 13 ? -12.199 66.814 -36.104 1.00 23.76 13 PRO B O 1
ATOM 3671 N N . ALA B 2 14 ? -13.651 66.263 -37.749 1.00 23.66 14 ALA B N 1
ATOM 3672 C CA . ALA B 2 14 ? -12.868 65.138 -38.274 1.00 23.58 14 ALA B CA 1
ATOM 3673 C C . ALA B 2 14 ? -11.415 65.522 -38.556 1.00 23.50 14 ALA B C 1
ATOM 3674 O O . ALA B 2 14 ? -10.490 64.814 -38.151 1.00 23.58 14 ALA B O 1
ATOM 3676 N N . LYS B 2 15 ? -11.228 66.642 -39.250 1.00 23.29 15 LYS B N 1
ATOM 3677 C CA . LYS B 2 15 ? -9.902 67.214 -39.467 1.00 23.10 15 LYS B CA 1
ATOM 3678 C C . LYS B 2 15 ? -9.835 68.633 -38.892 1.00 22.83 15 LYS B C 1
ATOM 3679 O O . LYS B 2 15 ? -10.843 69.347 -38.894 1.00 22.83 15 LYS B O 1
ATOM 3685 N N . PRO B 2 16 ? -8.654 69.040 -38.380 1.00 22.52 16 PRO B N 1
ATOM 3686 C CA . PRO B 2 16 ? -8.480 70.400 -37.861 1.00 22.24 16 PRO B CA 1
ATOM 3687 C C . PRO B 2 16 ? -8.769 71.471 -38.910 1.00 21.94 16 PRO B C 1
ATOM 3688 O O . PRO B 2 16 ? -8.574 71.237 -40.106 1.00 21.88 16 PRO B O 1
ATOM 3692 N N . VAL B 2 17 ? -9.229 72.635 -38.455 1.00 21.57 17 VAL B N 1
ATOM 3693 C CA . VAL B 2 17 ? -9.536 73.763 -39.342 1.00 21.23 17 VAL B CA 1
ATOM 3694 C C . VAL B 2 17 ? -8.282 74.291 -40.044 1.00 21.00 17 VAL B C 1
ATOM 3695 O O . VAL B 2 17 ? -7.161 73.897 -39.709 1.00 20.97 17 VAL B O 1
ATOM 3699 N N . SER B 2 18 ? -8.481 75.184 -41.012 1.00 20.69 18 SER B N 1
ATOM 3700 C CA . SER B 2 18 ? -7.380 75.779 -41.771 1.00 20.43 18 SER B CA 1
ATOM 3701 C C . SER B 2 18 ? -6.428 76.581 -40.882 1.00 20.29 18 SER B C 1
ATOM 3702 O O . SER B 2 18 ? -6.804 77.022 -39.791 1.00 20.20 18 SER B O 1
ATOM 3705 N N . LEU B 2 19 ? -5.198 76.758 -41.362 1.00 20.16 19 LEU B N 1
ATOM 3706 C CA . LEU B 2 19 ? -4.187 77.568 -40.681 1.00 20.05 19 LEU B CA 1
ATOM 3707 C C . LEU B 2 19 ? -4.674 79.001 -40.476 1.00 19.95 19 LEU B C 1
ATOM 3708 O O . LEU B 2 19 ? -4.499 79.577 -39.399 1.00 19.91 19 LEU B O 1
ATOM 3713 N N . GLU B 2 20 ? -5.293 79.557 -41.517 1.00 19.84 20 GLU B N 1
ATOM 3714 C CA . GLU B 2 20 ? -5.808 80.925 -41.507 1.00 19.72 20 GLU B CA 1
ATOM 3715 C C . GLU B 2 20 ? -6.865 81.139 -40.422 1.00 19.64 20 GLU B C 1
ATOM 3716 O O . GLU B 2 20 ? -6.805 82.119 -39.678 1.00 19.53 20 GLU B O 1
ATOM 3722 N N . LEU B 2 21 ? -7.820 80.214 -40.333 1.00 19.54 21 LEU B N 1
ATOM 3723 C CA . LEU B 2 21 ? -8.905 80.306 -39.354 1.00 19.50 21 LEU B CA 1
ATOM 3724 C C . LEU B 2 21 ? -8.404 80.133 -37.919 1.00 19.38 21 LEU B C 1
ATOM 3725 O O . LEU B 2 21 ? -8.839 80.854 -37.017 1.00 19.39 21 LEU B O 1
ATOM 3730 N N . GLN B 2 22 ? -7.493 79.181 -37.717 1.00 19.28 22 GLN B N 1
ATOM 3731 C CA . GLN B 2 22 ? -6.862 78.967 -36.413 1.00 19.21 22 GLN B CA 1
ATOM 3732 C C . GLN B 2 22 ? -6.173 80.246 -35.935 1.00 19.18 22 GLN B C 1
ATOM 3733 O O . GLN B 2 22 ? -6.318 80.644 -34.776 1.00 19.20 22 GLN B O 1
ATOM 3739 N N . HIS B 2 23 ? -5.436 80.878 -36.846 1.00 19.16 23 HIS B N 1
ATOM 3740 C CA . HIS B 2 23 ? -4.729 82.129 -36.583 1.00 19.14 23 HIS B CA 1
ATOM 3741 C C . HIS B 2 23 ? -5.687 83.252 -36.186 1.00 19.14 23 HIS B C 1
ATOM 3742 O O . HIS B 2 23 ? -5.458 83.935 -35.190 1.00 19.09 23 HIS B O 1
ATOM 3749 N N . GLN B 2 24 ? -6.764 83.421 -36.953 1.00 19.07 24 GLN B N 1
ATOM 3750 C CA . GLN B 2 24 ? -7.737 84.489 -36.702 1.00 19.12 24 GLN B CA 1
ATOM 3751 C C . GLN B 2 24 ? -8.459 84.346 -35.358 1.00 19.07 24 GLN B C 1
ATOM 3752 O O . GLN B 2 24 ? -8.678 85.340 -34.664 1.00 19.14 24 GLN B O 1
ATOM 3758 N N . VAL B 2 25 ? -8.816 83.114 -34.998 1.00 19.02 25 VAL B N 1
ATOM 3759 C CA . VAL B 2 25 ? -9.480 82.838 -33.718 1.00 18.98 25 VAL B CA 1
ATOM 3760 C C . VAL B 2 25 ? -8.538 83.103 -32.539 1.00 18.98 25 VAL B C 1
ATOM 3761 O O . VAL B 2 25 ? -8.909 83.793 -31.587 1.00 18.93 25 VAL B O 1
ATOM 3765 N N . GLU B 2 26 ? -7.320 82.566 -32.620 1.00 18.99 26 GLU B N 1
ATOM 3766 C CA . GLU B 2 26 ? -6.306 82.770 -31.583 1.00 18.98 26 GLU B CA 1
ATOM 3767 C C . GLU B 2 26 ? -5.987 84.248 -31.381 1.00 18.96 26 GLU B C 1
ATOM 3768 O O . GLU B 2 26 ? -5.968 84.734 -30.249 1.00 18.96 26 GLU B O 1
ATOM 3774 N N . GLN B 2 27 ? -5.752 84.957 -32.484 1.00 18.95 27 GLN B N 1
ATOM 3775 C CA . GLN B 2 27 ? -5.436 86.385 -32.435 1.00 18.97 27 GLN B CA 1
ATOM 3776 C C . GLN B 2 27 ? -6.576 87.206 -31.831 1.00 19.04 27 GLN B C 1
ATOM 3777 O O . GLN B 2 27 ? -6.328 88.177 -31.115 1.00 19.10 27 GLN B O 1
ATOM 3783 N N . PHE B 2 28 ? -7.816 86.804 -32.110 1.00 19.11 28 PHE B N 1
ATOM 3784 C CA . PHE B 2 28 ? -8.988 87.426 -31.493 1.00 19.20 28 PHE B CA 1
ATOM 3785 C C . PHE B 2 28 ? -8.966 87.250 -29.975 1.00 19.21 28 PHE B C 1
ATOM 3786 O O . PHE B 2 28 ? -9.189 88.210 -29.234 1.00 19.22 28 PHE B O 1
ATOM 3794 N N . TYR B 2 29 ? -8.693 86.026 -29.524 1.00 19.19 29 TYR B N 1
ATOM 3795 C CA . TYR B 2 29 ? -8.617 85.721 -28.094 1.00 19.24 29 TYR B CA 1
ATOM 3796 C C . TYR B 2 29 ? -7.488 86.467 -27.385 1.00 19.19 29 TYR B C 1
ATOM 3797 O O . TYR B 2 29 ? -7.652 86.902 -26.243 1.00 19.21 29 TYR B O 1
ATOM 3806 N N . TYR B 2 30 ? -6.350 86.610 -28.062 1.00 19.08 30 TYR B N 1
ATOM 3807 C CA . TYR B 2 30 ? -5.213 87.351 -27.512 1.00 19.11 30 TYR B CA 1
ATOM 3808 C C . TYR B 2 30 ? -5.568 88.826 -27.348 1.00 19.18 30 TYR B C 1
ATOM 3809 O O . TYR B 2 30 ? -5.193 89.459 -26.361 1.00 19.18 30 TYR B O 1
ATOM 3818 N N . ARG B 2 31 ? -6.294 89.361 -28.327 1.00 19.26 31 ARG B N 1
ATOM 3819 C CA . ARG B 2 31 ? -6.773 90.738 -28.282 1.00 19.42 31 ARG B CA 1
ATOM 3820 C C . ARG B 2 31 ? -7.837 90.928 -27.202 1.00 19.47 31 ARG B C 1
ATOM 3821 O O . ARG B 2 31 ? -7.858 91.958 -26.525 1.00 19.55 31 ARG B O 1
ATOM 3829 N N . GLU B 2 32 ? -8.704 89.928 -27.037 1.00 19.55 32 GLU B N 1
ATOM 3830 C CA . GLU B 2 32 ? -9.706 89.930 -25.969 1.00 19.61 32 GLU B CA 1
ATOM 3831 C C . GLU B 2 32 ? -9.035 89.951 -24.596 1.00 19.61 32 GLU B C 1
ATOM 3832 O O . GLU B 2 32 ? -9.460 90.686 -23.701 1.00 19.59 32 GLU B O 1
ATOM 3838 N N . ALA B 2 33 ? -7.988 89.141 -24.446 1.00 19.69 33 ALA B N 1
ATOM 3839 C CA . ALA B 2 33 ? -7.223 89.057 -23.203 1.00 19.80 33 ALA B CA 1
ATOM 3840 C C . ALA B 2 33 ? -6.519 90.374 -22.879 1.00 19.86 33 ALA B C 1
ATOM 3841 O O . ALA B 2 33 ? -6.487 90.794 -21.720 1.00 19.85 33 ALA B O 1
ATOM 3843 N N . GLN B 2 34 ? -5.967 91.018 -23.908 1.00 19.91 34 GLN B N 1
ATOM 3844 C CA . GLN B 2 34 ? -5.327 92.329 -23.770 1.00 20.02 34 GLN B CA 1
ATOM 3845 C C . GLN B 2 34 ? -6.278 93.374 -23.186 1.00 20.02 34 GLN B C 1
ATOM 3846 O O . GLN B 2 34 ? -5.895 94.140 -22.301 1.00 20.12 34 GLN B O 1
ATOM 3852 N N . LEU B 2 35 ? -7.515 93.390 -23.680 1.00 20.00 35 LEU B N 1
ATOM 3853 C CA . LEU B 2 35 ? -8.529 94.337 -23.215 1.00 20.04 35 LEU B CA 1
ATOM 3854 C C . LEU B 2 35 ? -8.873 94.134 -21.739 1.00 20.07 35 LEU B C 1
ATOM 3855 O O . LEU B 2 35 ? -8.929 95.099 -20.974 1.00 20.11 35 LEU B O 1
ATOM 3860 N N . LEU B 2 36 ? -9.087 92.880 -21.345 1.00 20.17 36 LEU B N 1
ATOM 3861 C CA . LEU B 2 36 ? -9.403 92.548 -19.955 1.00 20.19 36 LEU B CA 1
ATOM 3862 C C . LEU B 2 36 ? -8.232 92.820 -19.012 1.00 20.22 36 LEU B C 1
ATOM 3863 O O . LEU B 2 36 ? -8.418 93.393 -17.936 1.00 20.16 36 LEU B O 1
ATOM 3868 N N . ASP B 2 37 ? -7.031 92.422 -19.428 1.00 20.19 37 ASP B N 1
ATOM 3869 C CA . ASP B 2 37 ? -5.828 92.587 -18.608 1.00 20.21 37 ASP B CA 1
ATOM 3870 C C . ASP B 2 37 ? -5.374 94.043 -18.477 1.00 20.30 37 ASP B C 1
ATOM 3871 O O . ASP B 2 37 ? -4.534 94.362 -17.633 1.00 20.22 37 ASP B O 1
ATOM 3876 N N . HIS B 2 38 ? -5.935 94.916 -19.310 1.00 20.41 38 HIS B N 1
ATOM 3877 C CA . HIS B 2 38 ? -5.654 96.350 -19.240 1.00 20.62 38 HIS B CA 1
ATOM 3878 C C . HIS B 2 38 ? -6.900 97.176 -18.922 1.00 20.75 38 HIS B C 1
ATOM 3879 O O . HIS B 2 38 ? -6.936 98.388 -19.159 1.00 20.70 38 HIS B O 1
ATOM 3886 N N . HIS B 2 39 ? -7.913 96.497 -18.383 1.00 20.95 39 HIS B N 1
ATOM 3887 C CA . HIS B 2 39 ? -9.134 97.124 -17.862 1.00 21.23 39 HIS B CA 1
ATOM 3888 C C . HIS B 2 39 ? -9.888 97.993 -18.875 1.00 21.19 39 HIS B C 1
ATOM 3889 O O . HIS B 2 39 ? -10.480 99.014 -18.516 1.00 21.20 39 HIS B O 1
ATOM 3896 N N . ALA B 2 40 ? -9.863 97.572 -20.138 1.00 21.21 40 ALA B N 1
ATOM 3897 C CA . ALA B 2 40 ? -10.636 98.220 -21.193 1.00 21.30 40 ALA B CA 1
ATOM 3898 C C . ALA B 2 40 ? -12.000 97.538 -21.290 1.00 21.36 40 ALA B C 1
ATOM 3899 O O . ALA B 2 40 ? -12.312 96.868 -22.281 1.00 21.32 40 ALA B O 1
ATOM 3901 N N . PHE B 2 41 ? -12.805 97.720 -20.244 1.00 21.47 41 PHE B N 1
ATOM 3902 C CA . PHE B 2 41 ? -14.065 96.993 -20.077 1.00 21.60 41 PHE B CA 1
ATOM 3903 C C . PHE B 2 41 ? -15.144 97.368 -21.091 1.00 21.66 41 PHE B C 1
ATOM 3904 O O . PHE B 2 41 ? -15.921 96.510 -21.512 1.00 21.65 41 PHE B O 1
ATOM 3912 N N . GLN B 2 42 ? -15.188 98.641 -21.478 1.00 21.72 42 GLN B N 1
ATOM 3913 C CA . GLN B 2 42 ? -16.138 99.106 -22.491 1.00 21.83 42 GLN B CA 1
ATOM 3914 C C . GLN B 2 42 ? -15.813 98.527 -23.867 1.00 21.67 42 GLN B C 1
ATOM 3915 O O . GLN B 2 42 ? -16.716 98.128 -24.607 1.00 21.63 42 GLN B O 1
ATOM 3921 N N . ALA B 2 43 ? -14.522 98.478 -24.192 1.00 21.50 43 ALA B N 1
ATOM 3922 C CA . ALA B 2 43 ? -14.050 97.886 -25.442 1.00 21.36 43 ALA B CA 1
ATOM 3923 C C . ALA B 2 43 ? -14.303 96.379 -25.469 1.00 21.22 43 ALA B C 1
ATOM 3924 O O . ALA B 2 43 ? -14.669 95.825 -26.508 1.00 21.30 43 ALA B O 1
ATOM 3926 N N . TRP B 2 44 ? -14.112 95.728 -24.321 1.00 21.04 44 TRP B N 1
ATOM 3927 C CA . TRP B 2 44 ? -14.375 94.296 -24.184 1.00 20.93 44 TRP B CA 1
ATOM 3928 C C . TRP B 2 44 ? -15.862 93.976 -24.326 1.00 20.83 44 TRP B C 1
ATOM 3929 O O . TRP B 2 44 ? -16.230 92.991 -24.968 1.00 20.80 44 TRP B O 1
ATOM 3940 N N . PHE B 2 45 ? -16.706 94.814 -23.725 1.00 20.75 45 PHE B N 1
ATOM 3941 C CA . PHE B 2 45 ? -18.158 94.631 -23.775 1.00 20.66 45 PHE B CA 1
ATOM 3942 C C . PHE B 2 45 ? -18.709 94.728 -25.200 1.00 20.64 45 PHE B C 1
ATOM 3943 O O . PHE B 2 45 ? -19.692 94.062 -25.537 1.00 20.60 45 PHE B O 1
ATOM 3951 N N . ALA B 2 46 ? -18.062 95.547 -26.028 1.00 20.60 46 ALA B N 1
ATOM 3952 C CA . ALA B 2 46 ? -18.431 95.707 -27.436 1.00 20.55 46 ALA B CA 1
ATOM 3953 C C . ALA B 2 46 ? -18.296 94.405 -28.233 1.00 20.54 46 ALA B C 1
ATOM 3954 O O . ALA B 2 46 ? -18.910 94.252 -29.291 1.00 20.49 46 ALA B O 1
ATOM 3956 N N . LEU B 2 47 ? -17.494 93.476 -27.715 1.00 20.55 47 LEU B N 1
ATOM 3957 C CA . LEU B 2 47 ? -17.274 92.180 -28.360 1.00 20.60 47 LEU B CA 1
ATOM 3958 C C . LEU B 2 47 ? -18.384 91.175 -28.054 1.00 20.64 47 LEU B C 1
ATOM 3959 O O . LEU B 2 47 ? -18.465 90.124 -28.691 1.00 20.64 47 LEU B O 1
ATOM 3964 N N . LEU B 2 48 ? -19.227 91.494 -27.075 1.00 20.65 48 LEU B N 1
ATOM 3965 C CA . LEU B 2 48 ? -20.341 90.624 -26.706 1.00 20.71 48 LEU B CA 1
ATOM 3966 C C . LEU B 2 48 ? -21.558 90.911 -27.580 1.00 20.71 48 LEU B C 1
ATOM 3967 O O . LEU B 2 48 ? -22.029 92.050 -27.650 1.00 20.64 48 LEU B O 1
ATOM 3972 N N . ALA B 2 49 ? -22.056 89.871 -28.247 1.00 20.72 49 ALA B N 1
ATOM 3973 C CA . ALA B 2 49 ? -23.220 89.987 -29.127 1.00 20.84 49 ALA B CA 1
ATOM 3974 C C . ALA B 2 49 ? -24.478 90.342 -28.336 1.00 20.92 49 ALA B C 1
ATOM 3975 O O . ALA B 2 49 ? -24.535 90.125 -27.126 1.00 20.85 49 ALA B O 1
ATOM 3977 N N . GLU B 2 50 ? -25.479 90.886 -29.024 1.00 21.08 50 GLU B N 1
ATOM 3978 C CA . GLU B 2 50 ? -26.733 91.296 -28.384 1.00 21.23 50 GLU B CA 1
ATOM 3979 C C . GLU B 2 50 ? -27.477 90.127 -27.734 1.00 21.31 50 GLU B C 1
ATOM 3980 O O . GLU B 2 50 ? -28.219 90.316 -26.768 1.00 21.39 50 GLU B O 1
ATOM 3986 N N . ASP B 2 51 ? -27.267 88.924 -28.264 1.00 21.38 51 ASP B N 1
ATOM 3987 C CA . ASP B 2 51 ? -27.916 87.719 -27.750 1.00 21.49 51 ASP B CA 1
ATOM 3988 C C . ASP B 2 51 ? -26.970 86.848 -26.912 1.00 21.52 51 ASP B C 1
ATOM 3989 O O . ASP B 2 51 ? -27.177 85.636 -26.785 1.00 21.41 51 ASP B O 1
ATOM 3994 N N . ILE B 2 52 ? -25.944 87.474 -26.335 1.00 21.53 52 ILE B N 1
ATOM 3995 C CA . ILE B 2 52 ? -24.950 86.763 -25.522 1.00 21.64 52 ILE B CA 1
ATOM 3996 C C . ILE B 2 52 ? -25.576 86.026 -24.336 1.00 21.65 52 ILE B C 1
ATOM 3997 O O . ILE B 2 52 ? -26.449 86.560 -23.646 1.00 21.60 52 ILE B O 1
ATOM 4002 N N . HIS B 2 53 ? -25.142 84.785 -24.139 1.00 21.73 53 HIS B N 1
ATOM 4003 C CA . HIS B 2 53 ? -25.394 84.073 -22.896 1.00 21.81 53 HIS B CA 1
ATOM 4004 C C . HIS B 2 53 ? -24.063 83.693 -22.255 1.00 21.81 53 HIS B C 1
ATOM 4005 O O . HIS B 2 53 ? -23.319 82.856 -22.774 1.00 21.85 53 HIS B O 1
ATOM 4012 N N . TYR B 2 54 ? -23.779 84.340 -21.128 1.00 21.75 54 TYR B N 1
ATOM 4013 C CA . TYR B 2 54 ? -22.528 84.192 -20.399 1.00 21.81 54 TYR B CA 1
ATOM 4014 C C . TYR B 2 54 ? -22.816 83.348 -19.162 1.00 21.69 54 TYR B C 1
ATOM 4015 O O . TYR B 2 54 ? -23.511 83.796 -18.248 1.00 21.71 54 TYR B O 1
ATOM 4024 N N . TRP B 2 55 ? -22.290 82.125 -19.140 1.00 21.61 55 TRP B N 1
ATOM 4025 C CA . TRP B 2 55 ? -22.691 81.137 -18.138 1.00 21.51 55 TRP B CA 1
ATOM 4026 C C . TRP B 2 55 ? -21.516 80.361 -17.548 1.00 21.51 55 TRP B C 1
ATOM 4027 O O . TRP B 2 55 ? -20.671 79.847 -18.284 1.00 21.45 55 TRP B O 1
ATOM 4038 N N . MET B 2 56 ? -21.474 80.301 -16.217 1.00 21.43 56 MET B N 1
ATOM 4039 C CA A MET B 2 56 ? -20.479 79.512 -15.497 0.50 21.43 56 MET B CA 1
ATOM 4040 C CA B MET B 2 56 ? -20.479 79.508 -15.497 0.50 21.42 56 MET B CA 1
ATOM 4041 C C . MET B 2 56 ? -21.165 78.648 -14.435 1.00 21.41 56 MET B C 1
ATOM 4042 O O . MET B 2 56 ? -21.546 79.150 -13.372 1.00 21.42 56 MET B O 1
ATOM 4051 N N . PRO B 2 57 ? -21.334 77.340 -14.720 1.00 21.42 57 PRO B N 1
ATOM 4052 C CA . PRO B 2 57 ? -22.040 76.480 -13.769 1.00 21.36 57 PRO B CA 1
ATOM 4053 C C . PRO B 2 57 ? -21.235 76.134 -12.517 1.00 21.36 57 PRO B C 1
ATOM 4054 O O . PRO B 2 57 ? -20.004 76.190 -12.531 1.00 21.28 57 PRO B O 1
ATOM 4058 N N . ILE B 2 58 ? -21.948 75.786 -11.448 1.00 21.38 58 ILE B N 1
ATOM 4059 C CA . ILE B 2 58 ? -21.338 75.285 -10.219 1.00 21.47 58 ILE B CA 1
ATOM 4060 C C . ILE B 2 58 ? -20.950 73.815 -10.411 1.00 21.59 58 ILE B C 1
ATOM 4061 O O . ILE B 2 58 ? -21.742 73.018 -10.919 1.00 21.56 58 ILE B O 1
ATOM 4066 N N . ARG B 2 59 ? -19.723 73.476 -10.019 1.00 21.74 59 ARG B N 1
ATOM 4067 C CA . ARG B 2 59 ? -19.242 72.094 -10.050 1.00 21.96 59 ARG B CA 1
ATOM 4068 C C . ARG B 2 59 ? -19.269 71.479 -8.659 1.00 21.99 59 ARG B C 1
ATOM 4069 O O . ARG B 2 59 ? -18.912 72.132 -7.675 1.00 22.01 59 ARG B O 1
ATOM 4077 N N . THR B 2 60 ? -19.691 70.220 -8.586 1.00 22.02 60 THR B N 1
ATOM 4078 C CA . THR B 2 60 ? -19.802 69.513 -7.312 1.00 22.13 60 THR B CA 1
ATOM 4079 C C . THR B 2 60 ? -18.860 68.312 -7.239 1.00 22.31 60 THR B C 1
ATOM 4080 O O . THR B 2 60 ? -18.343 67.848 -8.259 1.00 22.17 60 THR B O 1
ATOM 4084 N N . VAL B 2 61 ? -18.647 67.825 -6.020 1.00 22.51 61 VAL B N 1
ATOM 4085 C CA . VAL B 2 61 ? -17.793 66.672 -5.765 1.00 22.88 61 VAL B CA 1
ATOM 4086 C C . VAL B 2 61 ? -18.669 65.425 -5.646 1.00 23.17 61 VAL B C 1
ATOM 4087 O O . VAL B 2 61 ? -19.495 65.318 -4.736 1.00 23.10 61 VAL B O 1
ATOM 4091 N N . ARG B 2 62 ? -18.492 64.496 -6.584 1.00 23.59 62 ARG B N 1
ATOM 4092 C CA . ARG B 2 62 ? -19.327 63.297 -6.661 1.00 24.03 62 ARG B CA 1
ATOM 4093 C C . ARG B 2 62 ? -18.490 62.029 -6.769 1.00 24.37 62 ARG B C 1
ATOM 4094 O O . ARG B 2 62 ? -17.429 62.026 -7.398 1.00 24.43 62 ARG B O 1
ATOM 4102 N N . THR B 2 63 ? -18.984 60.954 -6.159 1.00 24.81 63 THR B N 1
ATOM 4103 C CA . THR B 2 63 ? -18.366 59.634 -6.286 1.00 25.29 63 THR B CA 1
ATOM 4104 C C . THR B 2 63 ? -18.794 58.954 -7.591 1.00 25.53 63 THR B C 1
ATOM 4105 O O . THR B 2 63 ? -19.490 59.555 -8.415 1.00 25.59 63 THR B O 1
ATOM 4109 N N . ALA B 2 64 ? -18.378 57.701 -7.760 1.00 25.79 64 ALA B N 1
ATOM 4110 C CA . ALA B 2 64 ? -18.543 56.949 -9.007 1.00 26.05 64 ALA B CA 1
ATOM 4111 C C . ALA B 2 64 ? -19.963 56.928 -9.585 1.00 26.21 64 ALA B C 1
ATOM 4112 O O . ALA B 2 64 ? -20.177 57.349 -10.724 1.00 26.24 64 ALA B O 1
ATOM 4114 N N . ARG B 2 65 ? -20.920 56.440 -8.797 1.00 26.42 65 ARG B N 1
ATOM 4115 C CA . ARG B 2 65 ? -22.277 56.164 -9.288 1.00 26.65 65 ARG B CA 1
ATOM 4116 C C . ARG B 2 65 ? -23.133 57.406 -9.566 1.00 26.56 65 ARG B C 1
ATOM 4117 O O . ARG B 2 65 ? -24.167 57.314 -10.233 1.00 26.64 65 ARG B O 1
ATOM 4125 N N . GLU B 2 66 ? -22.704 58.558 -9.058 1.00 26.50 66 GLU B N 1
ATOM 4126 C CA . GLU B 2 66 ? -23.453 59.802 -9.241 1.00 26.39 66 GLU B CA 1
ATOM 4127 C C . GLU B 2 66 ? -22.611 60.900 -9.896 1.00 26.22 66 GLU B C 1
ATOM 4128 O O . GLU B 2 66 ? -22.765 62.087 -9.589 1.00 26.16 66 GLU B O 1
ATOM 4134 N N . GLN B 2 67 ? -21.739 60.491 -10.816 1.00 25.98 67 GLN B N 1
ATOM 4135 C CA . GLN B 2 67 ? -20.858 61.414 -11.529 1.00 25.76 67 GLN B CA 1
ATOM 4136 C C . GLN B 2 67 ? -21.619 62.285 -12.534 1.00 25.45 67 GLN B C 1
ATOM 4137 O O . GLN B 2 67 ? -21.156 63.366 -12.903 1.00 25.39 67 GLN B O 1
ATOM 4143 N N . GLY B 2 68 ? -22.788 61.811 -12.963 1.00 25.06 68 GLY B N 1
ATOM 4144 C CA . GLY B 2 68 ? -23.667 62.580 -13.845 1.00 24.58 68 GLY B CA 1
ATOM 4145 C C . GLY B 2 68 ? -24.272 63.800 -13.170 1.00 24.23 68 GLY B C 1
ATOM 4146 O O . GLY B 2 68 ? -24.924 64.620 -13.822 1.00 24.17 68 GLY B O 1
ATOM 4147 N N . LEU B 2 69 ? -24.055 63.915 -11.860 1.00 23.86 69 LEU B N 1
ATOM 4148 C CA . LEU B 2 69 ? -24.540 65.047 -11.073 1.00 23.50 69 LEU B CA 1
ATOM 4149 C C . LEU B 2 69 ? -23.419 66.032 -10.723 1.00 23.24 69 LEU B C 1
ATOM 4150 O O . LEU B 2 69 ? -23.603 66.909 -9.872 1.00 23.13 69 LEU B O 1
ATOM 4155 N N . GLU B 2 70 ? -22.269 65.886 -11.381 1.00 22.89 70 GLU B N 1
ATOM 4156 C CA . GLU B 2 70 ? -21.114 66.756 -11.137 1.00 22.65 70 GLU B CA 1
ATOM 4157 C C . GLU B 2 70 ? -21.452 68.227 -11.366 1.00 22.33 70 GLU B C 1
ATOM 4158 O O . GLU B 2 70 ? -21.190 69.069 -10.507 1.00 22.29 70 GLU B O 1
ATOM 4164 N N . TYR B 2 71 ? -22.037 68.524 -12.524 1.00 22.00 71 TYR B N 1
ATOM 4165 C CA . TYR B 2 71 ? -22.392 69.891 -12.880 1.00 21.70 71 TYR B CA 1
ATOM 4166 C C . TYR B 2 71 ? -23.820 70.226 -12.476 1.00 21.49 71 TYR B C 1
ATOM 4167 O O . TYR B 2 71 ? -24.756 69.491 -12.803 1.00 21.46 71 TYR B O 1
ATOM 4176 N N . VAL B 2 72 ? -23.974 71.333 -11.754 1.00 21.28 72 VAL B N 1
ATOM 4177 C CA . VAL B 2 72 ? -25.293 71.883 -11.460 1.00 21.06 72 VAL B CA 1
ATOM 4178 C C . VAL B 2 72 ? -25.887 72.356 -12.791 1.00 20.97 72 VAL B C 1
ATOM 4179 O O . VAL B 2 72 ? -25.294 73.202 -13.467 1.00 20.86 72 VAL B O 1
ATOM 4183 N N . PRO B 2 73 ? -27.045 71.789 -13.181 1.00 20.88 73 PRO B N 1
ATOM 4184 C CA . PRO B 2 73 ? -27.588 71.966 -14.531 1.00 20.89 73 PRO B CA 1
ATOM 4185 C C . PRO B 2 73 ? -28.047 73.390 -14.842 1.00 20.87 73 PRO B C 1
ATOM 4186 O O . PRO B 2 73 ? -28.206 74.208 -13.933 1.00 20.88 73 PRO B O 1
ATOM 4190 N N . ALA B 2 74 ? -28.244 73.668 -16.131 1.00 20.88 74 ALA B N 1
ATOM 4191 C CA . ALA B 2 74 ? -28.852 74.916 -16.583 1.00 20.82 74 ALA B CA 1
ATOM 4192 C C . ALA B 2 74 ? -30.249 75.055 -15.986 1.00 20.73 74 ALA B C 1
ATOM 4193 O O . ALA B 2 74 ? -30.947 74.059 -15.782 1.00 20.75 74 ALA B O 1
ATOM 4195 N N . GLY B 2 75 ? -30.648 76.290 -15.697 1.00 20.69 75 GLY B N 1
ATOM 4196 C CA . GLY B 2 75 ? -31.937 76.551 -15.058 1.00 20.59 75 GLY B CA 1
ATOM 4197 C C . GLY B 2 75 ? -31.897 76.350 -13.553 1.00 20.53 75 GLY B C 1
ATOM 4198 O O . GLY B 2 75 ? -32.940 76.234 -12.908 1.00 20.52 75 GLY B O 1
ATOM 4199 N N . ALA B 2 76 ? -30.687 76.304 -12.999 1.00 20.47 76 ALA B N 1
ATOM 4200 C CA . ALA B 2 76 ? -30.475 76.220 -11.556 1.00 20.42 76 ALA B CA 1
ATOM 4201 C C . ALA B 2 76 ? -29.449 77.279 -11.136 1.00 20.39 76 ALA B C 1
ATOM 4202 O O . ALA B 2 76 ? -29.070 78.129 -11.945 1.00 20.39 76 ALA B O 1
ATOM 4204 N N . ASN B 2 77 ? -29.008 77.236 -9.880 1.00 20.38 77 ASN B N 1
ATOM 4205 C CA . ASN B 2 77 ? -28.001 78.181 -9.391 1.00 20.40 77 ASN B CA 1
ATOM 4206 C C . ASN B 2 77 ? -26.678 78.033 -10.143 1.00 20.48 77 ASN B C 1
ATOM 4207 O O . ASN B 2 77 ? -26.333 76.939 -10.595 1.00 20.46 77 ASN B O 1
ATOM 4212 N N . ALA B 2 78 ? -25.957 79.143 -10.289 1.00 20.54 78 ALA B N 1
ATOM 4213 C CA . ALA B 2 78 ? -24.698 79.175 -11.032 1.00 20.60 78 ALA B CA 1
ATOM 4214 C C . ALA B 2 78 ? -23.797 80.303 -10.533 1.00 20.67 78 ALA B C 1
ATOM 4215 O O . ALA B 2 78 ? -24.247 81.183 -9.795 1.00 20.65 78 ALA B O 1
ATOM 4217 N N . HIS B 2 79 ? -22.526 80.267 -10.935 1.00 20.79 79 HIS B N 1
ATOM 4218 C CA . HIS B 2 79 ? -21.582 81.343 -10.627 1.00 20.84 79 HIS B CA 1
ATOM 4219 C C . HIS B 2 79 ? -21.870 82.569 -11.493 1.00 20.98 79 HIS B C 1
ATOM 4220 O O . HIS B 2 79 ? -21.893 83.699 -11.000 1.00 20.96 79 HIS B O 1
ATOM 4227 N N . PHE B 2 80 ? -22.077 82.327 -12.786 1.00 21.10 80 PHE B N 1
ATOM 4228 C CA . PHE B 2 80 ? -22.533 83.343 -13.729 1.00 21.27 80 PHE B CA 1
ATOM 4229 C C . PHE B 2 80 ? -23.683 82.782 -14.559 1.00 21.21 80 PHE B C 1
ATOM 4230 O O . PHE B 2 80 ? -23.674 81.608 -14.931 1.00 21.11 80 PHE B O 1
ATOM 4238 N N . ASP B 2 81 ? -24.674 83.626 -14.832 1.00 21.23 81 ASP B N 1
ATOM 4239 C CA . ASP B 2 81 ? -25.766 83.302 -15.749 1.00 21.27 81 ASP B CA 1
ATOM 4240 C C . ASP B 2 81 ? -26.313 84.624 -16.268 1.00 21.31 81 ASP B C 1
ATOM 4241 O O . ASP B 2 81 ? -27.211 85.221 -15.667 1.00 21.33 81 ASP B O 1
ATOM 4246 N N . ASP B 2 82 ? -25.756 85.076 -17.388 1.00 21.41 82 ASP B N 1
ATOM 4247 C CA . ASP B 2 82 ? -25.902 86.464 -17.805 1.00 21.48 82 ASP B CA 1
ATOM 4248 C C . ASP B 2 82 ? -26.342 86.676 -19.250 1.00 21.47 82 ASP B C 1
ATOM 4249 O O . ASP B 2 82 ? -26.056 85.865 -20.132 1.00 21.40 82 ASP B O 1
ATOM 4254 N N . THR B 2 83 ? -27.037 87.790 -19.462 1.00 21.39 83 THR B N 1
ATOM 4255 C CA . THR B 2 83 ? -27.445 88.251 -20.784 1.00 21.44 83 THR B CA 1
ATOM 4256 C C . THR B 2 83 ? -26.689 89.543 -21.105 1.00 21.43 83 THR B C 1
ATOM 4257 O O . THR B 2 83 ? -25.875 90.000 -20.302 1.00 21.39 83 THR B O 1
ATOM 4261 N N . HIS B 2 84 ? -26.966 90.131 -22.268 1.00 21.48 84 HIS B N 1
ATOM 4262 C CA . HIS B 2 84 ? -26.355 91.403 -22.660 1.00 21.56 84 HIS B CA 1
ATOM 4263 C C . HIS B 2 84 ? -26.689 92.523 -21.675 1.00 21.62 84 HIS B C 1
ATOM 4264 O O . HIS B 2 84 ? -25.842 93.369 -21.379 1.00 21.65 84 HIS B O 1
ATOM 4271 N N . ALA B 2 85 ? -27.921 92.508 -21.166 1.00 21.64 85 ALA B N 1
ATOM 4272 C CA . ALA B 2 85 ? -28.404 93.517 -20.223 1.00 21.72 85 ALA B CA 1
ATOM 4273 C C . ALA B 2 85 ? -27.729 93.432 -18.853 1.00 21.77 85 ALA B C 1
ATOM 4274 O O . ALA B 2 85 ? -27.348 94.456 -18.282 1.00 21.72 85 ALA B O 1
ATOM 4276 N N . THR B 2 86 ? -27.583 92.214 -18.333 1.00 21.79 86 THR B N 1
ATOM 4277 C CA . THR B 2 86 ? -26.961 92.007 -17.022 1.00 21.88 86 THR B CA 1
ATOM 4278 C C . THR B 2 86 ? -25.448 92.227 -17.068 1.00 21.95 86 THR B C 1
ATOM 4279 O O . THR B 2 86 ? -24.864 92.736 -16.108 1.00 21.99 86 THR B O 1
ATOM 4283 N N . MET B 2 87 ? -24.824 91.847 -18.184 1.00 22.00 87 MET B N 1
ATOM 4284 C CA . MET B 2 87 ? -23.396 92.103 -18.403 1.00 22.16 87 MET B CA 1
ATOM 4285 C C . MET B 2 87 ? -23.118 93.602 -18.516 1.00 22.21 87 MET B C 1
ATOM 4286 O O . MET B 2 87 ? -22.084 94.080 -18.050 1.00 22.20 87 MET B O 1
ATOM 4291 N N . TYR B 2 88 ? -24.049 94.330 -19.133 1.00 22.29 88 TYR B N 1
ATOM 4292 C CA . TYR B 2 88 ? -23.986 95.792 -19.218 1.00 22.37 88 TYR B CA 1
ATOM 4293 C C . TYR B 2 88 ? -23.909 96.420 -17.827 1.00 22.27 88 TYR B C 1
ATOM 4294 O O . TYR B 2 88 ? -23.125 97.343 -17.600 1.00 22.26 88 TYR B O 1
ATOM 4303 N N . GLY B 2 89 ? -24.725 95.907 -16.907 1.00 22.17 89 GLY B N 1
ATOM 4304 C CA . GLY B 2 89 ? -24.726 96.354 -15.516 1.00 22.04 89 GLY B CA 1
ATOM 4305 C C . GLY B 2 89 ? -23.409 96.081 -14.814 1.00 21.96 89 GLY B C 1
ATOM 4306 O O . GLY B 2 89 ? -22.913 96.925 -14.065 1.00 21.95 89 GLY B O 1
ATOM 4307 N N . ARG B 2 90 ? -22.847 94.899 -15.065 1.00 21.91 90 ARG B N 1
ATOM 4308 C CA . ARG B 2 90 ? -21.536 94.517 -14.534 1.00 21.90 90 ARG B CA 1
ATOM 4309 C C . ARG B 2 90 ? -20.442 95.473 -15.010 1.00 21.80 90 ARG B C 1
ATOM 4310 O O . ARG B 2 90 ? -19.579 95.873 -14.226 1.00 21.82 90 ARG B O 1
ATOM 4318 N N . ILE B 2 91 ? -20.492 95.835 -16.292 1.00 21.67 91 ILE B N 1
ATOM 4319 C CA . ILE B 2 91 ? -19.545 96.784 -16.885 1.00 21.55 91 ILE B CA 1
ATOM 4320 C C . ILE B 2 91 ? -19.720 98.186 -16.290 1.00 21.46 91 ILE B C 1
ATOM 4321 O O . ILE B 2 91 ? -18.730 98.867 -16.005 1.00 21.46 91 ILE B O 1
ATOM 4326 N N . ARG B 2 92 ? -20.973 98.601 -16.095 1.00 21.37 92 ARG B N 1
ATOM 4327 C CA . ARG B 2 92 ? -21.282 99.874 -15.432 1.00 21.27 92 ARG B CA 1
ATOM 4328 C C . ARG B 2 92 ? -20.654 99.940 -14.041 1.00 21.25 92 ARG B C 1
ATOM 4329 O O . ARG B 2 92 ? -20.106 100.971 -13.652 1.00 21.19 92 ARG B O 1
ATOM 4337 N N . GLN B 2 93 ? -20.737 98.832 -13.305 1.00 21.17 93 GLN B N 1
ATOM 4338 C CA . GLN B 2 93 ? -20.125 98.723 -11.983 1.00 21.16 93 GLN B CA 1
ATOM 4339 C C . GLN B 2 93 ? -18.602 98.845 -12.062 1.00 21.23 93 GLN B C 1
ATOM 4340 O O . GLN B 2 93 ? -17.995 99.597 -11.297 1.00 21.21 93 GLN B O 1
ATOM 4346 N N . LYS B 2 94 ? -18.001 98.114 -13.000 1.00 21.31 94 LYS B N 1
ATOM 4347 C CA . LYS B 2 94 ? -16.544 98.065 -13.157 1.00 21.44 94 LYS B CA 1
ATOM 4348 C C . LYS B 2 94 ? -15.920 99.407 -13.550 1.00 21.55 94 LYS B C 1
ATOM 4349 O O . LYS B 2 94 ? -14.763 99.676 -13.218 1.00 21.63 94 LYS B O 1
ATOM 4355 N N . THR B 2 95 ? -16.687 100.238 -14.250 1.00 21.61 95 THR B N 1
ATOM 4356 C CA . THR B 2 95 ? -16.198 101.531 -14.736 1.00 21.74 95 THR B CA 1
ATOM 4357 C C . THR B 2 95 ? -16.707 102.714 -13.901 1.00 21.76 95 THR B C 1
ATOM 4358 O O . THR B 2 95 ? -16.464 103.874 -14.244 1.00 21.89 95 THR B O 1
ATOM 4362 N N . SER B 2 96 ? -17.397 102.412 -12.802 1.00 21.83 96 SER B N 1
ATOM 4363 C CA . SER B 2 96 ? -18.021 103.436 -11.958 1.00 21.87 96 SER B CA 1
ATOM 4364 C C . SER B 2 96 ? -17.046 104.140 -11.016 1.00 21.96 96 SER B C 1
ATOM 4365 O O . SER B 2 96 ? -17.308 105.264 -10.578 1.00 22.01 96 SER B O 1
ATOM 4368 N N . ASP B 2 97 ? -15.937 103.468 -10.704 1.00 22.08 97 ASP B N 1
ATOM 4369 C CA . ASP B 2 97 ? -14.972 103.917 -9.689 1.00 22.15 97 ASP B CA 1
ATOM 4370 C C . ASP B 2 97 ? -15.549 103.856 -8.267 1.00 22.11 97 ASP B C 1
ATOM 4371 O O . ASP B 2 97 ? -15.053 104.517 -7.349 1.00 22.10 97 ASP B O 1
ATOM 4376 N N . LEU B 2 98 ? -16.594 103.046 -8.102 1.00 21.99 98 LEU B N 1
ATOM 4377 C CA . LEU B 2 98 ? -17.228 102.811 -6.804 1.00 21.96 98 LEU B CA 1
ATOM 4378 C C . LEU B 2 98 ? -17.291 101.313 -6.492 1.00 21.97 98 LEU B C 1
ATOM 4379 O O . LEU B 2 98 ? -17.772 100.907 -5.431 1.00 21.88 98 LEU B O 1
ATOM 4384 N N . ASN B 2 99 ? -16.805 100.503 -7.431 1.00 21.99 99 ASN B N 1
ATOM 4385 C CA . ASN B 2 99 ? -16.701 99.056 -7.264 1.00 22.10 99 ASN B CA 1
ATOM 4386 C C . ASN B 2 99 ? -15.507 98.734 -6.371 1.00 22.18 99 ASN B C 1
ATOM 4387 O O . ASN B 2 99 ? -14.389 98.553 -6.857 1.00 22.23 99 ASN B O 1
ATOM 4392 N N . TRP B 2 100 ? -15.756 98.665 -5.064 1.00 22.35 100 TRP B N 1
ATOM 4393 C CA . TRP B 2 100 ? -14.691 98.525 -4.065 1.00 22.47 100 TRP B CA 1
ATOM 4394 C C . TRP B 2 100 ? -13.888 97.231 -4.192 1.00 22.59 100 TRP B C 1
ATOM 4395 O O . TRP B 2 100 ? -12.705 97.199 -3.851 1.00 22.56 100 TRP B O 1
ATOM 4406 N N . ALA B 2 101 ? -14.534 96.178 -4.692 1.00 22.71 101 ALA B N 1
ATOM 4407 C CA . ALA B 2 101 ? -13.861 94.913 -4.988 1.00 22.89 101 ALA B CA 1
ATOM 4408 C C . ALA B 2 101 ? -12.815 95.068 -6.095 1.00 23.00 101 ALA B C 1
ATOM 4409 O O . ALA B 2 101 ? -11.865 94.286 -6.173 1.00 23.08 101 ALA B O 1
ATOM 4411 N N . GLU B 2 102 ? -12.998 96.080 -6.943 1.00 23.13 102 GLU B N 1
ATOM 4412 C CA . GLU B 2 102 ? -12.078 96.353 -8.048 1.00 23.30 102 GLU B CA 1
ATOM 4413 C C . GLU B 2 102 ? -11.572 97.800 -8.063 1.00 23.36 102 GLU B C 1
ATOM 4414 O O . GLU B 2 102 ? -11.242 98.344 -9.120 1.00 23.41 102 GLU B O 1
ATOM 4420 N N . ASP B 2 103 ? -11.522 98.414 -6.884 1.00 23.41 103 ASP B N 1
ATOM 4421 C CA . ASP B 2 103 ? -10.922 99.735 -6.708 1.00 23.52 103 ASP B CA 1
ATOM 4422 C C . ASP B 2 103 ? -10.232 99.799 -5.345 1.00 23.42 103 ASP B C 1
ATOM 4423 O O . ASP B 2 103 ? -10.903 99.966 -4.323 1.00 23.51 103 ASP B O 1
ATOM 4428 N N . PRO B 2 104 ? -8.889 99.665 -5.318 1.00 23.30 104 PRO B N 1
ATOM 4429 C CA . PRO B 2 104 ? -7.952 99.490 -6.439 1.00 23.15 104 PRO B CA 1
ATOM 4430 C C . PRO B 2 104 ? -8.216 98.243 -7.293 1.00 23.02 104 PRO B C 1
ATOM 4431 O O . PRO B 2 104 ? -8.624 97.209 -6.757 1.00 23.00 104 PRO B O 1
ATOM 4435 N N . PRO B 2 105 ? -7.990 98.344 -8.619 1.00 22.89 105 PRO B N 1
ATOM 4436 C CA . PRO B 2 105 ? -8.244 97.247 -9.558 1.00 22.79 105 PRO B CA 1
ATOM 4437 C C . PRO B 2 105 ? -7.272 96.080 -9.408 1.00 22.61 105 PRO B C 1
ATOM 4438 O O . PRO B 2 105 ? -6.135 96.265 -8.969 1.00 22.57 105 PRO B O 1
ATOM 4442 N N . SER B 2 106 ? -7.734 94.888 -9.776 1.00 22.42 106 SER B N 1
ATOM 4443 C CA . SER B 2 106 ? -6.903 93.689 -9.759 1.00 22.24 106 SER B CA 1
ATOM 4444 C C . SER B 2 106 ? -5.922 93.686 -10.925 1.00 22.14 106 SER B C 1
ATOM 4445 O O . SER B 2 106 ? -6.192 94.268 -11.977 1.00 22.17 106 SER B O 1
ATOM 4448 N N . ARG B 2 107 ? -4.780 93.037 -10.722 1.00 21.86 107 ARG B N 1
ATOM 4449 C CA . ARG B 2 107 ? -3.816 92.796 -11.788 1.00 21.67 107 ARG B CA 1
ATOM 4450 C C . ARG B 2 107 ? -4.072 91.392 -12.326 1.00 21.58 107 ARG B C 1
ATOM 4451 O O . ARG B 2 107 ? -3.936 90.406 -11.596 1.00 21.64 107 ARG B O 1
ATOM 4459 N N . THR B 2 108 ? -4.463 91.305 -13.595 1.00 21.35 108 THR B N 1
ATOM 4460 C CA . THR B 2 108 ? -4.848 90.023 -14.188 1.00 21.20 108 THR B CA 1
ATOM 4461 C C . THR B 2 108 ? -4.007 89.631 -15.399 1.00 21.08 108 THR B C 1
ATOM 4462 O O . THR B 2 108 ? -3.450 90.488 -16.090 1.00 21.10 108 THR B O 1
ATOM 4466 N N . ARG B 2 109 ? -3.924 88.324 -15.636 1.00 20.93 109 ARG B N 1
ATOM 4467 C CA . ARG B 2 109 ? -3.330 87.782 -16.850 1.00 20.83 109 ARG B CA 1
ATOM 4468 C C . ARG B 2 109 ? -4.156 86.599 -17.340 1.00 20.84 109 ARG B C 1
ATOM 4469 O O . ARG B 2 109 ? -4.278 85.584 -16.649 1.00 20.86 109 ARG B O 1
ATOM 4477 N N . HIS B 2 110 ? -4.736 86.751 -18.528 1.00 20.79 110 HIS B N 1
ATOM 4478 C CA . HIS B 2 110 ? -5.511 85.690 -19.160 1.00 20.86 110 HIS B CA 1
ATOM 4479 C C . HIS B 2 110 ? -4.644 84.937 -20.164 1.00 20.84 110 HIS B C 1
ATOM 4480 O O . HIS B 2 110 ? -4.474 85.375 -21.304 1.00 20.85 110 HIS B O 1
ATOM 4487 N N . LEU B 2 111 ? -4.087 83.811 -19.727 1.00 20.86 111 LEU B N 1
ATOM 4488 C CA . LEU B 2 111 ? -3.315 82.939 -20.607 1.00 20.97 111 LEU B CA 1
ATOM 4489 C C . LEU B 2 111 ? -4.277 82.099 -21.446 1.00 21.05 111 LEU B C 1
ATOM 4490 O O . LEU B 2 111 ? -5.109 81.372 -20.900 1.00 21.29 111 LEU B O 1
ATOM 4495 N N . VAL B 2 112 ? -4.171 82.217 -22.768 1.00 21.02 112 VAL B N 1
ATOM 4496 C CA . VAL B 2 112 ? -5.059 81.502 -23.688 1.00 21.07 112 VAL B CA 1
ATOM 4497 C C . VAL B 2 112 ? -4.281 80.478 -24.516 1.00 20.96 112 VAL B C 1
ATOM 4498 O O . VAL B 2 112 ? -3.373 80.839 -25.271 1.00 21.06 112 VAL B O 1
ATOM 4502 N N . SER B 2 113 ? -4.645 79.205 -24.358 1.00 20.91 113 SER B N 1
ATOM 4503 C CA A SER B 2 113 ? -4.016 78.117 -25.105 0.50 20.84 113 SER B CA 1
ATOM 4504 C CA B SER B 2 113 ? -4.016 78.116 -25.103 0.50 20.87 113 SER B CA 1
ATOM 4505 C C . SER B 2 113 ? -5.004 76.981 -25.369 1.00 20.77 113 SER B C 1
ATOM 4506 O O . SER B 2 113 ? -6.169 77.052 -24.961 1.00 20.75 113 SER B O 1
ATOM 4511 N N . ASN B 2 114 ? -4.532 75.942 -26.059 1.00 20.60 114 ASN B N 1
ATOM 4512 C CA . ASN B 2 114 ? -5.334 74.762 -26.401 1.00 20.40 114 ASN B CA 1
ATOM 4513 C C . ASN B 2 114 ? -6.598 75.091 -27.202 1.00 20.36 114 ASN B C 1
ATOM 4514 O O . ASN B 2 114 ? -7.662 74.505 -26.981 1.00 20.33 114 ASN B O 1
ATOM 4519 N N . VAL B 2 115 ? -6.460 76.025 -28.141 1.00 20.29 115 VAL B N 1
ATOM 4520 C CA . VAL B 2 115 ? -7.581 76.490 -28.956 1.00 20.27 115 VAL B CA 1
ATOM 4521 C C . VAL B 2 115 ? -7.955 75.462 -30.028 1.00 20.24 115 VAL B C 1
ATOM 4522 O O . VAL B 2 115 ? -7.157 75.157 -30.920 1.00 20.17 115 VAL B O 1
ATOM 4526 N N . ILE B 2 116 ? -9.169 74.927 -29.912 1.00 20.22 116 ILE B N 1
ATOM 4527 C CA . ILE B 2 116 ? -9.724 73.993 -30.889 1.00 20.25 116 ILE B CA 1
ATOM 4528 C C . ILE B 2 116 ? -10.978 74.607 -31.504 1.00 20.32 116 ILE B C 1
ATOM 4529 O O . ILE B 2 116 ? -11.929 74.942 -30.791 1.00 20.16 116 ILE B O 1
ATOM 4534 N N . VAL B 2 117 ? -10.970 74.751 -32.826 1.00 20.53 117 VAL B N 1
ATOM 4535 C CA . VAL B 2 117 ? -12.058 75.404 -33.551 1.00 20.76 117 VAL B CA 1
ATOM 4536 C C . VAL B 2 117 ? -12.909 74.385 -34.312 1.00 21.01 117 VAL B C 1
ATOM 4537 O O . VAL B 2 117 ? -12.383 73.432 -34.893 1.00 20.95 117 VAL B O 1
ATOM 4541 N N . ARG B 2 118 ? -14.224 74.589 -34.288 1.00 21.36 118 ARG B N 1
ATOM 4542 C CA . ARG B 2 118 ? -15.152 73.809 -35.102 1.00 21.78 118 ARG B CA 1
ATOM 4543 C C . ARG B 2 118 ? -16.072 74.742 -35.882 1.00 22.06 118 ARG B C 1
ATOM 4544 O O . ARG B 2 118 ? -16.699 75.635 -35.306 1.00 22.07 118 ARG B O 1
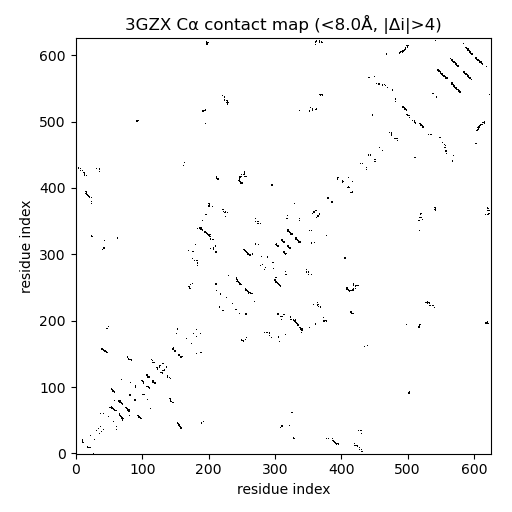ATOM 4552 N N . GLU B 2 119 ? -16.139 74.531 -37.194 1.00 22.47 119 GLU B N 1
ATOM 4553 C CA . GLU B 2 119 ? -17.021 75.306 -38.061 1.00 22.98 119 GLU B CA 1
ATOM 4554 C C . GLU B 2 119 ? -18.441 74.756 -37.987 1.00 23.16 119 GLU B C 1
ATOM 4555 O O . GLU B 2 119 ? -18.676 73.576 -38.259 1.00 23.23 119 GLU B O 1
ATOM 4561 N N . MET B 2 120 ? -19.378 75.617 -37.601 1.00 23.50 120 MET B N 1
ATOM 4562 C CA . MET B 2 120 ? -20.789 75.250 -37.513 1.00 23.84 120 MET B CA 1
ATOM 4563 C C . MET B 2 120 ? -21.467 75.397 -38.876 1.00 24.08 120 MET B C 1
ATOM 4564 O O . MET B 2 120 ? -20.879 75.949 -39.810 1.00 24.11 120 MET B O 1
ATOM 4569 N N . ASP B 2 121 ? -22.697 74.896 -38.987 1.00 24.46 121 ASP B N 1
ATOM 4570 C CA . ASP B 2 121 ? -23.435 74.914 -40.255 1.00 24.79 121 ASP B CA 1
ATOM 4571 C C . ASP B 2 121 ? -23.799 76.313 -40.754 1.00 24.80 121 ASP B C 1
ATOM 4572 O O . ASP B 2 121 ? -23.901 76.533 -41.962 1.00 24.89 121 ASP B O 1
ATOM 4577 N N . THR B 2 122 ? -23.993 77.248 -39.827 1.00 24.81 122 THR B N 1
ATOM 4578 C CA . THR B 2 122 ? -24.246 78.643 -40.180 1.00 24.78 122 THR B CA 1
ATOM 4579 C C . THR B 2 122 ? -22.929 79.305 -40.592 1.00 24.67 122 THR B C 1
ATOM 4580 O O . THR B 2 122 ? -21.975 79.317 -39.810 1.00 24.68 122 THR B O 1
ATOM 4584 N N . PRO B 2 123 ? -22.867 79.839 -41.830 1.00 24.55 123 PRO B N 1
ATOM 4585 C CA . PRO B 2 123 ? -21.653 80.487 -42.334 1.00 24.44 123 PRO B CA 1
ATOM 4586 C C . PRO B 2 123 ? -21.194 81.641 -41.442 1.00 24.29 123 PRO B C 1
ATOM 4587 O O . PRO B 2 123 ? -21.980 82.541 -41.135 1.00 24.32 123 PRO B O 1
ATOM 4591 N N . GLY B 2 124 ? -19.932 81.592 -41.024 1.00 24.09 124 GLY B N 1
ATOM 4592 C CA . GLY B 2 124 ? -19.353 82.620 -40.163 1.00 23.79 124 GLY B CA 1
ATOM 4593 C C . GLY B 2 124 ? -19.475 82.341 -38.675 1.00 23.54 124 GLY B C 1
ATOM 4594 O O . GLY B 2 124 ? -18.944 83.095 -37.855 1.00 23.65 124 GLY B O 1
ATOM 4595 N N . THR B 2 125 ? -20.172 81.262 -38.325 1.00 23.23 125 THR B N 1
ATOM 4596 C CA . THR B 2 125 ? -20.369 80.879 -36.927 1.00 22.91 125 THR B CA 1
ATOM 4597 C C . THR B 2 125 ? -19.465 79.702 -36.555 1.00 22.65 125 THR B C 1
ATOM 4598 O O . THR B 2 125 ? -19.413 78.695 -37.266 1.00 22.57 125 THR B O 1
ATOM 4602 N N . LEU B 2 126 ? -18.754 79.846 -35.438 1.00 22.35 126 LEU B N 1
ATOM 4603 C CA . LEU B 2 126 ? -17.789 78.845 -34.990 1.00 22.08 126 LEU B CA 1
ATOM 4604 C C . LEU B 2 126 ? -18.016 78.454 -33.535 1.00 21.92 126 LEU B C 1
ATOM 4605 O O . LEU B 2 126 ? -18.366 79.297 -32.707 1.00 21.90 126 LEU B O 1
ATOM 4610 N N . GLU B 2 127 ? -17.815 77.174 -33.232 1.00 21.65 127 GLU B N 1
ATOM 4611 C CA . GLU B 2 127 ? -17.757 76.713 -31.848 1.00 21.48 127 GLU B CA 1
ATOM 4612 C C . GLU B 2 127 ? -16.297 76.473 -31.478 1.00 21.32 127 GLU B C 1
ATOM 4613 O O . GLU B 2 127 ? -15.588 75.734 -32.166 1.00 21.25 127 GLU B O 1
ATOM 4619 N N . VAL B 2 128 ? -15.851 77.109 -30.397 1.00 21.14 128 VAL B N 1
ATOM 4620 C CA . VAL B 2 128 ? -14.436 77.089 -30.026 1.00 21.06 128 VAL B CA 1
ATOM 4621 C C . VAL B 2 128 ? -14.219 76.669 -28.571 1.00 21.03 128 VAL B C 1
ATOM 4622 O O . VAL B 2 128 ? -14.815 77.238 -27.653 1.00 20.88 128 VAL B O 1
ATOM 4626 N N . ALA B 2 129 ? -13.365 75.666 -28.380 1.00 20.98 129 ALA B N 1
ATOM 4627 C CA . ALA B 2 129 ? -12.918 75.259 -27.052 1.00 21.11 129 ALA B CA 1
ATOM 4628 C C . ALA B 2 129 ? -11.488 75.729 -26.823 1.00 21.20 129 ALA B C 1
ATOM 4629 O O . ALA B 2 129 ? -10.653 75.667 -27.727 1.00 21.25 129 ALA B O 1
ATOM 4631 N N . SER B 2 130 ? -11.215 76.198 -25.610 1.00 21.30 130 SER B N 1
ATOM 4632 C CA . SER B 2 130 ? -9.879 76.649 -25.237 1.00 21.38 130 SER B CA 1
ATOM 4633 C C . SER B 2 130 ? -9.640 76.443 -23.748 1.00 21.44 130 SER B C 1
ATOM 4634 O O . SER B 2 130 ? -10.582 76.449 -22.955 1.00 21.41 130 SER B O 1
ATOM 4637 N N . ALA B 2 131 ? -8.378 76.249 -23.382 1.00 21.52 131 ALA B N 1
ATOM 4638 C CA . ALA B 2 131 ? -7.984 76.186 -21.981 1.00 21.63 131 ALA B CA 1
ATOM 4639 C C . ALA B 2 131 ? -7.505 77.564 -21.537 1.00 21.83 131 ALA B C 1
ATOM 4640 O O . ALA B 2 131 ? -6.964 78.328 -22.341 1.00 21.91 131 ALA B O 1
ATOM 4642 N N . PHE B 2 132 ? -7.716 77.886 -20.264 1.00 21.95 132 PHE B N 1
ATOM 4643 C CA . PHE B 2 132 ? -7.252 79.160 -19.728 1.00 22.15 132 PHE B CA 1
ATOM 4644 C C . PHE B 2 132 ? -6.563 79.037 -18.374 1.00 22.23 132 PHE B C 1
ATOM 4645 O O . PHE B 2 132 ? -6.858 78.133 -17.586 1.00 22.20 132 PHE B O 1
ATOM 4653 N N . LEU B 2 133 ? -5.630 79.950 -18.131 1.00 22.42 133 LEU B N 1
ATOM 4654 C CA . LEU B 2 133 ? -5.056 80.151 -16.814 1.00 22.62 133 LEU B CA 1
ATOM 4655 C C . LEU B 2 133 ? -5.214 81.633 -16.493 1.00 22.65 133 LEU B C 1
ATOM 4656 O O . LEU B 2 133 ? -4.568 82.484 -17.109 1.00 22.82 133 LEU B O 1
ATOM 4661 N N . LEU B 2 134 ? -6.104 81.934 -15.551 1.00 22.66 134 LEU B N 1
ATOM 4662 C CA . LEU B 2 134 ? -6.346 83.306 -15.127 1.00 22.65 134 LEU B CA 1
ATOM 4663 C C . LEU B 2 134 ? -5.606 83.570 -13.822 1.00 22.55 134 LEU B C 1
ATOM 4664 O O . LEU B 2 134 ? -6.000 83.079 -12.760 1.00 22.64 134 LEU B O 1
ATOM 4669 N N . TYR B 2 135 ? -4.524 84.335 -13.919 1.00 22.40 135 TYR B N 1
ATOM 4670 C CA . TYR B 2 135 ? -3.770 84.771 -12.752 1.00 22.28 135 TYR B CA 1
ATOM 4671 C C . TYR B 2 135 ? -4.329 86.110 -12.289 1.00 22.23 135 TYR B C 1
ATOM 4672 O O . TYR B 2 135 ? -4.443 87.047 -13.082 1.00 22.25 135 TYR B O 1
ATOM 4681 N N . ARG B 2 136 ? -4.683 86.190 -11.010 1.00 22.16 136 ARG B N 1
ATOM 4682 C CA . ARG B 2 136 ? -5.211 87.421 -10.431 1.00 22.08 136 ARG B CA 1
ATOM 4683 C C . ARG B 2 136 ? -4.463 87.782 -9.155 1.00 21.99 136 ARG B C 1
ATOM 4684 O O . ARG B 2 136 ? -4.375 86.979 -8.226 1.00 21.94 136 ARG B O 1
ATOM 4692 N N . SER B 2 137 ? -3.924 88.995 -9.127 1.00 21.88 137 SER B N 1
ATOM 4693 C CA . SER B 2 137 ? -3.302 89.535 -7.927 1.00 21.79 137 SER B CA 1
ATOM 4694 C C . SER B 2 137 ? -3.857 90.926 -7.656 1.00 21.75 137 SER B C 1
ATOM 4695 O O . SER B 2 137 ? -4.140 91.678 -8.589 1.00 21.72 137 SER B O 1
ATOM 4698 N N . ARG B 2 138 ? -4.020 91.263 -6.382 1.00 21.75 138 ARG B N 1
ATOM 4699 C CA . ARG B 2 138 ? -4.511 92.587 -6.012 1.00 21.83 138 ARG B CA 1
ATOM 4700 C C . ARG B 2 138 ? -3.968 93.068 -4.671 1.00 21.89 138 ARG B C 1
ATOM 4701 O O . ARG B 2 138 ? -3.539 92.265 -3.836 1.00 21.79 138 ARG B O 1
ATOM 4709 N N . LEU B 2 139 ? -3.995 94.388 -4.489 1.00 21.93 139 LEU B N 1
ATOM 4710 C CA . LEU B 2 139 ? -3.479 95.052 -3.293 1.00 22.06 139 LEU B CA 1
ATOM 4711 C C . LEU B 2 139 ? -2.037 94.631 -2.996 1.00 22.10 139 LEU B C 1
ATOM 4712 O O . LEU B 2 139 ? -1.202 94.618 -3.901 1.00 22.09 139 LEU B O 1
ATOM 4717 N N . GLU B 2 140 ? -1.753 94.270 -1.747 1.00 22.18 140 GLU B N 1
ATOM 4718 C CA . GLU B 2 140 ? -0.383 93.973 -1.334 1.00 22.36 140 GLU B CA 1
ATOM 4719 C C . GLU B 2 140 ? 0.084 92.567 -1.706 1.00 22.43 140 GLU B C 1
ATOM 4720 O O . GLU B 2 140 ? 1.138 92.411 -2.325 1.00 22.51 140 GLU B O 1
ATOM 4726 N N . ARG B 2 141 ? -0.695 91.550 -1.334 1.00 22.51 141 ARG B N 1
ATOM 4727 C CA . ARG B 2 141 ? -0.232 90.162 -1.444 1.00 22.59 141 ARG B CA 1
ATOM 4728 C C . ARG B 2 141 ? -1.244 89.140 -1.969 1.00 22.60 141 ARG B C 1
ATOM 4729 O O . ARG B 2 141 ? -0.876 87.988 -2.222 1.00 22.65 141 ARG B O 1
ATOM 4737 N N . GLN B 2 142 ? -2.504 89.545 -2.128 1.00 22.59 142 GLN B N 1
ATOM 4738 C CA . GLN B 2 142 ? -3.548 88.617 -2.569 1.00 22.60 142 GLN B CA 1
ATOM 4739 C C . GLN B 2 142 ? -3.244 88.039 -3.949 1.00 22.49 142 GLN B C 1
ATOM 4740 O O . GLN B 2 142 ? -2.970 88.781 -4.894 1.00 22.39 142 GLN B O 1
ATOM 4746 N N . VAL B 2 143 ? -3.271 86.710 -4.041 1.00 22.38 143 VAL B N 1
ATOM 4747 C CA . VAL B 2 143 ? -3.105 86.001 -5.309 1.00 22.34 143 VAL B CA 1
ATOM 4748 C C . VAL B 2 143 ? -4.162 84.906 -5.436 1.00 22.40 143 VAL B C 1
ATOM 4749 O O . VAL B 2 143 ? -4.315 84.070 -4.540 1.00 22.38 143 VAL B O 1
ATOM 4753 N N . ASP B 2 144 ? -4.892 84.935 -6.548 1.00 22.44 144 ASP B N 1
ATOM 4754 C CA . ASP B 2 144 ? -5.864 83.900 -6.881 1.00 22.47 144 ASP B CA 1
ATOM 4755 C C . ASP B 2 144 ? -5.570 83.346 -8.269 1.00 22.45 144 ASP B C 1
ATOM 4756 O O . ASP B 2 144 ? -5.438 84.102 -9.236 1.00 22.52 144 ASP B O 1
ATOM 4761 N N . VAL B 2 145 ? -5.461 82.024 -8.359 1.00 22.35 145 VAL B N 1
ATOM 4762 C CA . VAL B 2 145 ? -5.213 81.354 -9.632 1.00 22.31 145 VAL B CA 1
ATOM 4763 C C . VAL B 2 145 ? -6.464 80.590 -10.063 1.00 22.23 145 VAL B C 1
ATOM 4764 O O . VAL B 2 145 ? -6.996 79.775 -9.305 1.00 22.25 145 VAL B O 1
ATOM 4768 N N . PHE B 2 146 ? -6.934 80.881 -11.274 1.00 22.17 146 PHE B N 1
ATOM 4769 C CA . PHE B 2 146 ? -8.075 80.188 -11.866 1.00 22.03 146 PHE B CA 1
ATOM 4770 C C . PHE B 2 146 ? -7.621 79.422 -13.101 1.00 21.93 146 PHE B C 1
ATOM 4771 O O . PHE B 2 146 ? -6.881 79.952 -13.931 1.00 21.97 146 PHE B O 1
ATOM 4779 N N . ALA B 2 147 ? -8.068 78.177 -13.218 1.00 21.78 147 ALA B N 1
ATOM 4780 C CA . ALA B 2 147 ? -7.816 77.379 -14.412 1.00 21.66 147 ALA B CA 1
ATOM 4781 C C . ALA B 2 147 ? -9.097 76.697 -14.873 1.00 21.60 147 ALA B C 1
ATOM 4782 O O . ALA B 2 147 ? -10.001 76.450 -14.072 1.00 21.49 147 ALA B O 1
ATOM 4784 N N . GLY B 2 148 ? -9.173 76.401 -16.167 1.00 21.54 148 GLY B N 1
ATOM 4785 C CA . GLY B 2 148 ? -10.333 75.718 -16.718 1.00 21.52 148 GLY B CA 1
ATOM 4786 C C . GLY B 2 148 ? -10.443 75.775 -18.225 1.00 21.51 148 GLY B C 1
ATOM 4787 O O . GLY B 2 148 ? -9.446 75.941 -18.929 1.00 21.48 148 GLY B O 1
ATOM 4788 N N . GLU B 2 149 ? -11.675 75.648 -18.709 1.00 21.49 149 GLU B N 1
ATOM 4789 C CA . GLU B 2 149 ? -11.957 75.587 -20.136 1.00 21.43 149 GLU B CA 1
ATOM 4790 C C . GLU B 2 149 ? -13.109 76.514 -20.504 1.00 21.50 149 GLU B C 1
ATOM 4791 O O . GLU B 2 149 ? -14.077 76.647 -19.752 1.00 21.50 149 GLU B O 1
ATOM 4797 N N . ARG B 2 150 ? -12.991 77.156 -21.662 1.00 21.48 150 ARG B N 1
ATOM 4798 C CA . ARG B 2 150 ? -14.074 77.966 -22.206 1.00 21.52 150 ARG B CA 1
ATOM 4799 C C . ARG B 2 150 ? -14.606 77.338 -23.484 1.00 21.38 150 ARG B C 1
ATOM 4800 O O . ARG B 2 150 ? -13.835 76.909 -24.345 1.00 21.34 150 ARG B O 1
ATOM 4808 N N . ARG B 2 151 ? -15.929 77.277 -23.593 1.00 21.17 151 ARG B N 1
ATOM 4809 C CA . ARG B 2 151 ? -16.578 76.812 -24.813 1.00 21.08 151 ARG B CA 1
ATOM 4810 C C . ARG B 2 151 ? -17.454 77.928 -25.368 1.00 21.10 151 ARG B C 1
ATOM 4811 O O . ARG B 2 151 ? -18.490 78.269 -24.791 1.00 21.02 151 ARG B O 1
ATOM 4819 N N . ASP B 2 152 ? -17.006 78.502 -26.481 1.00 21.13 152 ASP B N 1
ATOM 4820 C CA . ASP B 2 152 ? -17.620 79.693 -27.058 1.00 21.27 152 ASP B CA 1
ATOM 4821 C C . ASP B 2 152 ? -18.355 79.418 -28.361 1.00 21.41 152 ASP B C 1
ATOM 4822 O O . ASP B 2 152 ? -18.035 78.473 -29.085 1.00 21.28 152 ASP B O 1
ATOM 4827 N N . VAL B 2 153 ? -19.345 80.260 -28.642 1.00 21.56 153 VAL B N 1
ATOM 4828 C CA . VAL B 2 153 ? -19.900 80.394 -29.980 1.00 21.83 153 VAL B CA 1
ATOM 4829 C C . VAL B 2 153 ? -19.489 81.781 -30.474 1.00 22.06 153 VAL B C 1
ATOM 4830 O O . VAL B 2 153 ? -19.853 82.795 -29.873 1.00 21.99 153 VAL B O 1
ATOM 4834 N N . LEU B 2 154 ? -18.705 81.812 -31.548 1.00 22.35 154 LEU B N 1
ATOM 4835 C CA . LEU B 2 154 ? -18.229 83.067 -32.121 1.00 22.73 154 LEU B CA 1
ATOM 4836 C C . LEU B 2 154 ? -18.844 83.312 -33.493 1.00 23.05 154 LEU B C 1
ATOM 4837 O O . LEU B 2 154 ? -19.026 82.378 -34.275 1.00 23.04 154 LEU B O 1
ATOM 4842 N N . ARG B 2 155 ? -19.164 84.573 -33.772 1.00 23.52 155 ARG B N 1
ATOM 4843 C CA . ARG B 2 155 ? -19.668 84.983 -35.080 1.00 24.05 155 ARG B CA 1
ATOM 4844 C C . ARG B 2 155 ? -18.745 86.024 -35.697 1.00 24.39 155 ARG B C 1
ATOM 4845 O O . ARG B 2 155 ? -18.214 86.883 -34.989 1.00 24.39 155 ARG B O 1
ATOM 4853 N N . ILE B 2 156 ? -18.557 85.946 -37.014 1.00 24.87 156 ILE B N 1
ATOM 4854 C CA . ILE B 2 156 ? -17.825 86.982 -37.746 1.00 25.36 156 ILE B CA 1
ATOM 4855 C C . ILE B 2 156 ? -18.598 88.302 -37.692 1.00 25.67 156 ILE B C 1
ATOM 4856 O O . ILE B 2 156 ? -19.821 88.323 -37.852 1.00 25.75 156 ILE B O 1
ATOM 4861 N N . ALA B 2 157 ? -17.879 89.392 -37.440 1.00 26.11 157 ALA B N 1
ATOM 4862 C CA . ALA B 2 157 ? -18.496 90.708 -37.293 1.00 26.54 157 ALA B CA 1
ATOM 4863 C C . ALA B 2 157 ? -17.666 91.801 -37.959 1.00 26.84 157 ALA B C 1
ATOM 4864 O O . ALA B 2 157 ? -16.458 91.645 -38.152 1.00 26.93 157 ALA B O 1
ATOM 4866 N N . ASP B 2 158 ? -18.325 92.909 -38.295 1.00 27.23 158 ASP B N 1
ATOM 4867 C CA . ASP B 2 158 ? -17.688 94.025 -38.997 1.00 27.58 158 ASP B CA 1
ATOM 4868 C C . ASP B 2 158 ? -16.877 94.957 -38.084 1.00 27.74 158 ASP B C 1
ATOM 4869 O O . ASP B 2 158 ? -16.425 96.020 -38.521 1.00 27.87 158 ASP B O 1
ATOM 4874 N N . ASN B 2 159 ? -16.692 94.557 -36.826 1.00 27.86 159 ASN B N 1
ATOM 4875 C CA . ASN B 2 159 ? -15.848 95.306 -35.893 1.00 27.97 159 ASN B CA 1
ATOM 4876 C C . ASN B 2 159 ? -14.353 95.086 -36.177 1.00 27.95 159 ASN B C 1
ATOM 4877 O O . ASN B 2 159 ? -13.996 94.115 -36.851 1.00 28.06 159 ASN B O 1
ATOM 4882 N N . PRO B 2 160 ? -13.477 95.991 -35.683 1.00 27.89 160 PRO B N 1
ATOM 4883 C CA . PRO B 2 160 ? -12.027 95.884 -35.907 1.00 27.79 160 PRO B CA 1
ATOM 4884 C C . PRO B 2 160 ? -11.404 94.537 -35.518 1.00 27.64 160 PRO B C 1
ATOM 4885 O O . PRO B 2 160 ? -10.405 94.133 -36.117 1.00 27.73 160 PRO B O 1
ATOM 4889 N N . LEU B 2 161 ? -11.986 93.857 -34.531 1.00 27.39 161 LEU B N 1
ATOM 4890 C CA . LEU B 2 161 ? -11.475 92.559 -34.081 1.00 27.13 161 LEU B CA 1
ATOM 4891 C C . LEU B 2 161 ? -11.971 91.389 -34.937 1.00 26.87 161 LEU B C 1
ATOM 4892 O O . LEU B 2 161 ? -11.405 90.294 -34.887 1.00 26.90 161 LEU B O 1
ATOM 4897 N N . GLY B 2 162 ? -13.029 91.626 -35.709 1.00 26.50 162 GLY B N 1
ATOM 4898 C CA . GLY B 2 162 ? -13.529 90.647 -36.675 1.00 26.05 162 GLY B CA 1
ATOM 4899 C C . GLY B 2 162 ? -14.495 89.604 -36.143 1.00 25.71 162 GLY B C 1
ATOM 4900 O O . GLY B 2 162 ? -15.100 88.865 -36.923 1.00 25.73 162 GLY B O 1
ATOM 4901 N N . PHE B 2 163 ? -14.641 89.537 -34.821 1.00 25.32 163 PHE B N 1
ATOM 4902 C CA . PHE B 2 163 ? -15.524 88.557 -34.188 1.00 24.93 163 PHE B CA 1
ATOM 4903 C C . PHE B 2 163 ? -16.381 89.151 -33.073 1.00 24.64 163 PHE B C 1
ATOM 4904 O O . PHE B 2 163 ? -16.032 90.174 -32.479 1.00 24.58 163 PHE B O 1
ATOM 4912 N N . GLN B 2 164 ? -17.507 88.493 -32.806 1.00 24.22 164 GLN B N 1
ATOM 4913 C CA . GLN B 2 164 ? -18.315 88.755 -31.618 1.00 23.85 164 GLN B CA 1
ATOM 4914 C C . GLN B 2 164 ? -18.620 87.450 -30.887 1.00 23.58 164 GLN B C 1
ATOM 4915 O O . GLN B 2 164 ? -18.826 86.410 -31.517 1.00 23.52 164 GLN B O 1
ATOM 4921 N N . ILE B 2 165 ? -18.641 87.513 -29.558 1.00 23.26 165 ILE B N 1
ATOM 4922 C CA . ILE B 2 165 ? -18.958 86.351 -28.729 1.00 22.96 165 ILE B CA 1
ATOM 4923 C C . ILE B 2 165 ? -20.475 86.226 -28.579 1.00 22.86 165 ILE B C 1
ATOM 4924 O O . ILE B 2 165 ? -21.119 87.077 -27.961 1.00 22.77 165 ILE B O 1
ATOM 4929 N N . ALA B 2 166 ? -21.031 85.166 -29.163 1.00 22.66 166 ALA B N 1
ATOM 4930 C CA . ALA B 2 166 ? -22.471 84.904 -29.118 1.00 22.53 166 ALA B CA 1
ATOM 4931 C C . ALA B 2 166 ? -22.867 84.101 -27.881 1.00 22.48 166 ALA B C 1
ATOM 4932 O O . ALA B 2 166 ? -23.930 84.329 -27.302 1.00 22.49 166 ALA B O 1
ATOM 4934 N N . LYS B 2 167 ? -22.014 83.155 -27.495 1.00 22.39 167 LYS B N 1
ATOM 4935 C CA . LYS B 2 167 ? -22.209 82.353 -26.285 1.00 22.41 167 LYS B CA 1
ATOM 4936 C C . LYS B 2 167 ? -20.870 82.071 -25.616 1.00 22.27 167 LYS B C 1
ATOM 4937 O O . LYS B 2 167 ? -19.854 81.912 -26.293 1.00 22.25 167 LYS B O 1
ATOM 4943 N N . ARG B 2 168 ? -20.875 82.018 -24.287 1.00 22.11 168 ARG B N 1
ATOM 4944 C CA . ARG B 2 168 ? -19.696 81.605 -23.531 1.00 21.98 168 ARG B CA 1
ATOM 4945 C C . ARG B 2 168 ? -20.080 80.763 -22.321 1.00 21.89 168 ARG B C 1
ATOM 4946 O O . ARG B 2 168 ? -20.829 81.210 -21.450 1.00 21.78 168 ARG B O 1
ATOM 4954 N N . THR B 2 169 ? -19.563 79.538 -22.291 1.00 21.78 169 THR B N 1
ATOM 4955 C CA . THR B 2 169 ? -19.702 78.654 -21.142 1.00 21.67 169 THR B CA 1
ATOM 4956 C C . THR B 2 169 ? -18.320 78.421 -20.537 1.00 21.63 169 THR B C 1
ATOM 4957 O O . THR B 2 169 ? -17.389 78.008 -21.235 1.00 21.55 169 THR B O 1
ATOM 4961 N N . ILE B 2 170 ? -18.191 78.700 -19.243 1.00 21.52 170 ILE B N 1
ATOM 4962 C CA . ILE B 2 170 ? -16.910 78.567 -18.555 1.00 21.54 170 ILE B CA 1
ATOM 4963 C C . ILE B 2 170 ? -16.893 77.362 -17.619 1.00 21.57 170 ILE B C 1
ATOM 4964 O O . ILE B 2 170 ? -17.683 77.279 -16.673 1.00 21.56 170 ILE B O 1
ATOM 4969 N N . ILE B 2 171 ? -15.996 76.427 -17.913 1.00 21.48 171 ILE B N 1
ATOM 4970 C CA . ILE B 2 171 ? -15.667 75.340 -17.004 1.00 21.48 171 ILE B CA 1
ATOM 4971 C C . ILE B 2 171 ? -14.552 75.837 -16.090 1.00 21.50 171 ILE B C 1
ATOM 4972 O O . ILE B 2 171 ? -13.456 76.154 -16.555 1.00 21.53 171 ILE B O 1
ATOM 4977 N N . LEU B 2 172 ? -14.848 75.928 -14.796 1.00 21.42 172 LEU B N 1
ATOM 4978 C CA . LEU B 2 172 ? -13.849 76.293 -13.797 1.00 21.39 172 LEU B CA 1
ATOM 4979 C C . LEU B 2 172 ? -13.402 75.040 -13.054 1.00 21.34 172 LEU B C 1
ATOM 4980 O O . LEU B 2 172 ? -14.230 74.301 -12.520 1.00 21.27 172 LEU B O 1
ATOM 4985 N N . ASP B 2 173 ? -12.092 74.807 -13.020 1.00 21.30 173 ASP B N 1
ATOM 4986 C CA . ASP B 2 173 ? -11.541 73.618 -12.367 1.00 21.29 173 ASP B CA 1
ATOM 4987 C C . ASP B 2 173 ? -11.494 73.760 -10.846 1.00 21.28 173 ASP B C 1
ATOM 4988 O O . ASP B 2 173 ? -10.445 73.591 -10.219 1.00 21.30 173 ASP B O 1
ATOM 4993 N N . GLN B 2 174 ? -12.651 74.082 -10.274 1.00 21.21 174 GLN B N 1
ATOM 4994 C CA . GLN B 2 174 ? -12.847 74.196 -8.834 1.00 21.19 174 GLN B CA 1
ATOM 4995 C C . GLN B 2 174 ? -14.280 73.793 -8.514 1.00 21.10 174 GLN B C 1
ATOM 4996 O O . GLN B 2 174 ? -15.182 73.986 -9.335 1.00 21.08 174 GLN B O 1
ATOM 5002 N N . SER B 2 175 ? -14.486 73.230 -7.328 1.00 21.07 175 SER B N 1
ATOM 5003 C CA . SER B 2 175 ? -15.832 72.999 -6.819 1.00 21.03 175 SER B CA 1
ATOM 5004 C C . SER B 2 175 ? -16.191 74.154 -5.888 1.00 21.05 175 SER B C 1
ATOM 5005 O O . SER B 2 175 ? -17.006 75.011 -6.238 1.00 20.96 175 SER B O 1
ATOM 5008 N N . THR B 2 176 ? -15.564 74.182 -4.714 1.00 21.05 176 THR B N 1
ATOM 5009 C CA . THR B 2 176 ? -15.621 75.341 -3.832 1.00 21.15 176 THR B CA 1
ATOM 5010 C C . THR B 2 176 ? -14.735 76.433 -4.433 1.00 21.27 176 THR B C 1
ATOM 5011 O O . THR B 2 176 ? -13.570 76.183 -4.758 1.00 21.33 176 THR B O 1
ATOM 5015 N N . VAL B 2 177 ? -15.296 77.629 -4.601 1.00 21.41 177 VAL B N 1
ATOM 5016 C CA . VAL B 2 177 ? -14.542 78.767 -5.129 1.00 21.49 177 VAL B CA 1
ATOM 5017 C C . VAL B 2 177 ? -13.518 79.214 -4.086 1.00 21.65 177 VAL B C 1
ATOM 5018 O O . VAL B 2 177 ? -13.876 79.616 -2.979 1.00 21.65 177 VAL B O 1
ATOM 5022 N N . LEU B 2 178 ? -12.242 79.124 -4.448 1.00 21.89 178 LEU B N 1
ATOM 5023 C CA . LEU B 2 178 ? -11.155 79.350 -3.495 1.00 22.15 178 LEU B CA 1
ATOM 5024 C C . LEU B 2 178 ? -10.807 80.823 -3.296 1.00 22.40 178 LEU B C 1
ATOM 5025 O O . LEU B 2 178 ? -10.164 81.185 -2.307 1.00 22.43 178 LEU B O 1
ATOM 5030 N N . ALA B 2 179 ? -11.234 81.663 -4.236 1.00 22.64 179 ALA B N 1
ATOM 5031 C CA . ALA B 2 179 ? -11.085 83.112 -4.117 1.00 22.89 179 ALA B CA 1
ATOM 5032 C C . ALA B 2 179 ? -12.240 83.691 -3.303 1.00 23.12 179 ALA B C 1
ATOM 5033 O O . ALA B 2 179 ? -13.288 83.054 -3.165 1.00 23.15 179 ALA B O 1
ATOM 5035 N N . ASN B 2 180 ? -12.046 84.896 -2.765 1.00 23.34 180 ASN B N 1
ATOM 5036 C CA . ASN B 2 180 ? -13.088 85.569 -1.984 1.00 23.70 180 ASN B CA 1
ATOM 5037 C C . ASN B 2 180 ? -14.245 86.090 -2.840 1.00 23.80 180 ASN B C 1
ATOM 5038 O O . ASN B 2 180 ? -15.343 86.335 -2.332 1.00 23.84 180 ASN B O 1
ATOM 5043 N N . ASN B 2 181 ? -13.985 86.254 -4.137 1.00 23.97 181 ASN B N 1
ATOM 5044 C CA . ASN B 2 181 ? -15.001 86.659 -5.107 1.00 24.13 181 ASN B CA 1
ATOM 5045 C C . ASN B 2 181 ? -14.649 86.232 -6.532 1.00 24.23 181 ASN B C 1
ATOM 5046 O O . ASN B 2 181 ? -13.559 85.711 -6.785 1.00 24.19 181 ASN B O 1
ATOM 5051 N N . LEU B 2 182 ? -15.582 86.454 -7.452 1.00 24.34 182 LEU B N 1
ATOM 5052 C CA . LEU B 2 182 ? -15.327 86.272 -8.876 1.00 24.57 182 LEU B CA 1
ATOM 5053 C C . LEU B 2 182 ? -15.468 87.622 -9.582 1.00 24.65 182 LEU B C 1
ATOM 5054 O O . LEU B 2 182 ? -16.230 87.764 -10.541 1.00 24.73 182 LEU B O 1
ATOM 5059 N N . SER B 2 183 ? -14.713 88.605 -9.091 1.00 24.82 183 SER B N 1
ATOM 5060 C CA . SER B 2 183 ? -14.782 89.985 -9.580 1.00 24.94 183 SER B CA 1
ATOM 5061 C C . SER B 2 183 ? -13.936 90.217 -10.836 1.00 25.01 183 SER B C 1
ATOM 5062 O O . SER B 2 183 ? -13.559 91.352 -11.142 1.00 25.09 183 SER B O 1
ATOM 5065 N N . VAL B 2 184 ? -13.636 89.137 -11.550 1.00 25.01 184 VAL B N 1
ATOM 5066 C CA . VAL B 2 184 ? -12.927 89.214 -12.826 1.00 25.08 184 VAL B CA 1
ATOM 5067 C C . VAL B 2 184 ? -13.707 88.474 -13.909 1.00 25.06 184 VAL B C 1
ATOM 5068 O O . VAL B 2 184 ? -14.427 87.513 -13.620 1.00 25.17 184 VAL B O 1
ATOM 5072 N N . PHE B 2 185 ? -13.571 88.932 -15.150 1.00 24.94 185 PHE B N 1
ATOM 5073 C CA . PHE B 2 185 ? -14.247 88.298 -16.277 1.00 24.88 185 PHE B CA 1
ATOM 5074 C C . PHE B 2 185 ? -13.408 87.166 -16.858 1.00 24.82 185 PHE B C 1
ATOM 5075 O O . PHE B 2 185 ? -12.178 87.240 -16.885 1.00 24.78 185 PHE B O 1
ATOM 5083 N N . PHE B 2 186 ? -14.090 86.122 -17.316 1.00 24.70 186 PHE B N 1
ATOM 5084 C CA . PHE B 2 186 ? -13.444 84.938 -17.871 1.00 24.68 186 PHE B CA 1
ATOM 5085 C C . PHE B 2 186 ? -13.648 84.872 -19.380 1.00 24.61 186 PHE B C 1
ATOM 5086 O O . PHE B 2 186 ? -14.653 85.350 -19.910 1.00 24.59 186 PHE B O 1
#

Sequence (626 aa):
NWTPDAIRALVDQDNGKLDARIYADQDLYQLELERVFGRSWLMMLGHETHIPKIGDYLTTYMGEDPVIMVRQKDQSIKKVFLNQCRHRGMRIVRSDGGNAKAFTCTYHGWAYDIAGNLVNVPFEKEAFCDKKEGDCGFDDKADWGPLQARVETYKGLVFANWDPEAPDLKTYLSDAMPYMDVMLDRTEAGTEAIGGIQKWVIPCNWKFAAEQFCSDMYHAGTMMSHLSGVLAGLPPEMDLTQIQLSKNNGNQFRSAWGGHGAGWFINDSSILLSSVVGPKITQYWTQGPAAEKAARRVPQLPILDMFGQHMTVFPTCSFLPGINTIRTWHPRGPNEVVEVWAFVLVDADAPEDIKEEFRLQNIRTFNAGGVFEQDDGENWVVEIQRVMMRRGHKAKSSTSLCAKMGLNVPNKNNPAYPGKTAYVYAEEAARGMYHHWSRMMMSEPSWDTLLKPMISTPLSKEFEWPAKPVSLELQHQVEQFYYREAQLLDHHAFQAWFALLAEDIHYWMMPIRTVRTAREQGLEYVPAGANAHFDDTHATMYGRIRQKTSDLNWAEDPPSRTRHLVSSNVIVREMDTPGTLEVASAFLLYRSRLERQVDVFAGERRDVLRIADNPLGFQIAKRTIILDQSTVLANNLSVFF

Organism: Comamonas testosteroni (NCBI:txid285)

Solvent-accessible surface area: 26136 Å² total; per-residue (Å²): 185,46,70,60,102,40,0,106,82,3,14,44,44,111,73,0,102,12,28,0,82,4,4,21,37,104,89,1,6,106,38,2,48,126,69,0,4,22,18,0,1,5,2,7,0,2,52,56,42,0,68,138,74,0,16,10,16,18,2,48,4,3,76,63,32,0,0,0,0,14,13,162,113,97,51,17,64,0,0,24,5,76,4,97,53,176,33,59,106,8,11,141,3,25,6,18,50,3,154,43,6,72,4,95,146,82,23,13,11,0,37,22,20,2,80,9,76,80,7,46,147,12,142,116,80,63,15,101,182,164,111,21,75,82,66,28,62,38,101,85,97,20,5,109,70,10,76,42,48,52,11,86,14,0,0,0,0,0,40,26,112,124,7,19,64,1,108,62,0,0,28,41,0,43,16,0,0,14,2,0,3,19,7,8,118,48,24,12,54,19,22,42,14,24,2,24,1,21,2,47,0,1,0,0,23,0,0,31,14,5,0,1,37,11,102,32,45,17,66,122,15,8,57,0,0,31,18,10,41,21,51,95,131,59,54,41,123,114,59,163,107,13,132,107,8,11,1,0,44,5,87,20,2,3,0,0,0,0,0,2,37,126,42,38,36,40,0,84,22,7,0,8,96,92,0,12,111,26,6,30,126,28,112,38,0,98,54,0,32,164,90,3,106,113,8,46,4,63,67,3,17,12,3,8,0,0,0,0,1,2,1,0,0,15,2,0,9,1,2,0,0,7,1,3,1,44,15,5,65,64,0,27,0,19,6,7,7,0,2,8,32,72,7,72,132,78,15,33,73,36,4,14,57,28,2,0,24,0,23,3,1,0,0,1,8,6,5,0,1,3,10,55,9,1,67,61,8,58,97,14,198,34,135,175,30,69,58,60,78,59,100,2,100,50,27,39,141,74,97,144,85,95,34,129,58,11,41,44,115,7,11,59,0,30,2,33,26,0,1,4,4,0,0,61,6,0,5,60,0,0,6,30,118,40,8,110,87,0,110,95,88,78,88,18,77,32,80,118,105,10,87,147,37,114,159,121,25,59,157,122,37,46,96,98,0,45,51,3,1,90,116,2,12,106,38,6,13,114,68,35,23,103,48,0,19,63,4,2,4,140,86,3,62,0,36,0,2,4,53,22,68,52,57,97,168,24,83,82,95,23,33,10,91,79,50,10,7,1,1,3,14,2,67,39,76,39,0,66,3,10,0,35,1,23,63,27,110,48,2,62,0,16,58,76,70,1,125,10,114,18,90,21,66,102,16,66,3,45,110,49,157,84,126,24,12,8,7,0,4,2,36,14,65,0,91,0,12,1,46,168,221,22,77,21,79,1,37,8,46,6,22,0,14,0,90,119,30,157,37,142,46,25,12,50,0,2,78,0,20,0,10,3,86,30,38,31,0,119,2,9,2,3,2,11,7,2

Nearest PDB structures (foldseek):
  3gzx-assembly1_A  TM=1.002E+00  e=2.331E-92  Comamonas testosteroni
  1wql-assembly1_A  TM=9.917E-01  e=6.068E-74  Pseudomonas fluorescens
  2xrx-assembly4_U  TM=9.863E-01  e=1.136E-72  Paraburkholderia xenovorans LB400
  5aew-assembly1_W  TM=9.866E-01  e=7.733E-72  Paraburkholderia xenovorans LB400
  2gbx-assembly1_C  TM=8.971E-01  e=6.763E-43  Sphingobium yanoikuyae

InterPro domains:
  IPR001663 Aromatic-ring-hydroxylating dioxygenase, alpha subunit [PR00090] (42-67)
  IPR001663 Aromatic-ring-hydroxylating dioxygenase, alpha subunit [PR00090] (72-87)
  IPR001663 Aromatic-ring-hydroxylating dioxygenase, alpha subunit [PR00090] (93-113)
  IPR001663 Aromatic-ring-hydroxylating dioxygenase, alpha subunit [PR00090] (114-134)
  IPR001663 Aromatic-ring-hydroxylating dioxygenase, alpha subunit [PR00090] (163-189)
  IPR001663 Aromatic-ring-hydroxylating dioxygenase, alpha subunit [PR00090] (204-226)
  IPR001663 Aromatic-ring-hydroxylating dioxygenase, alpha subunit [PTHR43756] (29-449)
  IPR015879 Aromatic-ring-hydroxylating dioxygenase, alpha subunit, C-terminal domain [PF00848] (215-449)
  IPR015881 Aromatic-ring-hydroxylating dioxygenase ARHD, Rieske 2Fe-2S-binding site [PS00570] (100-123)
  IPR017941 Rieske [2Fe-2S] iron-sulphur domain [PF00355] (57-141)
  IPR017941 Rieske [2Fe-2S] iron-sulphur domain [PS51296] (58-174)
  IPR036922 Rieske [2Fe-2S] iron-sulphur domain superfamily [G3DSA:2.102.10.10] (57-191)
  IPR036922 Rieske [2Fe-2S] iron-sulphur domain superfamily [SSF50022] (24-179)
  IPR043266 Ring-hydroxylating dioxygenase, alpha subunit NdoB-like, C-terminal [cd08881] (204-448)

CATH classification: 3.90.380.10 (+1 more: 2.102.10.10)

Radius of gyration: 25.89 Å; Cα contacts (8 Å, |Δi|>4): 1429; chains: 2; bounding box: 53×79×76 Å